Protein AF-A0A7W5ERQ3-F1 (afdb_monomer)

Structure (mmCIF, N/CA/C/O backbone):
data_AF-A0A7W5ERQ3-F1
#
_entry.id   AF-A0A7W5ERQ3-F1
#
loop_
_atom_site.group_PDB
_atom_site.id
_atom_site.type_symbol
_atom_site.label_atom_id
_atom_site.label_alt_id
_atom_site.label_comp_id
_atom_site.label_asym_id
_atom_site.label_entity_id
_atom_site.label_seq_id
_atom_site.pdbx_PDB_ins_code
_atom_site.Cartn_x
_atom_site.Cartn_y
_atom_site.Cartn_z
_atom_site.occupancy
_atom_site.B_iso_or_equiv
_atom_site.auth_seq_id
_atom_site.auth_comp_id
_atom_site.auth_asym_id
_atom_site.auth_atom_id
_atom_site.pdbx_PDB_model_num
ATOM 1 N N . MET A 1 1 ? 36.256 -9.048 -59.171 1.00 36.34 1 MET A N 1
ATOM 2 C CA . MET A 1 1 ? 35.549 -8.884 -57.879 1.00 36.34 1 MET A CA 1
ATOM 3 C C . MET A 1 1 ? 35.183 -7.415 -57.736 1.00 36.34 1 MET A C 1
ATOM 5 O O . MET A 1 1 ? 35.938 -6.637 -57.162 1.00 36.34 1 MET A O 1
ATOM 9 N N . ASP A 1 2 ? 34.065 -7.026 -58.344 1.00 43.25 2 ASP A N 1
ATOM 10 C CA . ASP A 1 2 ? 33.594 -5.642 -58.354 1.00 43.25 2 ASP A CA 1
ATOM 11 C C . ASP A 1 2 ? 33.012 -5.271 -56.993 1.00 43.25 2 ASP A C 1
ATOM 13 O O . ASP A 1 2 ? 32.023 -5.842 -56.532 1.00 43.25 2 ASP A O 1
ATOM 17 N N . ARG A 1 3 ? 33.649 -4.311 -56.316 1.00 46.06 3 ARG A N 1
ATOM 18 C CA . ARG A 1 3 ? 33.079 -3.700 -55.114 1.00 46.06 3 ARG A CA 1
ATOM 19 C C . ARG A 1 3 ? 31.891 -2.833 -55.548 1.00 46.06 3 ARG A C 1
ATOM 21 O O . ARG A 1 3 ? 32.053 -2.037 -56.473 1.00 46.06 3 ARG A O 1
ATOM 28 N N . PRO A 1 4 ? 30.720 -2.940 -54.897 1.00 42.72 4 PRO A N 1
ATOM 29 C CA . PRO A 1 4 ? 29.560 -2.148 -55.277 1.00 42.72 4 PRO A CA 1
ATOM 30 C C . PRO A 1 4 ? 29.894 -0.651 -55.214 1.00 42.72 4 PRO A C 1
ATOM 32 O O . PRO A 1 4 ? 30.563 -0.192 -54.284 1.00 42.72 4 PRO A O 1
ATOM 35 N N . SER A 1 5 ? 29.434 0.089 -56.229 1.00 49.50 5 SER A N 1
ATOM 36 C CA . SER A 1 5 ? 29.502 1.556 -56.334 1.00 49.50 5 SER A CA 1
ATOM 37 C C . SER A 1 5 ? 29.002 2.246 -55.044 1.00 49.50 5 SER A C 1
ATOM 39 O O . SER A 1 5 ? 28.370 1.593 -54.227 1.00 49.50 5 SER A O 1
ATOM 41 N N . PRO A 1 6 ? 29.249 3.546 -54.790 1.00 57.97 6 PRO A N 1
ATOM 42 C CA . PRO A 1 6 ? 28.821 4.212 -53.544 1.00 57.97 6 PRO A CA 1
ATOM 43 C C . PRO A 1 6 ? 27.293 4.380 -53.375 1.00 57.97 6 PRO A C 1
ATOM 45 O O . PRO A 1 6 ? 26.820 4.621 -52.267 1.00 57.97 6 PRO A O 1
ATOM 48 N N . ARG A 1 7 ? 26.500 4.200 -54.442 1.00 63.62 7 ARG A N 1
ATOM 49 C CA . ARG A 1 7 ? 25.037 4.422 -54.474 1.00 63.62 7 ARG A CA 1
ATOM 50 C C . ARG A 1 7 ? 24.153 3.475 -53.622 1.00 63.62 7 ARG A C 1
ATOM 52 O O . ARG A 1 7 ? 23.217 3.982 -53.009 1.00 63.62 7 ARG A O 1
ATOM 59 N N . PRO A 1 8 ? 24.407 2.153 -53.508 1.00 73.56 8 PRO A N 1
ATOM 60 C CA . PRO A 1 8 ? 23.601 1.252 -52.694 1.00 73.56 8 PRO A CA 1
ATOM 61 C C . PRO A 1 8 ? 23.794 1.497 -51.190 1.00 73.56 8 PRO A C 1
ATOM 63 O O . PRO A 1 8 ? 22.851 1.337 -50.429 1.00 73.56 8 PRO A O 1
ATOM 66 N N . ARG A 1 9 ? 24.974 1.952 -50.740 1.00 75.44 9 ARG A N 1
ATOM 67 C CA . ARG A 1 9 ? 25.223 2.251 -49.314 1.00 75.44 9 ARG A CA 1
ATOM 68 C C . ARG A 1 9 ? 24.459 3.489 -48.850 1.00 75.44 9 ARG A C 1
ATOM 70 O O . ARG A 1 9 ? 23.858 3.474 -47.781 1.00 75.44 9 ARG A O 1
ATOM 77 N N . THR A 1 10 ? 24.439 4.534 -49.676 1.00 79.56 10 THR A N 1
ATOM 78 C CA . THR A 1 10 ? 23.640 5.736 -49.414 1.00 79.56 10 THR A CA 1
ATOM 79 C C . THR A 1 10 ? 22.148 5.417 -49.398 1.00 79.56 10 THR A C 1
ATOM 81 O O . THR A 1 10 ? 21.453 5.853 -48.487 1.00 79.56 10 THR A O 1
ATOM 84 N N . ALA A 1 11 ? 21.668 4.595 -50.339 1.00 84.00 11 ALA A N 1
ATOM 85 C CA . ALA A 1 11 ? 20.276 4.149 -50.360 1.00 84.00 11 ALA A CA 1
ATOM 86 C C . ALA A 1 11 ? 19.890 3.386 -49.080 1.00 84.00 11 ALA A C 1
ATOM 88 O O . ALA A 1 11 ? 18.842 3.664 -48.505 1.00 84.00 11 ALA A O 1
ATOM 89 N N . VAL A 1 12 ? 20.759 2.495 -48.584 1.00 86.50 12 VAL A N 1
ATOM 90 C CA . VAL A 1 12 ? 20.543 1.775 -47.316 1.00 86.50 12 VAL A CA 1
ATOM 91 C C . VAL A 1 12 ? 20.473 2.732 -46.123 1.00 86.50 12 VAL A C 1
ATOM 93 O O . VAL A 1 12 ? 19.579 2.594 -45.295 1.00 86.50 12 VAL A O 1
ATOM 96 N N . LEU A 1 13 ? 21.362 3.727 -46.034 1.00 84.75 13 LEU A N 1
ATOM 97 C CA . LEU A 1 13 ? 21.339 4.712 -44.943 1.00 84.75 13 LEU A CA 1
ATOM 98 C C . LEU A 1 13 ? 20.080 5.589 -44.980 1.00 84.75 13 LEU A C 1
ATOM 100 O O . LEU A 1 13 ? 19.497 5.852 -43.931 1.00 84.75 13 LEU A O 1
ATOM 104 N N . CYS A 1 14 ? 19.637 6.010 -46.167 1.00 87.19 14 CYS A N 1
ATOM 105 C CA . CYS A 1 14 ? 18.388 6.754 -46.332 1.00 87.19 14 CYS A CA 1
ATOM 106 C C . CYS A 1 14 ? 17.168 5.903 -45.958 1.00 87.19 14 CYS A C 1
ATOM 108 O O . CYS A 1 14 ? 16.292 6.389 -45.249 1.00 87.19 14 CYS A O 1
ATOM 110 N N . LEU A 1 15 ? 17.131 4.635 -46.385 1.00 89.88 15 LEU A N 1
ATOM 111 C CA . LEU A 1 15 ? 16.065 3.696 -46.030 1.00 89.88 15 LEU A CA 1
ATOM 112 C C . LEU A 1 15 ? 16.021 3.462 -44.514 1.00 89.88 15 LEU A C 1
ATOM 114 O O . LEU A 1 15 ? 14.955 3.529 -43.915 1.00 89.88 15 LEU A O 1
ATOM 118 N N . MET A 1 16 ? 17.180 3.244 -43.886 1.00 89.31 16 MET A N 1
ATOM 119 C CA . MET A 1 16 ? 17.299 3.075 -42.437 1.00 89.31 16 MET A CA 1
ATOM 120 C C . MET A 1 16 ? 16.831 4.327 -41.690 1.00 89.31 16 MET A C 1
ATOM 122 O O . MET A 1 16 ? 16.047 4.216 -40.753 1.00 89.31 16 MET A O 1
ATOM 126 N N . ALA A 1 17 ? 17.259 5.519 -42.120 1.00 88.50 17 ALA A N 1
ATOM 127 C CA . ALA A 1 17 ? 16.833 6.771 -41.505 1.00 88.50 17 ALA A CA 1
ATOM 128 C C . ALA A 1 17 ? 15.317 6.982 -41.635 1.00 88.50 17 ALA A C 1
ATOM 130 O O . ALA A 1 17 ? 14.662 7.313 -40.649 1.00 88.50 17 ALA A O 1
ATOM 131 N N . ALA A 1 18 ? 14.748 6.723 -42.817 1.00 89.62 18 ALA A N 1
ATOM 132 C CA . ALA A 1 18 ? 13.308 6.799 -43.044 1.00 89.62 18 ALA A CA 1
ATOM 133 C C . ALA A 1 18 ? 12.538 5.785 -42.182 1.00 89.62 18 ALA A C 1
ATOM 135 O O . ALA A 1 18 ? 11.553 6.155 -41.552 1.00 89.62 18 ALA A O 1
ATOM 136 N N . ALA A 1 19 ? 13.011 4.538 -42.094 1.00 90.12 19 ALA A N 1
ATOM 137 C CA . ALA A 1 19 ? 12.397 3.501 -41.270 1.00 90.12 19 ALA A CA 1
ATOM 138 C C . ALA A 1 19 ? 12.422 3.859 -39.776 1.00 90.12 19 ALA A C 1
ATOM 140 O O . ALA A 1 19 ? 11.401 3.734 -39.108 1.00 90.12 19 ALA A O 1
ATOM 141 N N . MET A 1 20 ? 13.551 4.352 -39.254 1.00 89.88 20 MET A N 1
ATOM 142 C CA . MET A 1 20 ? 13.657 4.793 -37.858 1.00 89.88 20 MET A CA 1
ATOM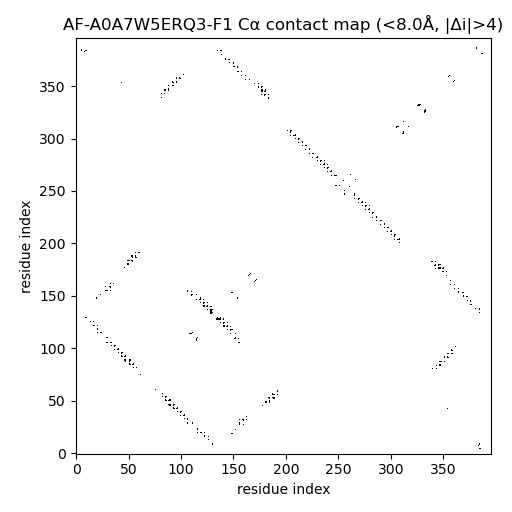 143 C C . MET A 1 20 ? 12.769 6.005 -37.579 1.00 89.88 20 MET A C 1
ATOM 145 O O . MET A 1 20 ? 12.113 6.052 -36.546 1.00 89.88 20 MET A O 1
ATOM 149 N N . VAL A 1 21 ? 12.703 6.972 -38.498 1.00 90.00 21 VAL A N 1
ATOM 150 C CA . VAL A 1 21 ? 11.789 8.109 -38.353 1.00 90.00 21 VAL A CA 1
ATOM 151 C C . VAL A 1 21 ? 10.347 7.618 -38.312 1.00 90.00 21 VAL A C 1
ATOM 153 O O . VAL A 1 21 ? 9.666 7.904 -37.337 1.00 90.00 21 VAL A O 1
ATOM 156 N N . LEU A 1 22 ? 9.905 6.824 -39.293 1.00 89.31 22 LEU A N 1
ATOM 157 C CA . LEU A 1 22 ? 8.552 6.257 -39.317 1.00 89.31 22 LEU A CA 1
ATOM 158 C C . LEU A 1 22 ? 8.241 5.500 -38.021 1.00 89.31 22 LEU A C 1
ATOM 160 O O . LEU A 1 22 ? 7.218 5.761 -37.399 1.00 89.31 22 LEU A O 1
ATOM 164 N N . MET A 1 23 ? 9.153 4.635 -37.568 1.00 86.06 23 MET A N 1
ATOM 165 C CA . MET A 1 23 ? 8.993 3.875 -36.327 1.00 86.06 23 MET A CA 1
ATOM 166 C C . MET A 1 23 ? 8.883 4.777 -35.090 1.00 86.06 23 MET A C 1
ATOM 168 O O . MET A 1 23 ? 8.147 4.447 -34.169 1.00 86.06 23 MET A O 1
ATOM 172 N N . SER A 1 24 ? 9.559 5.931 -35.061 1.00 86.69 24 SER A N 1
ATOM 173 C CA . SER A 1 24 ? 9.457 6.885 -33.947 1.00 86.69 24 SER A CA 1
ATOM 174 C C . SER A 1 24 ? 8.091 7.569 -33.847 1.00 86.69 24 SER A C 1
ATOM 176 O O . SER A 1 24 ? 7.779 8.094 -32.778 1.00 86.69 24 SER A O 1
ATOM 178 N N . TRP A 1 25 ? 7.318 7.603 -34.936 1.00 85.06 25 TRP A N 1
ATOM 179 C CA . TRP A 1 25 ? 5.939 8.107 -34.961 1.00 85.06 25 TRP A CA 1
ATOM 180 C C . TRP A 1 25 ? 4.907 7.008 -34.675 1.00 85.06 25 TRP A C 1
ATOM 182 O O . TRP A 1 25 ? 3.728 7.302 -34.499 1.00 85.06 25 TRP A O 1
ATOM 192 N N . LEU A 1 26 ? 5.323 5.737 -34.622 1.00 83.31 26 LEU A N 1
ATOM 193 C CA . LEU A 1 26 ? 4.458 4.653 -34.176 1.00 83.31 26 LEU A CA 1
ATOM 194 C C . LEU A 1 26 ? 4.420 4.632 -32.643 1.00 83.31 26 LEU A C 1
ATOM 196 O O . LEU A 1 26 ? 5.243 3.988 -31.997 1.00 83.31 26 LEU A O 1
ATOM 200 N N . ASP A 1 27 ? 3.374 5.215 -32.065 1.00 80.19 27 ASP A N 1
ATOM 201 C CA . ASP A 1 27 ? 3.128 5.236 -30.611 1.00 80.19 27 ASP A CA 1
ATOM 202 C C . ASP A 1 27 ? 2.928 3.840 -29.969 1.00 80.19 27 ASP A C 1
ATOM 204 O O . ASP A 1 27 ? 2.695 3.708 -28.771 1.00 80.19 27 ASP A O 1
ATOM 208 N N . THR A 1 28 ? 2.967 2.752 -30.743 1.00 81.50 28 THR A N 1
ATOM 209 C CA . THR A 1 28 ? 2.726 1.391 -30.228 1.00 81.50 28 THR A CA 1
ATOM 210 C C . THR A 1 28 ? 3.802 0.945 -29.239 1.00 81.50 28 THR A C 1
ATOM 212 O O . THR A 1 28 ? 3.489 0.274 -28.258 1.00 81.50 28 THR A O 1
ATOM 215 N N . ALA A 1 29 ? 5.063 1.292 -29.499 1.00 80.19 29 ALA A N 1
ATOM 216 C CA . ALA A 1 29 ? 6.175 0.907 -28.635 1.00 80.19 29 ALA A CA 1
ATOM 217 C C . ALA A 1 29 ? 6.196 1.726 -27.332 1.00 80.19 29 ALA A C 1
ATOM 219 O O . ALA A 1 29 ? 6.452 1.166 -26.263 1.00 80.19 29 ALA A O 1
ATOM 220 N N . ASP A 1 30 ? 5.847 3.011 -27.424 1.00 82.69 30 ASP A N 1
ATOM 221 C CA . ASP A 1 30 ? 5.752 3.924 -26.281 1.00 82.69 30 ASP A CA 1
ATOM 222 C C . ASP A 1 30 ? 4.627 3.493 -25.346 1.00 82.69 30 ASP A C 1
ATOM 224 O O . ASP A 1 30 ? 4.882 3.218 -24.179 1.00 82.69 30 ASP A O 1
ATOM 228 N N . ARG A 1 31 ? 3.419 3.269 -25.881 1.00 85.44 31 ARG A N 1
ATOM 229 C CA . ARG A 1 31 ? 2.271 2.808 -25.084 1.00 85.44 31 ARG A CA 1
ATOM 230 C C . ARG A 1 31 ? 2.539 1.502 -24.341 1.00 85.44 31 ARG A C 1
ATOM 232 O O . ARG A 1 31 ? 2.091 1.337 -23.214 1.00 85.44 31 ARG A O 1
ATOM 239 N N . ARG A 1 32 ? 3.255 0.555 -24.959 1.00 84.06 32 ARG A N 1
ATOM 240 C CA . ARG A 1 32 ? 3.633 -0.702 -24.285 1.00 84.06 32 ARG A CA 1
ATOM 241 C C . ARG A 1 32 ? 4.628 -0.468 -23.157 1.00 84.06 32 ARG A C 1
ATOM 243 O O . ARG A 1 32 ? 4.518 -1.106 -22.118 1.00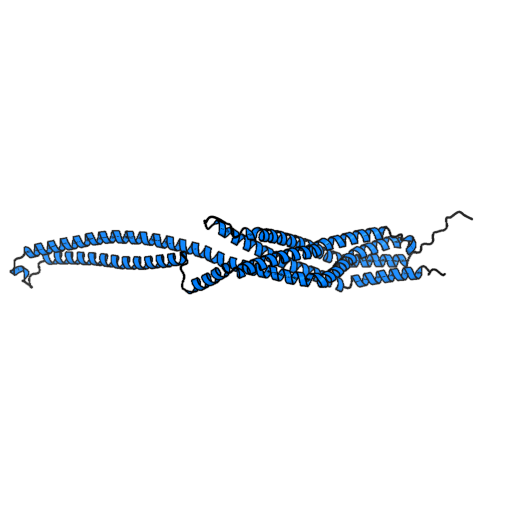 84.06 32 ARG A O 1
ATOM 250 N N . THR A 1 33 ? 5.588 0.421 -23.381 1.00 84.38 33 THR A N 1
ATOM 251 C CA . THR A 1 33 ? 6.592 0.786 -22.383 1.00 84.38 33 THR A CA 1
ATOM 252 C C . THR A 1 33 ? 5.944 1.497 -21.193 1.00 84.38 33 THR A C 1
ATOM 254 O O . THR A 1 33 ? 6.202 1.126 -20.053 1.00 84.38 33 THR A O 1
ATOM 257 N N . GLU A 1 34 ? 5.058 2.460 -21.450 1.00 87.50 34 GLU A N 1
ATOM 258 C CA . GLU A 1 34 ? 4.293 3.171 -20.419 1.00 87.50 34 GLU A CA 1
ATOM 259 C C . GLU A 1 34 ? 3.407 2.217 -19.618 1.00 87.50 34 GLU A C 1
ATOM 261 O O . GLU A 1 34 ? 3.506 2.185 -18.396 1.00 87.50 34 GLU A O 1
ATOM 266 N N . ALA A 1 35 ? 2.621 1.371 -20.295 1.00 87.88 35 ALA A N 1
ATOM 267 C CA . ALA A 1 35 ? 1.757 0.396 -19.631 1.00 87.88 35 ALA A CA 1
ATOM 268 C C . ALA A 1 35 ? 2.547 -0.571 -18.734 1.00 87.88 35 ALA A C 1
ATOM 270 O O . ALA A 1 35 ? 2.093 -0.920 -17.647 1.00 87.88 35 ALA A O 1
ATOM 271 N N . TYR A 1 36 ? 3.739 -0.986 -19.170 1.00 85.81 36 TYR A N 1
ATOM 272 C CA . TYR A 1 36 ? 4.626 -1.828 -18.373 1.00 85.81 36 TYR A CA 1
ATOM 273 C C . TYR A 1 36 ? 5.138 -1.113 -17.112 1.00 85.81 36 TYR A C 1
ATOM 275 O O . TYR A 1 36 ? 5.092 -1.695 -16.029 1.00 85.81 36 TYR A O 1
ATOM 283 N N . VAL A 1 37 ? 5.607 0.136 -17.228 1.00 88.25 37 VAL A N 1
ATOM 284 C CA . VAL A 1 37 ? 6.091 0.914 -16.072 1.00 88.25 37 VAL A CA 1
ATOM 285 C C . VAL A 1 37 ? 4.942 1.242 -15.114 1.00 88.25 37 VAL A C 1
ATOM 287 O O . VAL A 1 37 ? 5.118 1.164 -13.902 1.00 88.25 37 VAL A O 1
ATOM 290 N N . ASP A 1 38 ? 3.751 1.540 -15.633 1.00 91.38 38 ASP A N 1
ATOM 291 C CA . ASP A 1 38 ? 2.562 1.794 -14.817 1.00 91.38 38 ASP A CA 1
ATOM 292 C C . ASP A 1 38 ? 2.128 0.554 -14.032 1.00 91.38 38 ASP A C 1
ATOM 294 O O . ASP A 1 38 ? 1.894 0.648 -12.826 1.00 91.38 38 ASP A O 1
ATOM 298 N N . ALA A 1 39 ? 2.106 -0.619 -14.671 1.00 89.50 39 ALA A N 1
ATOM 299 C CA . ALA A 1 39 ? 1.846 -1.881 -13.981 1.00 89.50 39 ALA A CA 1
ATOM 300 C C . ALA A 1 39 ? 2.885 -2.149 -12.877 1.00 89.50 39 ALA A C 1
ATOM 302 O O . ALA A 1 39 ? 2.515 -2.507 -11.759 1.00 89.50 39 ALA A O 1
ATOM 303 N N . ALA A 1 40 ? 4.170 -1.889 -13.157 1.00 88.31 40 ALA A N 1
ATOM 304 C CA . ALA A 1 40 ? 5.250 -1.985 -12.171 1.00 88.31 40 ALA A CA 1
ATOM 305 C C . ALA A 1 40 ? 4.995 -1.130 -10.932 1.00 88.31 40 ALA A C 1
ATOM 307 O O . ALA A 1 40 ? 5.190 -1.576 -9.803 1.00 88.31 40 ALA A O 1
ATOM 308 N N . MET A 1 41 ? 4.597 0.124 -11.155 1.00 91.12 41 MET A N 1
ATOM 309 C CA . MET A 1 41 ? 4.374 1.084 -10.083 1.00 91.12 41 MET A CA 1
ATOM 310 C C . MET A 1 41 ? 3.172 0.696 -9.235 1.00 91.12 41 MET A C 1
ATOM 312 O O . MET A 1 41 ? 3.259 0.797 -8.018 1.00 91.12 41 MET A O 1
ATOM 316 N N . VAL A 1 42 ? 2.077 0.234 -9.848 1.00 92.94 4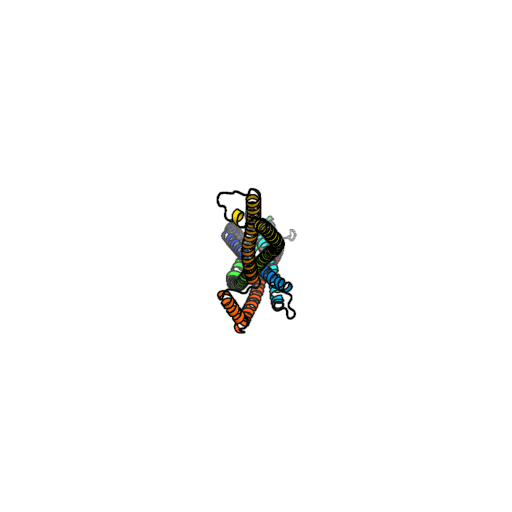2 VAL A N 1
ATOM 317 C CA . VAL A 1 42 ? 0.896 -0.237 -9.107 1.00 92.94 42 VAL A CA 1
ATOM 318 C C . VAL A 1 42 ? 1.264 -1.413 -8.205 1.00 92.94 42 VAL A C 1
ATOM 320 O O . VAL A 1 42 ? 0.932 -1.391 -7.022 1.00 92.94 42 VAL A O 1
ATOM 323 N N . GLN A 1 43 ? 2.004 -2.393 -8.729 1.00 90.81 43 GLN A N 1
ATOM 324 C CA . GLN A 1 43 ? 2.489 -3.530 -7.942 1.00 90.81 43 GLN A CA 1
ATOM 325 C C . GLN A 1 43 ? 3.401 -3.068 -6.794 1.00 90.81 43 GLN A C 1
ATOM 327 O O . GLN A 1 43 ? 3.174 -3.448 -5.650 1.00 90.81 43 GLN A O 1
ATOM 332 N N . ALA A 1 44 ? 4.383 -2.199 -7.065 1.00 91.62 44 ALA A N 1
ATOM 333 C CA . ALA A 1 44 ? 5.296 -1.682 -6.041 1.00 91.62 44 ALA A CA 1
ATOM 334 C C . ALA A 1 44 ? 4.570 -0.864 -4.956 1.00 91.62 44 ALA A C 1
ATOM 336 O O . ALA A 1 44 ? 4.892 -0.973 -3.776 1.00 91.62 44 ALA A O 1
ATOM 337 N N . LEU A 1 45 ? 3.575 -0.056 -5.338 1.00 94.31 45 LEU A N 1
ATOM 338 C CA . LEU A 1 45 ? 2.758 0.731 -4.410 1.00 94.31 45 LEU A CA 1
ATOM 339 C C . LEU A 1 45 ? 1.891 -0.155 -3.520 1.00 94.31 45 LEU A C 1
ATOM 341 O O . LEU A 1 45 ? 1.822 0.081 -2.317 1.00 94.31 45 LEU A O 1
ATOM 345 N N . ALA A 1 46 ? 1.244 -1.169 -4.093 1.00 93.06 46 ALA A N 1
ATOM 346 C CA . ALA A 1 46 ? 0.456 -2.118 -3.318 1.00 93.06 46 ALA A CA 1
ATOM 347 C C . ALA A 1 46 ? 1.357 -2.933 -2.370 1.00 93.06 46 ALA A C 1
ATOM 349 O O . ALA A 1 46 ? 1.024 -3.095 -1.197 1.00 93.06 46 ALA A O 1
ATOM 350 N N . ALA A 1 47 ? 2.544 -3.345 -2.824 1.00 91.62 47 ALA A N 1
ATOM 351 C CA . ALA A 1 47 ? 3.540 -4.044 -2.015 1.00 91.62 47 ALA A CA 1
ATOM 352 C C . ALA A 1 47 ? 4.012 -3.183 -0.834 1.00 91.62 47 ALA A C 1
ATOM 354 O O . ALA A 1 47 ? 4.012 -3.635 0.310 1.00 91.62 47 ALA A O 1
ATOM 355 N N . PHE A 1 48 ? 4.322 -1.911 -1.098 1.00 94.25 48 PHE A N 1
ATOM 356 C CA . PHE A 1 48 ? 4.690 -0.930 -0.081 1.00 94.25 48 PHE A CA 1
ATOM 357 C C . PHE A 1 48 ? 3.568 -0.675 0.932 1.00 94.25 48 PHE A C 1
ATOM 359 O O . PHE A 1 48 ? 3.817 -0.624 2.135 1.00 94.25 48 PHE A O 1
ATOM 366 N N . ALA A 1 49 ? 2.326 -0.522 0.465 1.00 94.25 49 ALA A N 1
ATOM 367 C CA . ALA A 1 49 ? 1.175 -0.322 1.340 1.00 94.25 49 ALA A CA 1
ATOM 368 C C . ALA A 1 49 ? 0.963 -1.525 2.271 1.00 94.25 49 ALA A C 1
ATOM 370 O O . ALA A 1 49 ? 0.761 -1.339 3.470 1.00 94.25 49 ALA A O 1
ATOM 371 N N . THR A 1 50 ? 1.090 -2.739 1.730 1.00 93.56 50 THR A N 1
ATOM 372 C CA . THR A 1 50 ? 0.994 -3.998 2.485 1.00 93.56 50 THR A CA 1
ATOM 373 C C . THR A 1 50 ? 2.087 -4.082 3.552 1.00 93.56 50 THR A C 1
ATOM 375 O O . THR A 1 50 ? 1.796 -4.344 4.716 1.00 93.56 50 THR A O 1
ATOM 378 N N . ALA A 1 51 ? 3.336 -3.766 3.191 1.00 92.69 51 ALA A N 1
ATOM 379 C CA . ALA A 1 51 ? 4.455 -3.715 4.131 1.00 92.69 51 ALA A CA 1
ATOM 380 C C . ALA A 1 51 ? 4.209 -2.711 5.266 1.00 92.69 51 ALA A C 1
ATOM 382 O O . ALA A 1 51 ? 4.462 -2.994 6.432 1.00 92.69 51 ALA A O 1
ATOM 383 N N . ARG A 1 52 ? 3.659 -1.536 4.943 1.00 91.38 52 ARG A N 1
ATOM 384 C CA . ARG A 1 52 ? 3.372 -0.497 5.936 1.00 91.38 52 ARG A CA 1
ATOM 385 C C . ARG A 1 52 ? 2.235 -0.887 6.881 1.00 91.38 52 ARG A C 1
ATOM 387 O O . ARG A 1 52 ? 2.304 -0.559 8.062 1.00 91.38 52 ARG A O 1
ATOM 394 N N . ALA A 1 53 ? 1.217 -1.576 6.367 1.00 90.19 53 ALA A N 1
ATOM 395 C CA . ALA A 1 53 ? 0.141 -2.138 7.177 1.00 90.19 53 ALA A CA 1
ATOM 396 C C . ALA A 1 53 ? 0.675 -3.212 8.137 1.00 90.19 53 ALA A C 1
ATOM 398 O O . ALA A 1 53 ? 0.377 -3.166 9.327 1.00 90.19 53 ALA A O 1
ATOM 399 N N . LEU A 1 54 ? 1.532 -4.111 7.641 1.00 90.25 54 LEU A N 1
ATOM 400 C CA . LEU A 1 54 ? 2.233 -5.101 8.462 1.00 90.25 54 LEU A CA 1
ATOM 401 C C . LEU A 1 54 ? 3.069 -4.443 9.561 1.00 90.25 54 LEU A C 1
ATOM 403 O O . LEU A 1 54 ? 2.914 -4.797 10.724 1.00 90.25 54 LEU A O 1
ATOM 407 N N . ASN A 1 55 ? 3.894 -3.453 9.208 1.00 89.44 55 ASN A N 1
ATOM 408 C CA . ASN A 1 55 ? 4.748 -2.741 10.159 1.00 89.44 55 ASN A CA 1
ATOM 409 C C . ASN A 1 55 ? 3.923 -2.083 11.279 1.00 89.44 55 ASN A C 1
ATOM 411 O O . ASN A 1 55 ? 4.219 -2.231 12.462 1.00 89.44 55 ASN A O 1
ATOM 415 N N . GLY A 1 56 ? 2.837 -1.394 10.906 1.00 86.69 56 GLY A N 1
ATOM 416 C CA . GLY A 1 56 ? 1.926 -0.775 11.868 1.00 86.69 56 GLY A CA 1
ATOM 417 C C . GLY A 1 56 ? 1.273 -1.801 12.796 1.00 86.69 56 GLY A C 1
ATOM 418 O O . GLY A 1 56 ? 1.302 -1.633 14.013 1.00 86.69 56 GLY A O 1
ATOM 419 N N . GLY A 1 57 ? 0.745 -2.889 12.234 1.00 84.69 57 GLY A N 1
ATOM 420 C CA . GLY A 1 57 ? 0.082 -3.934 13.008 1.00 84.69 57 GLY A CA 1
ATOM 421 C C . GLY A 1 57 ? 1.023 -4.686 13.957 1.00 84.69 57 GLY A C 1
ATOM 422 O O . GLY A 1 57 ? 0.660 -4.929 15.106 1.00 84.69 57 GLY A O 1
ATOM 423 N N . ILE A 1 58 ? 2.247 -5.005 13.521 1.00 81.69 58 ILE A N 1
ATOM 424 C CA . ILE A 1 58 ? 3.269 -5.645 14.368 1.00 81.69 58 ILE A CA 1
ATOM 425 C C . ILE A 1 58 ? 3.675 -4.711 15.515 1.00 81.69 58 ILE A C 1
ATOM 427 O O . ILE A 1 58 ? 3.695 -5.140 16.669 1.00 81.69 58 ILE A O 1
ATOM 431 N N . SER A 1 59 ? 3.907 -3.426 15.226 1.00 80.50 59 SER A N 1
ATOM 432 C CA . SER A 1 59 ? 4.275 -2.428 16.238 1.00 80.50 59 SER A CA 1
ATOM 433 C C . SER A 1 59 ? 3.206 -2.274 17.328 1.00 80.50 59 SER A C 1
ATOM 435 O O . SER A 1 59 ? 3.533 -2.218 18.516 1.00 80.50 59 SER A O 1
ATOM 437 N N . VAL A 1 60 ? 1.920 -2.275 16.951 1.00 77.12 60 VAL A N 1
ATOM 438 C CA . VAL A 1 60 ? 0.807 -2.242 17.915 1.00 77.12 60 VAL A CA 1
ATOM 439 C C . VAL A 1 60 ? 0.836 -3.481 18.813 1.00 77.12 60 VAL A C 1
ATOM 441 O O . VAL A 1 60 ? 0.804 -3.335 20.034 1.00 77.12 60 VAL A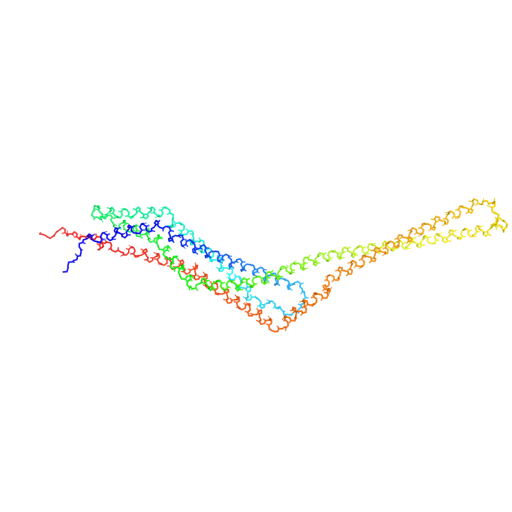 O 1
ATOM 444 N N . LEU A 1 61 ? 0.971 -4.681 18.237 1.00 74.19 61 LEU A N 1
ATOM 445 C CA . LEU A 1 61 ? 1.020 -5.936 18.999 1.00 74.19 61 LEU A CA 1
ATOM 446 C C . LEU A 1 61 ? 2.200 -5.986 19.983 1.00 74.19 61 LEU A C 1
ATOM 448 O O . LEU A 1 61 ? 2.017 -6.414 21.121 1.00 74.19 61 LEU A O 1
ATOM 452 N N . GLN A 1 62 ? 3.381 -5.508 19.579 1.00 72.12 62 GLN A N 1
ATOM 453 C CA . GLN A 1 62 ? 4.549 -5.406 20.462 1.00 72.12 62 GLN A CA 1
ATOM 454 C C . GLN A 1 62 ? 4.336 -4.381 21.591 1.00 72.12 62 GLN A C 1
ATOM 456 O O . GLN A 1 62 ? 4.760 -4.603 22.725 1.00 72.12 62 GLN A O 1
ATOM 461 N N . SER A 1 63 ? 3.649 -3.264 21.320 1.00 67.94 63 SER A N 1
ATOM 462 C CA . SER A 1 63 ? 3.414 -2.209 22.318 1.00 67.94 63 SER A CA 1
ATOM 463 C C . SER A 1 63 ? 2.453 -2.620 23.446 1.00 67.94 63 SER A C 1
ATOM 465 O O . SER A 1 63 ? 2.626 -2.180 24.585 1.00 67.94 63 SER A O 1
ATOM 467 N N . THR A 1 64 ? 1.486 -3.503 23.169 1.00 61.69 64 THR A N 1
ATOM 468 C CA . THR A 1 64 ? 0.496 -3.989 24.150 1.00 61.69 64 THR A CA 1
ATOM 469 C C . THR A 1 64 ? 1.120 -4.871 25.243 1.00 61.69 64 THR A C 1
ATOM 471 O O . THR A 1 64 ? 0.625 -4.905 26.370 1.00 61.69 64 THR A O 1
ATOM 474 N N . GLU A 1 65 ? 2.240 -5.547 24.967 1.00 56.09 65 GLU A N 1
ATOM 475 C CA . GLU A 1 65 ? 2.929 -6.407 25.944 1.00 56.09 65 GLU A CA 1
ATOM 476 C C . GLU A 1 65 ? 3.545 -5.605 27.105 1.00 56.09 65 GLU A C 1
ATOM 478 O O . GLU A 1 65 ? 3.559 -6.053 28.252 1.00 56.09 65 GLU A O 1
ATOM 483 N N . VAL A 1 66 ? 3.996 -4.378 26.839 1.00 52.31 66 VAL A N 1
ATOM 484 C CA . VAL A 1 66 ? 4.698 -3.543 27.827 1.00 52.31 66 VAL A CA 1
ATOM 485 C C . VAL A 1 66 ? 3.742 -2.988 28.903 1.00 52.31 66 VAL A C 1
ATOM 487 O O . VAL A 1 66 ? 4.184 -2.637 29.998 1.00 52.31 66 VAL A O 1
ATOM 490 N N . GLY A 1 67 ? 2.430 -2.942 28.632 1.00 47.62 67 GLY A N 1
ATOM 491 C CA . GLY A 1 67 ? 1.406 -2.424 29.552 1.00 47.62 67 GLY A CA 1
ATOM 492 C C . GLY A 1 67 ? 0.867 -3.436 30.574 1.00 47.62 67 GLY A C 1
ATOM 493 O O . GLY A 1 67 ? 0.373 -3.042 31.632 1.00 47.62 67 GLY A O 1
ATOM 494 N N . VAL A 1 68 ? 0.988 -4.741 30.307 1.00 49.09 68 VAL A N 1
ATOM 495 C CA . VAL A 1 68 ? 0.429 -5.807 31.156 1.00 49.09 68 VAL A CA 1
ATOM 496 C C . VAL A 1 68 ? 1.561 -6.464 31.941 1.00 49.09 68 VAL A C 1
ATOM 498 O O . VAL A 1 68 ? 2.154 -7.449 31.517 1.00 49.09 68 VAL A O 1
ATOM 501 N N . GLY A 1 69 ? 1.893 -5.894 33.102 1.00 42.19 69 GLY A N 1
ATOM 502 C CA . GLY A 1 69 ? 2.992 -6.360 33.949 1.00 42.19 69 GLY A CA 1
ATOM 503 C C . GLY A 1 69 ? 2.842 -7.812 34.420 1.00 42.19 69 GLY A C 1
ATOM 504 O O . GLY A 1 69 ? 2.272 -8.066 35.478 1.00 42.19 69 GLY A O 1
ATOM 505 N N . VAL A 1 70 ? 3.419 -8.761 33.681 1.00 40.50 70 VAL A N 1
ATOM 506 C CA . VAL A 1 70 ? 3.695 -10.128 34.139 1.00 40.50 70 VAL A CA 1
ATOM 507 C C . VAL A 1 70 ? 5.085 -10.527 33.656 1.00 40.50 70 VAL A C 1
ATOM 509 O O . VAL A 1 70 ? 5.414 -10.443 32.479 1.00 40.50 70 VAL A O 1
ATOM 512 N N . ALA A 1 71 ? 5.930 -10.919 34.604 1.00 42.31 71 ALA A N 1
ATOM 513 C CA . ALA A 1 71 ? 7.321 -11.241 34.358 1.00 42.31 71 ALA A CA 1
ATOM 514 C C . ALA A 1 71 ? 7.514 -12.569 33.603 1.00 42.31 71 ALA A C 1
ATOM 516 O O . ALA A 1 71 ? 6.894 -13.584 33.916 1.00 42.31 71 ALA A O 1
ATOM 517 N N . SER A 1 72 ? 8.543 -12.522 32.756 1.00 47.50 72 SER A N 1
ATOM 518 C CA . SER A 1 72 ? 9.384 -13.588 32.203 1.00 47.50 72 SER A CA 1
ATOM 519 C C . SER A 1 72 ? 8.915 -14.276 30.916 1.00 47.50 72 SER A C 1
ATOM 521 O O . SER A 1 72 ? 7.927 -15.000 30.911 1.00 47.50 72 SER A O 1
ATOM 523 N N . THR A 1 73 ? 9.766 -14.075 29.898 1.00 45.31 73 THR A N 1
ATOM 524 C CA . THR A 1 73 ? 9.791 -14.537 28.497 1.00 45.31 73 THR A CA 1
ATOM 525 C C . THR A 1 73 ? 8.876 -13.764 27.558 1.00 45.31 73 THR A C 1
ATOM 527 O O . THR A 1 73 ? 7.701 -14.096 27.470 1.00 45.31 73 THR A O 1
ATOM 530 N N . GLN A 1 74 ? 9.447 -12.766 26.871 1.00 51.81 74 GLN A N 1
ATOM 531 C CA . GLN A 1 74 ? 8.828 -11.989 25.794 1.00 51.81 74 GLN A CA 1
ATOM 532 C C . GLN A 1 74 ? 8.420 -12.937 24.659 1.00 51.81 74 GLN A C 1
ATOM 534 O O . GLN A 1 74 ? 9.280 -13.356 23.883 1.00 51.81 74 GLN A O 1
ATOM 539 N N . PRO A 1 75 ? 7.147 -13.361 24.557 1.00 56.47 75 PRO A N 1
ATOM 540 C CA . PRO A 1 75 ? 6.751 -14.351 23.563 1.00 56.47 75 PRO A CA 1
ATOM 541 C C . PRO A 1 75 ? 6.807 -13.766 22.147 1.00 56.47 75 PRO A C 1
ATOM 543 O O . PRO A 1 75 ? 6.856 -14.529 21.186 1.00 56.47 75 PRO A O 1
ATOM 546 N N . LEU A 1 76 ? 6.794 -12.430 22.021 1.00 65.38 76 LEU A N 1
ATOM 547 C CA . LEU A 1 76 ? 6.787 -11.711 20.749 1.00 65.38 76 LEU A CA 1
ATOM 548 C C . LEU A 1 76 ? 8.178 -11.292 20.245 1.00 65.38 76 LEU A C 1
ATOM 550 O O . LEU A 1 76 ? 8.273 -10.904 19.088 1.00 65.38 76 LEU A O 1
ATOM 554 N N . GLU A 1 77 ? 9.253 -11.446 21.027 1.00 66.81 77 GLU A N 1
ATOM 555 C CA . GLU A 1 77 ? 10.638 -11.184 20.568 1.00 66.81 77 GLU A CA 1
ATOM 556 C C . GLU A 1 77 ? 11.020 -12.110 19.388 1.00 66.81 77 GLU A C 1
ATOM 558 O O . GLU A 1 77 ? 11.837 -11.787 18.532 1.00 66.81 77 GLU A O 1
ATOM 563 N N . VAL A 1 78 ? 10.344 -13.262 19.262 1.00 64.69 78 VAL A N 1
ATOM 564 C CA . VAL A 1 78 ? 10.472 -14.162 18.101 1.00 64.69 78 VAL A CA 1
ATOM 565 C C . VAL A 1 78 ? 9.976 -13.535 16.788 1.00 64.69 78 VAL A C 1
ATOM 567 O O . VAL A 1 78 ? 10.335 -14.018 15.714 1.00 64.69 78 VAL A O 1
ATOM 570 N N . LEU A 1 79 ? 9.153 -12.480 16.851 1.00 74.06 79 LEU A N 1
ATOM 571 C CA . LEU A 1 79 ? 8.707 -11.727 15.678 1.00 74.06 79 LEU A CA 1
ATOM 572 C C . LEU A 1 79 ? 9.681 -10.613 15.274 1.00 74.06 79 LEU A C 1
ATOM 574 O O . LEU A 1 79 ? 9.504 -10.063 14.190 1.00 74.06 79 LEU A O 1
ATOM 578 N N . ASP A 1 80 ? 10.717 -10.310 16.058 1.00 82.50 80 ASP A N 1
ATOM 579 C CA . ASP A 1 80 ? 11.671 -9.241 15.727 1.00 82.50 80 ASP A CA 1
ATOM 580 C C . ASP A 1 80 ? 12.336 -9.434 14.351 1.00 82.50 80 ASP A C 1
ATOM 582 O O . ASP A 1 80 ? 12.325 -8.494 13.557 1.00 82.50 80 ASP A O 1
ATOM 586 N N . PRO A 1 81 ? 12.791 -10.646 13.958 1.00 83.50 81 PRO A N 1
ATOM 587 C CA . PRO A 1 81 ? 13.335 -10.861 12.617 1.00 83.50 81 PRO A CA 1
ATOM 588 C C . PRO A 1 81 ? 12.322 -10.600 11.494 1.00 83.50 81 PRO A C 1
ATOM 590 O O . PRO A 1 81 ? 12.704 -10.235 10.384 1.00 83.50 81 PRO A O 1
ATOM 593 N N . LEU A 1 82 ? 11.029 -10.816 11.760 1.00 87.38 82 LEU A N 1
ATOM 594 C CA . LEU A 1 82 ? 9.967 -10.494 10.811 1.00 87.38 82 LEU A CA 1
ATOM 595 C C . LEU A 1 82 ? 9.740 -8.980 10.752 1.00 87.38 82 LEU A C 1
ATOM 597 O O . LEU A 1 82 ? 9.575 -8.454 9.657 1.00 87.38 82 LEU A O 1
ATOM 601 N N . ASN A 1 83 ? 9.735 -8.291 11.896 1.00 90.12 83 ASN A N 1
ATOM 602 C CA . ASN A 1 83 ? 9.598 -6.838 11.960 1.00 90.12 83 ASN A CA 1
ATOM 603 C C . ASN A 1 83 ? 10.715 -6.131 11.174 1.00 90.12 83 ASN A C 1
ATOM 605 O O . ASN A 1 83 ? 10.420 -5.321 10.297 1.00 90.12 83 ASN A O 1
ATOM 609 N N . ASP A 1 84 ? 11.971 -6.511 11.416 1.00 91.81 84 ASP A N 1
ATOM 610 C CA . ASP A 1 84 ? 13.135 -5.963 10.708 1.00 91.81 84 ASP A CA 1
ATOM 611 C C . ASP A 1 84 ? 13.030 -6.210 9.196 1.00 91.81 84 ASP A C 1
ATOM 613 O O . ASP A 1 84 ? 13.279 -5.325 8.377 1.00 91.81 84 ASP A O 1
ATOM 617 N N . LEU A 1 85 ? 12.585 -7.407 8.801 1.00 93.62 85 LEU A N 1
ATOM 618 C CA . LEU A 1 85 ? 12.397 -7.734 7.392 1.00 93.62 85 LEU A CA 1
ATOM 619 C C . LEU A 1 85 ? 11.261 -6.936 6.745 1.00 93.62 85 LEU A C 1
ATOM 621 O O . LEU A 1 85 ? 11.359 -6.574 5.574 1.00 93.62 85 LEU A O 1
ATOM 625 N N . VAL A 1 86 ? 10.171 -6.686 7.471 1.00 93.88 86 VAL A N 1
ATOM 626 C CA . VAL A 1 86 ? 9.062 -5.854 6.991 1.00 93.88 86 VAL A CA 1
ATOM 627 C C . VAL A 1 86 ? 9.537 -4.418 6.759 1.00 93.88 86 VAL A C 1
ATOM 629 O O . VAL A 1 86 ? 9.148 -3.816 5.753 1.00 93.88 86 VAL A O 1
ATOM 632 N N . GLU A 1 87 ? 10.391 -3.886 7.638 1.00 93.44 87 GLU A N 1
ATOM 633 C CA . GLU A 1 87 ? 11.032 -2.578 7.468 1.00 93.44 87 GLU A CA 1
ATOM 634 C C . GLU A 1 87 ? 11.925 -2.554 6.217 1.00 93.44 87 GLU A C 1
ATOM 636 O O . GLU A 1 87 ? 11.686 -1.750 5.310 1.00 93.44 87 GLU A O 1
ATOM 641 N N . ASP A 1 88 ? 12.858 -3.504 6.092 1.00 95.19 88 ASP A N 1
ATOM 642 C CA . ASP A 1 88 ? 13.734 -3.639 4.920 1.00 95.19 88 ASP A CA 1
ATOM 643 C C . ASP A 1 88 ? 12.930 -3.788 3.615 1.00 95.19 88 ASP A C 1
ATOM 645 O O . ASP A 1 88 ? 13.247 -3.195 2.576 1.00 95.19 88 ASP A O 1
ATOM 649 N N . TYR A 1 89 ? 11.860 -4.583 3.651 1.00 95.00 89 TYR A N 1
ATOM 650 C CA . TYR A 1 89 ? 10.966 -4.787 2.519 1.00 95.00 89 TYR A CA 1
ATOM 651 C C . TYR A 1 89 ? 10.269 -3.484 2.111 1.00 95.00 89 TYR A C 1
ATOM 653 O O . TYR A 1 89 ? 10.257 -3.144 0.921 1.00 95.00 89 TYR A O 1
ATOM 661 N N . ALA A 1 90 ? 9.731 -2.728 3.072 1.00 95.06 90 ALA A N 1
ATOM 662 C CA . ALA A 1 90 ? 9.104 -1.434 2.817 1.00 95.06 90 ALA A CA 1
ATOM 663 C C . ALA A 1 90 ? 10.100 -0.435 2.205 1.00 95.06 90 ALA A C 1
ATOM 665 O O . ALA A 1 90 ? 9.772 0.231 1.217 1.00 95.06 90 ALA A O 1
ATOM 666 N N . ASP A 1 91 ? 11.328 -0.384 2.719 1.00 95.19 91 ASP A N 1
ATOM 667 C CA . ASP A 1 91 ? 12.391 0.484 2.212 1.00 95.19 91 ASP A CA 1
ATOM 668 C C . ASP A 1 91 ? 12.784 0.139 0.769 1.00 95.19 91 ASP A C 1
ATOM 670 O O . ASP A 1 91 ? 12.908 1.024 -0.090 1.00 95.19 91 ASP A O 1
ATOM 674 N N . VAL A 1 92 ? 12.904 -1.152 0.448 1.00 93.88 92 VAL A N 1
ATOM 675 C CA . VAL A 1 92 ? 13.184 -1.605 -0.922 1.00 93.88 92 VAL A CA 1
ATOM 676 C C . VAL A 1 92 ? 12.036 -1.269 -1.874 1.00 93.88 92 VAL A C 1
ATOM 678 O O . VAL A 1 92 ? 12.290 -0.836 -3.007 1.00 93.88 92 VAL A O 1
ATOM 681 N N . MET A 1 93 ? 10.776 -1.415 -1.452 1.00 94.62 93 MET A N 1
ATOM 682 C CA . MET A 1 93 ? 9.631 -0.996 -2.268 1.00 94.62 93 MET A CA 1
ATOM 683 C C . MET A 1 93 ? 9.611 0.524 -2.471 1.00 94.62 93 MET A C 1
ATOM 685 O O . MET A 1 93 ? 9.384 0.986 -3.591 1.00 94.62 93 MET A O 1
ATOM 689 N N . GLN A 1 94 ? 9.926 1.315 -1.442 1.00 94.56 94 GLN A N 1
ATOM 690 C CA . GLN A 1 94 ? 10.029 2.772 -1.550 1.00 94.56 94 GLN A CA 1
ATOM 691 C C . GLN A 1 94 ? 11.094 3.189 -2.574 1.00 94.56 94 GLN A C 1
ATOM 693 O O . GLN A 1 94 ? 10.834 4.026 -3.447 1.00 94.56 94 GLN A O 1
ATOM 698 N N . LEU A 1 95 ? 12.279 2.575 -2.518 1.00 93.31 95 LEU A N 1
ATOM 699 C CA . LEU A 1 95 ? 13.348 2.810 -3.490 1.00 93.31 95 LEU A CA 1
ATOM 700 C C . LEU A 1 95 ? 12.929 2.390 -4.909 1.00 93.31 95 LEU A C 1
ATOM 702 O O . LEU A 1 95 ? 13.195 3.105 -5.881 1.00 93.31 95 LEU A O 1
ATOM 706 N N . SER A 1 96 ? 12.222 1.266 -5.021 1.00 92.12 96 SER A N 1
ATOM 707 C CA . SER A 1 96 ? 11.677 0.755 -6.280 1.00 92.12 96 SER A CA 1
ATOM 708 C C . SER A 1 96 ? 10.691 1.738 -6.913 1.00 92.12 96 SER A C 1
ATOM 710 O O . SER A 1 96 ? 10.830 2.062 -8.092 1.00 92.12 96 SER A O 1
ATOM 712 N N . ILE A 1 97 ? 9.751 2.282 -6.133 1.00 93.94 97 ILE A N 1
ATOM 713 C CA . ILE A 1 97 ? 8.794 3.304 -6.586 1.00 93.94 97 ILE A CA 1
ATOM 714 C C . ILE A 1 97 ? 9.541 4.540 -7.099 1.00 93.94 97 ILE A C 1
ATOM 716 O O . ILE A 1 97 ? 9.259 5.014 -8.200 1.00 93.94 97 ILE A O 1
ATOM 720 N N . GLY A 1 98 ? 10.536 5.032 -6.353 1.00 93.12 98 GLY A N 1
ATOM 721 C CA . GLY A 1 98 ? 11.356 6.173 -6.774 1.00 93.12 98 GLY A CA 1
ATOM 722 C C . GLY A 1 98 ? 12.074 5.937 -8.109 1.00 93.12 98 GLY A C 1
ATOM 723 O O . GLY A 1 98 ? 12.067 6.801 -8.995 1.00 93.12 98 GLY A O 1
ATOM 724 N N . SER A 1 99 ? 12.649 4.745 -8.295 1.00 91.38 99 SER A N 1
ATOM 725 C CA . SER A 1 99 ? 13.276 4.354 -9.563 1.00 91.38 99 SER A CA 1
ATOM 726 C C . SER A 1 99 ? 12.261 4.276 -10.706 1.00 91.38 99 SER A C 1
ATOM 728 O O . SER A 1 99 ? 12.512 4.815 -11.785 1.00 91.38 99 SER A O 1
ATOM 730 N N . LEU A 1 100 ? 11.094 3.667 -10.486 1.00 91.31 100 LEU A N 1
ATOM 731 C CA . LEU A 1 100 ? 10.057 3.529 -11.514 1.00 91.31 100 LEU A CA 1
ATOM 732 C C . LEU A 1 100 ? 9.482 4.880 -11.944 1.00 91.31 100 LEU A C 1
ATOM 734 O O . LEU A 1 100 ? 9.315 5.114 -13.138 1.00 91.31 100 LEU A O 1
ATOM 738 N N . VAL A 1 101 ? 9.266 5.806 -11.006 1.00 92.25 101 VAL A N 1
ATOM 739 C CA . VAL A 1 101 ? 8.855 7.183 -11.324 1.00 92.25 101 VAL A CA 1
ATOM 740 C C . VAL A 1 101 ? 9.916 7.876 -12.180 1.00 92.25 101 VAL A C 1
ATOM 742 O O . VAL A 1 101 ? 9.591 8.500 -13.189 1.00 92.25 101 VAL A O 1
ATOM 745 N N . THR A 1 102 ? 11.196 7.712 -11.834 1.00 89.12 102 THR A N 1
ATOM 746 C CA . THR A 1 102 ? 12.311 8.259 -12.624 1.00 89.12 102 THR A CA 1
ATOM 747 C C . THR A 1 102 ? 12.317 7.685 -14.042 1.00 89.12 102 THR A C 1
ATOM 749 O O . THR A 1 102 ? 12.496 8.419 -15.016 1.00 89.12 102 THR A O 1
ATOM 752 N N . GLN A 1 103 ? 12.078 6.379 -14.173 1.00 87.94 103 GLN A N 1
ATOM 753 C CA . GLN A 1 103 ? 11.971 5.714 -15.468 1.00 87.94 103 GLN A CA 1
ATOM 754 C C . GLN A 1 103 ? 10.774 6.236 -16.264 1.00 87.94 103 GLN A C 1
ATOM 756 O O . GLN A 1 103 ? 10.955 6.561 -17.433 1.00 87.94 103 GLN A O 1
ATOM 761 N N . LYS A 1 104 ? 9.594 6.393 -15.649 1.00 90.19 104 LYS A N 1
ATOM 762 C CA . LYS A 1 104 ? 8.396 6.943 -16.304 1.00 90.19 104 LYS A CA 1
ATOM 763 C C . LYS A 1 104 ? 8.644 8.339 -16.864 1.00 90.19 104 LYS A C 1
ATOM 765 O O . LYS A 1 104 ? 8.383 8.576 -18.039 1.00 90.19 104 LYS A O 1
ATOM 770 N N . VAL A 1 105 ? 9.222 9.229 -16.059 1.00 90.19 105 VAL A N 1
ATOM 771 C CA . VAL A 1 105 ? 9.588 10.583 -16.501 1.00 90.19 105 VAL A CA 1
ATOM 772 C C . VAL A 1 105 ? 10.565 10.523 -17.678 1.00 90.19 105 VAL A C 1
ATOM 774 O O . VAL A 1 105 ? 10.448 11.293 -18.628 1.00 90.19 105 VAL A O 1
ATOM 777 N N . LEU A 1 106 ? 11.511 9.580 -17.665 1.00 86.94 106 LEU A N 1
ATOM 778 C CA . LEU A 1 106 ? 12.438 9.394 -18.777 1.00 86.94 106 LEU A CA 1
ATOM 779 C C . LEU A 1 106 ? 11.740 8.865 -20.048 1.00 86.94 106 LEU A C 1
ATOM 781 O O . LEU A 1 106 ? 12.077 9.350 -21.132 1.00 86.94 106 LEU A O 1
ATOM 785 N N . VAL A 1 107 ? 10.748 7.956 -19.936 1.00 85.94 107 VAL A N 1
ATOM 786 C CA . VAL A 1 107 ? 9.881 7.546 -21.071 1.00 85.94 107 VAL A CA 1
ATOM 787 C C . VAL A 1 107 ? 9.226 8.786 -21.669 1.00 85.94 107 VAL A C 1
ATOM 789 O O . VAL A 1 107 ? 9.285 9.000 -22.881 1.00 85.94 107 VAL A O 1
ATOM 792 N N . GLU A 1 108 ? 8.615 9.597 -20.808 1.00 88.56 108 GLU A N 1
ATOM 793 C CA . GLU A 1 108 ? 7.799 10.742 -21.189 1.00 88.56 108 GLU A CA 1
ATOM 794 C C . GLU A 1 108 ? 8.649 11.788 -21.915 1.00 88.56 108 GLU A C 1
ATOM 796 O O . GLU A 1 108 ? 8.321 12.174 -23.036 1.00 88.56 108 GLU A O 1
ATOM 801 N N . ILE A 1 109 ? 9.812 12.153 -21.358 1.00 88.50 109 ILE A N 1
ATOM 802 C CA . ILE A 1 109 ? 10.760 13.096 -21.975 1.00 88.50 109 ILE A CA 1
ATOM 803 C C . ILE A 1 109 ? 11.152 12.635 -23.381 1.00 88.50 109 ILE A C 1
ATOM 805 O O . ILE A 1 109 ? 11.106 13.417 -24.335 1.00 88.50 109 ILE A O 1
ATOM 809 N N . VAL A 1 110 ? 11.539 11.368 -23.522 1.00 85.19 110 VAL A N 1
ATOM 810 C CA . VAL A 1 110 ? 12.042 10.809 -24.782 1.00 85.19 110 VAL A CA 1
ATOM 811 C C . VAL A 1 110 ? 10.926 10.621 -25.823 1.00 85.19 110 VAL A C 1
ATOM 813 O O . VAL A 1 110 ? 11.206 10.596 -27.024 1.00 85.19 110 VAL A O 1
ATOM 816 N N . SER A 1 111 ? 9.671 10.534 -25.382 1.00 86.56 111 SER A N 1
ATOM 817 C CA . SER A 1 111 ? 8.488 10.367 -26.240 1.00 86.56 111 SER A CA 1
ATOM 818 C C . SER A 1 111 ? 7.816 11.694 -26.615 1.00 86.56 111 SER A C 1
ATOM 820 O O . SER A 1 111 ? 6.881 11.704 -27.415 1.00 86.56 111 SER A O 1
ATOM 822 N N . THR A 1 112 ? 8.316 12.829 -26.109 1.00 88.94 112 THR A N 1
ATOM 823 C CA . THR A 1 112 ? 7.823 14.164 -26.483 1.00 88.94 112 THR A CA 1
ATOM 824 C C . THR A 1 112 ? 7.932 14.437 -27.986 1.00 88.94 112 THR A C 1
ATOM 826 O O . THR A 1 112 ? 8.875 14.024 -28.671 1.00 88.94 112 THR A O 1
ATOM 829 N N . GLU A 1 113 ? 7.013 15.260 -28.492 1.00 89.12 113 GLU A N 1
ATOM 830 C CA . GLU A 1 113 ? 7.042 15.748 -29.876 1.00 89.12 113 GLU A CA 1
ATOM 831 C C . GLU A 1 113 ? 8.357 16.472 -30.212 1.00 89.12 113 GLU A C 1
ATOM 833 O O . GLU A 1 113 ? 8.848 16.380 -31.334 1.00 89.12 113 GLU A O 1
ATOM 838 N N . ALA A 1 114 ? 8.999 17.122 -29.233 1.00 88.69 114 ALA A N 1
ATOM 839 C CA . ALA A 1 114 ? 10.308 17.749 -29.411 1.00 88.69 114 ALA A CA 1
ATOM 840 C C . ALA A 1 114 ? 11.397 16.735 -29.808 1.00 88.69 114 ALA A C 1
ATOM 842 O O . ALA A 1 114 ? 12.178 17.000 -30.725 1.00 88.69 114 ALA A O 1
ATOM 843 N N . PHE A 1 115 ? 11.432 15.558 -29.174 1.00 86.94 115 PHE A N 1
ATOM 844 C CA . PHE A 1 115 ? 12.367 14.487 -29.532 1.00 86.94 115 PHE A CA 1
ATOM 845 C C . PHE A 1 115 ? 12.033 13.861 -30.892 1.00 86.94 115 PHE A C 1
ATOM 847 O O . PHE A 1 115 ? 12.947 13.616 -31.688 1.00 86.94 115 PHE A O 1
ATOM 854 N N . LYS A 1 116 ? 10.742 13.672 -31.211 1.00 89.12 116 LYS A N 1
ATOM 855 C CA . LYS A 1 116 ? 10.293 13.210 -32.542 1.00 89.12 116 LYS A CA 1
ATOM 856 C C . LYS A 1 116 ? 10.711 14.200 -33.642 1.00 89.12 116 LYS A C 1
ATOM 858 O O . LYS A 1 116 ? 11.263 13.803 -34.674 1.00 89.12 116 LYS A O 1
ATOM 863 N N . LEU A 1 117 ? 10.543 15.503 -33.406 1.00 91.75 117 LEU A N 1
ATOM 864 C CA . LEU A 1 117 ? 10.976 16.577 -34.306 1.00 91.75 117 LEU A CA 1
ATOM 865 C C . LEU A 1 117 ? 12.504 16.643 -34.444 1.00 91.75 117 LEU A C 1
ATOM 867 O O . LEU A 1 117 ? 13.019 16.764 -35.553 1.00 91.75 117 LEU A O 1
ATOM 871 N N . LEU A 1 118 ? 13.255 16.497 -33.351 1.00 91.44 118 LEU A N 1
ATOM 872 C CA . LEU A 1 118 ? 14.719 16.464 -33.389 1.00 91.44 118 LEU A CA 1
ATOM 873 C C . LEU A 1 118 ? 15.239 15.285 -34.230 1.00 91.44 118 LEU A C 1
ATOM 875 O O . LEU A 1 118 ? 16.152 15.444 -35.049 1.00 91.44 118 LEU A O 1
ATOM 879 N N . LEU A 1 119 ? 14.644 14.101 -34.061 1.00 91.06 119 LEU A N 1
ATOM 880 C CA . LEU A 1 119 ? 14.998 12.904 -34.822 1.00 91.06 119 LEU A CA 1
ATOM 881 C C . LEU A 1 119 ? 14.644 13.051 -36.311 1.00 91.06 119 LEU A C 1
ATOM 883 O O . LEU A 1 119 ? 15.464 12.737 -37.175 1.00 91.06 119 LEU A O 1
ATOM 887 N N . THR A 1 120 ? 13.453 13.566 -36.627 1.00 93.19 120 THR A N 1
ATOM 888 C CA . THR A 1 120 ? 13.027 13.800 -38.019 1.00 93.19 120 THR A CA 1
ATOM 889 C C . THR A 1 120 ? 13.902 14.840 -38.715 1.00 93.19 120 THR A C 1
ATOM 891 O O . THR A 1 120 ? 14.362 14.596 -39.831 1.00 93.19 120 THR A O 1
ATOM 894 N N . LEU A 1 121 ? 14.205 15.962 -38.054 1.00 94.44 121 LEU A N 1
ATOM 895 C CA . LEU A 1 121 ? 15.037 17.027 -38.609 1.00 94.44 121 LEU A CA 1
ATOM 896 C C . LEU A 1 121 ? 16.479 16.558 -38.829 1.00 94.44 121 LEU A C 1
ATOM 898 O O . LEU A 1 121 ? 17.051 16.799 -39.892 1.00 94.44 121 LEU A O 1
ATOM 902 N N . SER A 1 122 ? 17.066 15.851 -37.859 1.00 93.06 122 SER A N 1
ATOM 903 C CA . SER A 1 122 ? 18.414 15.285 -38.014 1.00 93.06 122 SER A CA 1
ATOM 904 C C . SER A 1 122 ? 18.474 14.228 -39.124 1.00 93.06 122 SER A C 1
ATOM 906 O O . SER A 1 122 ? 19.439 14.212 -39.892 1.00 93.06 122 SER A O 1
ATOM 908 N N . GLY A 1 123 ? 17.425 13.413 -39.283 1.00 91.81 123 GLY A N 1
ATOM 909 C CA . GLY A 1 123 ? 17.289 12.459 -40.386 1.00 91.81 123 GLY A CA 1
ATOM 910 C C . GLY A 1 123 ? 17.155 13.144 -41.747 1.00 91.81 123 GLY A C 1
ATOM 911 O O . GLY A 1 123 ? 17.847 12.778 -42.697 1.00 91.81 123 GLY A O 1
ATOM 912 N N . LEU A 1 124 ? 16.335 14.193 -41.839 1.00 92.94 124 LEU A N 1
ATOM 913 C CA . LEU A 1 124 ? 16.158 14.979 -43.060 1.00 92.94 124 LEU A CA 1
ATOM 914 C C . LEU A 1 124 ? 17.460 15.673 -43.478 1.00 92.94 124 LEU A C 1
ATOM 916 O O . LEU A 1 124 ? 17.850 15.595 -44.643 1.00 92.94 124 LEU A O 1
ATOM 920 N N . LEU A 1 125 ? 18.164 16.308 -42.536 1.00 91.75 125 LEU A N 1
ATOM 921 C CA . LEU A 1 125 ? 19.455 16.954 -42.791 1.00 91.75 125 LEU A CA 1
ATOM 922 C C . LEU A 1 125 ? 20.525 15.944 -43.223 1.00 91.75 125 LEU A C 1
ATOM 924 O O . LEU A 1 125 ? 21.329 16.246 -44.108 1.00 91.75 125 LEU A O 1
ATOM 928 N N . LEU A 1 126 ? 20.513 14.732 -42.657 1.00 89.88 126 LEU A N 1
ATOM 929 C CA . LEU A 1 126 ? 21.374 13.634 -43.095 1.00 89.88 126 LEU A CA 1
ATOM 930 C C . LEU A 1 126 ? 21.071 13.239 -44.547 1.00 89.88 126 LEU A C 1
ATOM 932 O O . LEU A 1 126 ? 21.988 13.219 -45.368 1.00 89.88 126 LEU A O 1
ATOM 936 N N . VAL A 1 127 ? 19.806 12.975 -44.885 1.00 88.81 127 VAL A N 1
ATOM 937 C CA . VAL A 1 127 ? 19.389 12.594 -46.247 1.00 88.81 127 VAL A CA 1
ATOM 938 C C . VAL A 1 127 ? 19.723 13.701 -47.248 1.00 88.81 127 VAL A C 1
ATOM 940 O O . VAL A 1 127 ? 20.344 13.433 -48.277 1.00 88.81 127 VAL A O 1
ATOM 943 N N . LEU A 1 128 ? 19.406 14.957 -46.926 1.00 89.12 128 LEU A N 1
ATOM 944 C CA . LEU A 1 128 ? 19.712 16.105 -47.777 1.00 89.12 128 LEU A CA 1
ATOM 945 C C . LEU A 1 128 ? 21.222 16.257 -47.985 1.00 89.12 128 LEU A C 1
ATOM 947 O O . LEU A 1 128 ? 21.671 16.489 -49.105 1.00 89.12 128 LEU A O 1
ATOM 951 N N . SER A 1 129 ? 22.019 16.078 -46.927 1.00 86.88 129 SER A N 1
ATOM 952 C CA . SER A 1 129 ? 23.478 16.147 -47.020 1.00 86.88 129 SER A CA 1
ATOM 953 C C . SER A 1 129 ? 24.092 14.974 -47.788 1.00 86.88 129 SER A C 1
ATOM 955 O O . SER A 1 129 ? 25.225 15.109 -48.250 1.00 86.88 129 SER A O 1
ATOM 957 N N . LEU A 1 130 ? 23.414 13.830 -47.881 1.00 83.94 130 LEU A N 1
ATOM 958 C CA . LEU A 1 130 ? 23.862 12.676 -48.661 1.00 83.94 130 LEU A CA 1
ATOM 959 C C . LEU A 1 130 ? 23.507 12.813 -50.148 1.00 83.94 130 LEU A C 1
ATOM 961 O O . LEU A 1 130 ? 24.281 12.368 -50.995 1.00 83.94 130 LEU A O 1
ATOM 965 N N . LEU A 1 131 ? 22.367 13.437 -50.462 1.00 82.94 131 LEU A N 1
ATOM 966 C CA . LEU A 1 131 ? 21.891 13.652 -51.832 1.00 82.94 131 LEU A CA 1
ATOM 967 C C . LEU A 1 131 ? 22.479 14.918 -52.480 1.00 82.94 131 LEU A C 1
ATOM 969 O O . LEU A 1 131 ? 22.692 14.943 -53.690 1.00 82.94 131 LEU A O 1
ATOM 973 N N . LEU A 1 132 ? 22.774 15.957 -51.691 1.00 79.69 132 LEU A N 1
ATOM 974 C CA . LEU A 1 132 ? 23.331 17.229 -52.158 1.00 79.69 132 LEU A CA 1
ATOM 975 C C . LEU A 1 132 ? 24.793 17.411 -51.722 1.00 79.69 132 LEU A C 1
ATOM 977 O O . LEU A 1 132 ? 25.213 16.960 -50.659 1.00 79.69 132 LEU A O 1
ATOM 981 N N . ARG A 1 133 ? 25.576 18.157 -52.519 1.00 63.09 133 ARG A N 1
ATOM 982 C CA . ARG A 1 133 ? 26.935 18.632 -52.164 1.00 63.09 133 ARG A CA 1
ATOM 983 C C . ARG A 1 133 ? 27.924 17.528 -51.732 1.00 63.09 133 ARG A C 1
ATOM 985 O O . ARG A 1 133 ? 28.793 17.764 -50.890 1.00 63.09 133 ARG A O 1
ATOM 992 N N . GLY A 1 134 ? 27.799 16.323 -52.295 1.00 67.94 134 GLY A N 1
ATOM 993 C CA . GLY A 1 134 ? 28.803 15.256 -52.177 1.00 67.94 134 GLY A CA 1
ATOM 994 C C . GLY A 1 134 ? 29.113 14.779 -50.749 1.00 67.94 134 GLY A C 1
ATOM 995 O O . GLY A 1 134 ? 30.209 14.276 -50.509 1.00 67.94 134 GLY A O 1
ATOM 996 N N . GLY A 1 135 ? 28.207 14.953 -49.777 1.00 68.88 135 GLY A N 1
ATOM 997 C CA . GLY A 1 135 ? 28.400 14.398 -48.431 1.00 68.88 135 GLY A CA 1
ATOM 998 C C . GLY A 1 135 ? 29.407 15.140 -47.544 1.00 68.88 135 GLY A C 1
ATOM 999 O O . GLY A 1 135 ? 29.922 14.555 -46.583 1.00 68.88 135 GLY A O 1
ATOM 1000 N N . ARG A 1 136 ? 29.715 16.418 -47.822 1.00 76.19 136 ARG A N 1
ATOM 1001 C CA . ARG A 1 136 ? 30.698 17.188 -47.028 1.00 76.19 136 ARG A CA 1
ATOM 1002 C C . ARG A 1 136 ? 30.337 17.243 -45.539 1.00 76.19 136 ARG A C 1
ATOM 1004 O O . ARG A 1 136 ? 31.195 16.985 -44.696 1.00 76.19 136 ARG A O 1
ATOM 1011 N N . HIS A 1 137 ? 29.068 17.520 -45.237 1.00 81.88 137 HIS A N 1
ATOM 1012 C CA . HIS A 1 137 ? 28.537 17.672 -43.874 1.00 81.88 137 HIS A CA 1
ATOM 1013 C C . HIS A 1 137 ? 27.833 16.414 -43.334 1.00 81.88 137 HIS A C 1
ATOM 1015 O O . HIS A 1 137 ? 27.465 16.370 -42.160 1.00 81.88 137 HIS A O 1
ATOM 1021 N N . ALA A 1 138 ? 27.742 15.355 -44.144 1.00 83.00 138 ALA A N 1
ATOM 1022 C CA . ALA A 1 138 ? 27.106 14.094 -43.780 1.00 83.00 138 ALA A CA 1
ATOM 1023 C C . ALA A 1 138 ? 27.619 13.468 -42.468 1.00 83.00 138 ALA A C 1
ATOM 1025 O O . ALA A 1 138 ? 26.785 12.958 -41.727 1.00 83.00 138 ALA A O 1
ATOM 1026 N N . PRO A 1 139 ? 28.920 13.511 -42.096 1.00 85.00 139 PRO A N 1
ATOM 1027 C CA . PRO A 1 139 ? 29.348 12.873 -40.851 1.00 85.00 139 PRO A CA 1
ATOM 1028 C C . PRO A 1 139 ? 28.865 13.592 -39.588 1.00 85.00 139 PRO A C 1
ATOM 1030 O O . PRO A 1 139 ? 28.677 12.939 -38.566 1.00 85.00 139 PRO A O 1
ATOM 1033 N N . VAL A 1 140 ? 28.637 14.909 -39.643 1.00 87.50 140 VAL A N 1
ATOM 1034 C CA . VAL A 1 140 ? 28.085 15.663 -38.505 1.00 87.50 140 VAL A CA 1
ATOM 1035 C C . VAL A 1 140 ? 26.614 15.305 -38.320 1.00 87.50 140 VAL A C 1
ATOM 1037 O O . VAL A 1 140 ? 26.213 14.915 -37.226 1.00 87.50 140 VAL A O 1
ATOM 1040 N N . PHE A 1 141 ? 25.830 15.348 -39.401 1.00 89.56 141 PHE A N 1
ATOM 1041 C CA . PHE A 1 141 ? 24.410 14.994 -39.354 1.00 89.56 141 PHE A CA 1
ATOM 1042 C C . PHE A 1 141 ? 24.179 13.511 -39.061 1.00 89.56 141 PHE A C 1
ATOM 1044 O O . PHE A 1 141 ? 23.233 13.183 -38.359 1.00 89.56 141 PHE A O 1
ATOM 1051 N N . LEU A 1 142 ? 25.073 12.620 -39.503 1.00 88.50 142 LEU A N 1
ATOM 1052 C CA . LEU A 1 142 ? 25.022 11.202 -39.151 1.00 88.50 142 LEU A CA 1
ATOM 1053 C C . LEU A 1 142 ? 25.235 11.000 -37.650 1.00 88.50 142 LEU A C 1
ATOM 1055 O O . LEU A 1 142 ? 24.473 10.270 -37.033 1.00 88.50 142 LEU A O 1
ATOM 1059 N N . LYS A 1 143 ? 26.232 11.658 -37.042 1.00 89.19 143 LYS A N 1
ATOM 1060 C CA . LYS A 1 143 ? 26.450 11.578 -35.589 1.00 89.19 143 LYS A CA 1
ATOM 1061 C C . LYS A 1 143 ? 25.275 12.153 -34.804 1.00 89.19 143 LYS A C 1
ATOM 1063 O O . LYS A 1 143 ? 24.860 11.539 -33.830 1.00 89.19 143 LYS A O 1
ATOM 1068 N N . ALA A 1 144 ? 24.726 13.287 -35.243 1.00 90.38 144 ALA A N 1
ATOM 1069 C CA . ALA A 1 144 ? 23.549 13.890 -34.623 1.00 90.38 144 ALA A CA 1
ATOM 1070 C C . ALA A 1 144 ? 22.323 12.967 -34.716 1.00 90.38 144 ALA A C 1
ATOM 1072 O O . ALA A 1 144 ? 21.673 12.716 -33.705 1.00 90.38 144 ALA A O 1
ATOM 1073 N N . PHE A 1 145 ? 22.059 12.401 -35.898 1.00 92.12 145 PHE A N 1
ATOM 1074 C CA . PHE A 1 145 ? 20.972 11.447 -36.116 1.00 92.12 145 PHE A CA 1
ATOM 1075 C C . PHE A 1 145 ? 21.154 10.176 -35.284 1.00 92.12 145 PHE A C 1
ATOM 1077 O O . PHE A 1 145 ? 20.231 9.753 -34.597 1.00 92.12 145 PHE A O 1
ATOM 1084 N N . LEU A 1 146 ? 22.360 9.598 -35.276 1.00 91.44 146 LEU A N 1
ATOM 1085 C CA . LEU A 1 146 ? 22.668 8.420 -34.469 1.00 91.44 146 LEU A CA 1
ATOM 1086 C C . LEU A 1 146 ? 22.500 8.703 -32.974 1.00 91.44 146 LEU A C 1
ATOM 1088 O O . LEU A 1 146 ? 21.934 7.868 -32.279 1.00 91.44 146 LEU A O 1
ATOM 1092 N N . LEU A 1 147 ? 22.926 9.870 -32.484 1.00 90.81 147 LEU A N 1
ATOM 1093 C CA . LEU A 1 147 ? 22.777 10.248 -31.078 1.00 90.81 147 LEU A CA 1
ATOM 1094 C C . LEU A 1 147 ? 21.303 10.433 -30.693 1.00 90.81 147 LEU A C 1
ATOM 1096 O O . LEU A 1 147 ? 20.872 9.876 -29.686 1.00 90.81 147 LEU A O 1
ATOM 1100 N N . ALA A 1 148 ? 20.527 11.153 -31.511 1.00 89.69 148 ALA A N 1
ATOM 1101 C CA . ALA A 1 148 ? 19.089 11.323 -31.304 1.00 89.69 148 ALA A CA 1
ATOM 1102 C C . ALA A 1 148 ? 18.357 9.973 -31.342 1.00 89.69 148 ALA A C 1
ATOM 1104 O O . ALA A 1 148 ? 17.531 9.684 -30.480 1.00 89.69 148 ALA A O 1
ATOM 1105 N N . SER A 1 149 ? 18.712 9.109 -32.299 1.00 90.38 149 SER A N 1
ATOM 1106 C CA . SER A 1 149 ? 18.134 7.772 -32.425 1.00 90.38 149 SER A CA 1
ATOM 1107 C C . SER A 1 149 ? 18.517 6.860 -31.260 1.00 90.38 149 SER A C 1
ATOM 1109 O O . SER A 1 149 ? 17.677 6.110 -30.778 1.00 90.38 149 SER A O 1
ATOM 1111 N N . LEU A 1 150 ? 19.755 6.952 -30.762 1.00 90.62 150 LEU A N 1
ATOM 1112 C CA . LEU A 1 150 ? 20.212 6.188 -29.608 1.00 90.62 150 LEU A CA 1
ATOM 1113 C C . LEU A 1 150 ? 19.426 6.609 -28.369 1.00 90.62 150 LEU A C 1
ATOM 1115 O O . LEU A 1 150 ? 18.883 5.746 -27.697 1.00 90.62 150 LEU A O 1
ATOM 1119 N N . ALA A 1 151 ? 19.323 7.911 -28.096 1.00 85.00 151 ALA A N 1
ATOM 1120 C CA . ALA A 1 151 ? 18.554 8.411 -26.958 1.00 85.00 151 ALA A CA 1
ATOM 1121 C C . ALA A 1 151 ? 17.084 7.962 -27.023 1.00 85.00 151 ALA A C 1
ATOM 1123 O O . ALA A 1 151 ? 16.536 7.519 -26.018 1.00 85.00 151 ALA A O 1
ATOM 1124 N N . ARG A 1 152 ? 16.480 8.004 -28.220 1.00 86.12 152 ARG A N 1
ATOM 1125 C CA . ARG A 1 152 ? 15.087 7.606 -28.455 1.00 86.12 152 ARG A CA 1
ATOM 1126 C C . ARG A 1 152 ? 14.848 6.107 -28.302 1.00 86.12 152 ARG A C 1
ATOM 1128 O O . ARG A 1 152 ? 14.033 5.676 -27.492 1.00 86.12 152 ARG A O 1
ATOM 1135 N N . PHE A 1 153 ? 15.540 5.310 -29.105 1.00 86.94 153 PHE A N 1
ATOM 1136 C CA . PHE A 1 153 ? 15.242 3.889 -29.243 1.00 86.94 153 PHE A CA 1
ATOM 1137 C C . PHE A 1 153 ? 15.895 3.030 -28.176 1.00 86.94 153 PHE A C 1
ATOM 1139 O O . PHE A 1 153 ? 15.366 1.962 -27.889 1.00 86.94 153 PHE A O 1
ATOM 1146 N N . LEU A 1 154 ? 17.006 3.459 -27.570 1.00 87.12 154 LEU A N 1
ATOM 1147 C CA . LEU A 1 154 ? 17.627 2.668 -26.510 1.00 87.12 154 LEU A CA 1
ATOM 1148 C C . LEU A 1 154 ? 16.670 2.489 -25.336 1.00 87.12 154 LEU A C 1
ATOM 1150 O O . LEU A 1 154 ? 16.559 1.384 -24.817 1.00 87.12 154 LEU A O 1
ATOM 1154 N N . PHE A 1 155 ? 15.982 3.563 -24.951 1.00 81.12 155 PHE A N 1
ATOM 1155 C CA . PHE A 1 155 ? 15.063 3.548 -23.824 1.00 81.12 155 PHE A CA 1
ATOM 1156 C C . PHE A 1 155 ? 13.864 2.629 -24.090 1.00 81.12 155 PHE A C 1
ATOM 1158 O O . PHE A 1 155 ? 13.598 1.705 -23.324 1.00 81.12 155 PHE A O 1
ATOM 1165 N N . VAL A 1 156 ? 13.221 2.816 -25.245 1.00 83.81 156 VAL A N 1
ATOM 1166 C CA . VAL A 1 156 ? 12.079 2.013 -25.702 1.00 83.81 156 VAL A CA 1
ATOM 1167 C C . VAL A 1 156 ? 12.445 0.535 -25.845 1.00 83.81 156 VAL A C 1
ATOM 1169 O O . VAL A 1 156 ? 11.723 -0.331 -25.364 1.00 83.81 156 VAL A O 1
ATOM 1172 N N . VAL A 1 157 ? 13.582 0.222 -26.475 1.00 85.12 157 VAL A N 1
ATOM 1173 C CA . VAL A 1 157 ? 14.024 -1.168 -26.667 1.00 85.12 157 VAL A CA 1
ATOM 1174 C C . VAL A 1 157 ? 14.411 -1.813 -25.343 1.00 85.12 157 VAL A C 1
ATOM 1176 O O . VAL A 1 157 ? 14.039 -2.961 -25.119 1.00 85.12 157 VAL A O 1
ATOM 1179 N N . ALA A 1 158 ? 15.129 -1.102 -24.467 1.00 83.38 158 ALA A N 1
ATOM 1180 C CA . ALA A 1 158 ? 15.470 -1.622 -23.149 1.00 83.38 158 ALA A CA 1
ATOM 1181 C C . ALA A 1 158 ? 14.192 -1.990 -22.389 1.00 83.38 158 ALA A C 1
ATOM 1183 O O . ALA A 1 158 ? 14.041 -3.137 -21.988 1.00 83.38 158 ALA A O 1
ATOM 1184 N N . MET A 1 159 ? 13.231 -1.070 -22.284 1.00 81.62 159 MET A N 1
ATOM 1185 C CA . MET A 1 159 ? 11.974 -1.332 -21.582 1.00 81.62 159 MET A CA 1
ATOM 1186 C C . MET A 1 159 ? 11.139 -2.445 -22.215 1.00 81.62 159 MET A C 1
ATOM 1188 O O . MET A 1 159 ? 10.616 -3.278 -21.487 1.00 81.62 159 MET A O 1
ATOM 1192 N N . LEU A 1 160 ? 11.052 -2.520 -23.545 1.00 82.62 160 LEU A N 1
ATOM 1193 C CA . LEU A 1 160 ? 10.356 -3.617 -24.229 1.00 82.62 160 LEU A CA 1
ATOM 1194 C C . LEU A 1 160 ? 10.992 -4.977 -23.943 1.00 82.62 160 LEU A C 1
ATOM 1196 O O . LEU A 1 160 ? 10.277 -5.934 -23.659 1.00 82.62 160 LEU A O 1
ATOM 1200 N N . LEU A 1 161 ? 12.322 -5.071 -24.018 1.00 83.00 161 LEU A N 1
ATOM 1201 C CA . LEU A 1 161 ? 13.036 -6.306 -23.690 1.00 83.00 161 LEU A CA 1
ATOM 1202 C C . LEU A 1 161 ? 12.794 -6.706 -22.236 1.00 83.00 161 LEU A C 1
ATOM 1204 O O . LEU A 1 161 ? 12.602 -7.882 -21.954 1.00 83.00 161 LEU A O 1
ATOM 1208 N N . ASN A 1 162 ? 12.744 -5.732 -21.335 1.00 81.00 162 ASN A N 1
ATOM 1209 C CA . ASN A 1 162 ? 12.490 -5.990 -19.927 1.00 81.00 162 ASN A CA 1
ATOM 1210 C C . ASN A 1 162 ? 11.049 -6.401 -19.660 1.00 81.00 162 ASN A C 1
ATOM 1212 O O . ASN A 1 162 ? 10.842 -7.377 -18.957 1.00 81.00 162 ASN A O 1
ATOM 1216 N N . GLY A 1 163 ? 10.071 -5.760 -20.300 1.00 83.06 163 GLY A N 1
ATOM 1217 C CA . GLY A 1 163 ? 8.679 -6.195 -20.234 1.00 83.06 163 GLY A CA 1
ATOM 1218 C C . GLY A 1 163 ? 8.497 -7.649 -20.672 1.00 83.06 163 GLY A C 1
ATOM 1219 O O . GLY A 1 163 ? 7.680 -8.357 -20.096 1.00 83.06 163 GLY A O 1
ATOM 1220 N N . LEU A 1 164 ? 9.297 -8.130 -21.631 1.00 83.12 164 LEU A N 1
ATOM 1221 C CA . LEU A 1 164 ? 9.301 -9.545 -22.015 1.00 83.12 164 LEU A CA 1
ATOM 1222 C C . LEU A 1 164 ? 9.918 -10.456 -20.943 1.00 83.12 164 LEU A C 1
ATOM 1224 O O . LEU A 1 164 ? 9.416 -11.558 -20.735 1.00 83.12 164 LEU A O 1
ATOM 1228 N N . VAL A 1 165 ? 11.001 -10.029 -20.283 1.00 82.88 165 VAL A N 1
ATOM 1229 C CA . VAL A 1 165 ? 11.620 -10.799 -19.186 1.00 82.88 165 VAL A CA 1
ATOM 1230 C C . VAL A 1 165 ? 10.680 -10.869 -17.986 1.00 82.88 165 VAL A C 1
ATOM 1232 O O . VAL A 1 165 ? 10.483 -11.949 -17.428 1.00 82.88 165 VAL A O 1
ATOM 1235 N N . ASP A 1 166 ? 10.063 -9.748 -17.630 1.00 83.44 166 ASP A N 1
ATOM 1236 C CA . ASP A 1 166 ? 9.149 -9.643 -16.499 1.00 83.44 166 ASP A CA 1
ATOM 1237 C C . ASP A 1 166 ? 7.917 -10.527 -16.682 1.00 83.44 166 ASP A C 1
ATOM 1239 O O . ASP A 1 166 ? 7.641 -11.365 -15.822 1.00 83.44 166 ASP A O 1
ATOM 1243 N N . GLN A 1 167 ? 7.263 -10.446 -17.845 1.00 83.12 167 GLN A N 1
ATOM 1244 C CA . GLN A 1 167 ? 6.103 -11.287 -18.162 1.00 83.12 167 GLN A CA 1
ATOM 1245 C C . GLN A 1 167 ? 6.437 -12.783 -18.169 1.00 83.12 167 GLN A C 1
ATOM 1247 O O . GLN A 1 167 ? 5.597 -13.610 -17.822 1.00 83.12 167 GLN A O 1
ATOM 1252 N N . ALA A 1 168 ? 7.651 -13.155 -18.582 1.00 81.88 168 ALA A N 1
ATOM 1253 C CA . ALA A 1 168 ? 8.045 -14.556 -18.686 1.00 81.88 168 ALA A CA 1
ATOM 1254 C C . ALA A 1 168 ? 8.506 -15.167 -17.352 1.00 81.88 168 ALA A C 1
ATOM 1256 O O . ALA A 1 168 ? 8.396 -16.382 -17.174 1.00 81.88 168 ALA A O 1
ATOM 1257 N N . VAL A 1 169 ? 9.074 -14.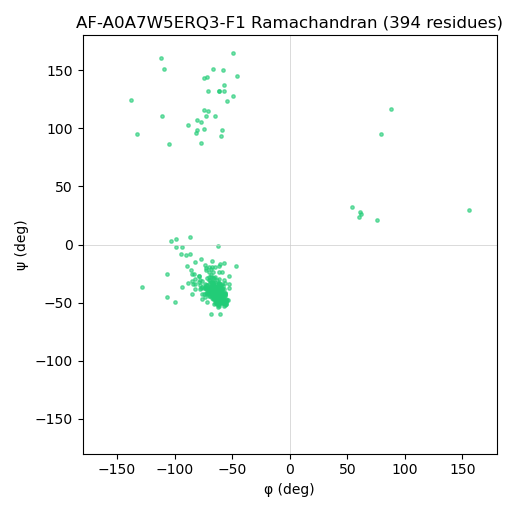364 -16.444 1.00 78.44 169 VAL A N 1
ATOM 1258 C CA . VAL A 1 169 ? 9.812 -14.877 -15.274 1.00 78.44 169 VAL A CA 1
ATOM 1259 C C . VAL A 1 169 ? 9.347 -14.277 -13.947 1.00 78.44 169 VAL A C 1
ATOM 1261 O O . VAL A 1 169 ? 9.360 -14.988 -12.939 1.00 78.44 169 VAL A O 1
ATOM 1264 N N . ILE A 1 170 ? 8.973 -12.996 -13.922 1.00 84.12 170 ILE A N 1
ATOM 1265 C CA . ILE A 1 170 ? 8.812 -12.219 -12.686 1.00 84.12 170 ILE A CA 1
ATOM 1266 C C . ILE A 1 170 ? 7.352 -12.126 -12.258 1.00 84.12 170 ILE A C 1
ATOM 1268 O O . ILE A 1 170 ? 7.072 -12.446 -11.106 1.00 84.12 170 ILE A O 1
ATOM 1272 N N . ASP A 1 171 ? 6.434 -11.761 -13.157 1.00 85.50 171 ASP A N 1
ATOM 1273 C CA . ASP A 1 171 ? 5.054 -11.389 -12.800 1.00 85.50 171 ASP A CA 1
ATOM 1274 C C . ASP A 1 171 ? 4.344 -12.483 -11.991 1.00 85.50 171 ASP A C 1
ATOM 1276 O O . ASP A 1 171 ? 3.893 -12.238 -10.875 1.00 85.50 171 ASP A O 1
ATOM 1280 N N . ALA A 1 172 ? 4.361 -13.729 -12.477 1.00 86.44 172 ALA A N 1
ATOM 1281 C CA . ALA A 1 172 ? 3.708 -14.848 -11.793 1.00 86.44 172 ALA A CA 1
ATOM 1282 C C . ALA A 1 172 ? 4.287 -15.126 -10.392 1.00 86.44 172 ALA A C 1
ATOM 1284 O O . ALA A 1 172 ? 3.568 -15.534 -9.481 1.00 86.44 172 ALA A O 1
ATOM 1285 N N . ARG A 1 173 ? 5.597 -14.919 -10.207 1.00 89.25 173 ARG A N 1
ATOM 1286 C CA . ARG A 1 173 ? 6.258 -15.112 -8.907 1.00 89.25 173 ARG A CA 1
ATOM 1287 C C . ARG A 1 173 ? 5.997 -13.935 -7.981 1.00 89.25 173 ARG A C 1
ATOM 1289 O O . ARG A 1 173 ? 5.832 -14.144 -6.785 1.00 89.25 173 ARG A O 1
ATOM 1296 N N . ALA A 1 174 ? 5.985 -12.719 -8.515 1.00 88.50 174 ALA A N 1
ATOM 1297 C CA . ALA A 1 174 ? 5.692 -11.523 -7.747 1.00 88.50 174 ALA A CA 1
ATOM 1298 C C . ALA A 1 174 ? 4.252 -11.571 -7.227 1.00 88.50 174 ALA A C 1
ATOM 1300 O O . ALA A 1 174 ? 4.046 -11.420 -6.032 1.00 88.50 174 ALA A O 1
ATOM 1301 N N . GLU A 1 175 ? 3.276 -11.899 -8.075 1.00 89.62 175 GLU A N 1
ATOM 1302 C CA . GLU A 1 175 ? 1.871 -12.021 -7.671 1.00 89.62 175 GLU A CA 1
ATOM 1303 C C . GLU A 1 175 ? 1.661 -13.097 -6.596 1.00 89.62 175 GLU A C 1
ATOM 1305 O O . GLU A 1 175 ? 1.040 -12.822 -5.572 1.00 89.62 175 GLU A O 1
ATOM 1310 N N . ALA A 1 176 ? 2.229 -14.296 -6.772 1.00 91.00 176 ALA A N 1
ATOM 1311 C CA . ALA A 1 176 ? 2.093 -15.379 -5.794 1.00 91.00 176 ALA A CA 1
ATOM 1312 C C . ALA A 1 176 ? 2.715 -15.036 -4.425 1.00 91.00 176 ALA A C 1
ATOM 1314 O O . ALA A 1 176 ? 2.115 -15.285 -3.377 1.00 91.00 176 ALA A O 1
ATOM 1315 N N . ASN A 1 177 ? 3.911 -14.440 -4.423 1.00 93.44 177 ASN A N 1
ATOM 1316 C CA . ASN A 1 177 ? 4.565 -14.022 -3.184 1.00 93.44 177 ASN A CA 1
ATOM 1317 C C . ASN A 1 177 ? 3.838 -12.839 -2.537 1.00 93.44 177 ASN A C 1
ATOM 1319 O O . ASN A 1 177 ? 3.715 -12.782 -1.319 1.00 93.44 177 ASN A O 1
ATOM 1323 N N . MET A 1 178 ? 3.322 -11.908 -3.338 1.00 92.12 178 MET A N 1
ATOM 1324 C CA . MET A 1 178 ? 2.597 -10.748 -2.837 1.00 92.12 178 MET A CA 1
ATOM 1325 C C . MET A 1 178 ? 1.271 -11.142 -2.190 1.00 92.12 178 MET A C 1
ATOM 1327 O O . MET A 1 178 ? 0.962 -10.617 -1.129 1.00 92.12 178 MET A O 1
ATOM 1331 N N . ALA A 1 179 ? 0.556 -12.123 -2.750 1.00 92.44 179 ALA A N 1
ATOM 1332 C CA . ALA A 1 179 ? -0.623 -12.705 -2.109 1.00 92.44 179 ALA A CA 1
ATOM 1333 C C . ALA A 1 179 ? -0.288 -13.323 -0.739 1.00 92.44 179 ALA A C 1
ATOM 1335 O O . ALA A 1 179 ? -1.008 -13.102 0.224 1.00 92.44 179 ALA A O 1
ATOM 1336 N N . THR A 1 180 ? 0.853 -14.015 -0.621 1.00 92.12 180 THR A N 1
ATOM 1337 C CA . THR A 1 180 ? 1.305 -14.592 0.662 1.00 92.12 180 THR A CA 1
ATOM 1338 C C . THR A 1 180 ? 1.539 -13.508 1.723 1.00 92.12 180 THR A C 1
ATOM 1340 O O . THR A 1 180 ? 1.178 -13.678 2.885 1.00 92.12 180 THR A O 1
ATOM 1343 N N . VAL A 1 181 ? 2.132 -12.379 1.323 1.00 92.56 181 VAL A N 1
ATOM 1344 C CA . VAL A 1 181 ? 2.389 -11.239 2.217 1.00 92.56 181 VAL A CA 1
ATOM 1345 C C . VAL A 1 181 ? 1.095 -10.491 2.568 1.00 92.56 181 VAL A C 1
ATOM 1347 O O . VAL A 1 181 ? 0.934 -10.063 3.709 1.00 92.56 181 VAL A O 1
ATOM 1350 N N . ASP A 1 182 ? 0.168 -10.354 1.619 1.00 92.62 182 ASP A N 1
ATOM 1351 C CA . ASP A 1 182 ? -1.136 -9.703 1.813 1.00 92.62 182 ASP A CA 1
ATOM 1352 C C . ASP A 1 182 ? -2.064 -10.509 2.736 1.00 92.62 182 ASP A C 1
ATOM 1354 O O . ASP A 1 182 ? -2.740 -9.938 3.596 1.00 92.62 182 ASP A O 1
ATOM 1358 N N . ASP A 1 183 ? -2.028 -11.840 2.640 1.00 90.06 183 ASP A N 1
ATOM 1359 C CA . ASP A 1 183 ? -2.737 -12.737 3.556 1.00 90.06 183 ASP A CA 1
ATOM 1360 C C . ASP A 1 183 ? -2.263 -12.523 5.005 1.00 90.06 183 ASP A C 1
ATOM 1362 O O . ASP A 1 183 ? -3.080 -12.356 5.915 1.00 90.06 183 ASP A O 1
ATOM 1366 N N . LEU A 1 184 ? -0.942 -12.444 5.225 1.00 89.25 184 LEU A N 1
ATOM 1367 C CA . LEU A 1 184 ? -0.385 -12.148 6.549 1.00 89.25 184 LEU A CA 1
ATOM 1368 C C . LEU A 1 184 ? -0.773 -10.739 7.031 1.00 89.25 184 LEU A C 1
ATOM 1370 O O . LEU A 1 184 ? -1.089 -10.553 8.209 1.00 89.25 184 LEU A O 1
ATOM 1374 N N . ALA A 1 185 ? -0.775 -9.748 6.135 1.00 89.38 185 ALA A N 1
ATOM 1375 C CA . ALA A 1 185 ? -1.165 -8.376 6.456 1.00 89.38 185 ALA A CA 1
ATOM 1376 C C . ALA A 1 185 ? -2.624 -8.287 6.900 1.00 89.38 185 ALA A C 1
ATOM 1378 O O . ALA A 1 185 ? -2.937 -7.635 7.898 1.00 89.38 185 ALA A O 1
ATOM 1379 N N . SER A 1 186 ? -3.504 -8.991 6.194 1.00 86.50 186 SER A N 1
ATOM 1380 C CA . SER A 1 186 ? -4.929 -9.074 6.501 1.00 86.50 186 SER A CA 1
ATOM 1381 C C . SER A 1 186 ? -5.186 -9.775 7.838 1.00 86.50 186 SER A C 1
ATOM 1383 O O . SER A 1 186 ? -6.022 -9.312 8.620 1.00 86.50 186 SER A O 1
ATOM 1385 N N . ASP A 1 187 ? -4.442 -10.846 8.140 1.00 83.44 187 ASP A N 1
ATOM 1386 C CA . ASP A 1 187 ? -4.508 -11.540 9.430 1.00 83.44 187 ASP A CA 1
ATOM 1387 C C . ASP A 1 187 ? -4.131 -10.596 10.585 1.00 83.44 187 ASP A C 1
ATOM 1389 O O . ASP A 1 187 ? -4.877 -10.484 11.562 1.00 83.44 187 ASP A O 1
ATOM 1393 N N . ILE A 1 188 ? -3.018 -9.865 10.456 1.00 81.69 188 ILE A N 1
ATOM 1394 C CA . ILE A 1 188 ? -2.535 -8.929 11.483 1.00 81.69 188 ILE A CA 1
ATOM 1395 C C . ILE A 1 188 ? -3.484 -7.730 11.643 1.00 81.69 188 ILE A C 1
ATOM 1397 O O . ILE A 1 188 ? -3.862 -7.396 12.768 1.00 81.69 188 ILE A O 1
ATOM 1401 N N . ALA A 1 189 ? -3.961 -7.132 10.549 1.00 77.62 189 ALA A N 1
ATOM 1402 C CA . ALA A 1 189 ? -4.947 -6.048 10.598 1.00 77.62 189 ALA A CA 1
ATOM 1403 C C . ALA A 1 189 ? -6.268 -6.494 11.262 1.00 77.62 189 ALA A C 1
ATOM 1405 O O . ALA A 1 189 ? -6.909 -5.741 12.002 1.00 77.62 189 ALA A O 1
ATOM 1406 N N . GLY A 1 190 ? -6.666 -7.755 11.060 1.00 69.69 190 GLY A N 1
ATOM 1407 C CA . GLY A 1 190 ? -7.813 -8.367 11.733 1.00 69.69 190 GLY A CA 1
ATOM 1408 C C . GLY A 1 190 ? -7.631 -8.572 13.245 1.00 69.69 190 GLY A C 1
ATOM 1409 O O . GLY A 1 190 ? -8.630 -8.741 13.960 1.00 69.69 190 GLY A O 1
ATOM 1410 N N . LEU A 1 191 ? -6.391 -8.575 13.745 1.00 69.56 191 LEU A N 1
ATOM 1411 C CA . LEU A 1 191 ? -6.067 -8.585 15.175 1.00 69.56 191 LEU A CA 1
ATOM 1412 C C . LEU A 1 191 ? -6.062 -7.162 15.752 1.00 69.56 191 LEU A C 1
ATOM 1414 O O . LEU A 1 191 ? -6.662 -6.948 16.806 1.00 69.56 191 LEU A O 1
ATOM 1418 N N . GLU A 1 192 ? -5.497 -6.187 15.032 1.00 62.00 192 GLU A N 1
ATOM 1419 C CA . GLU A 1 192 ? -5.488 -4.763 15.415 1.00 62.00 192 GLU A CA 1
ATOM 1420 C C . GLU A 1 192 ? -6.910 -4.230 15.649 1.00 62.00 192 GLU A C 1
ATOM 1422 O O . GLU A 1 192 ? -7.218 -3.684 16.711 1.00 62.00 192 GLU A O 1
ATOM 142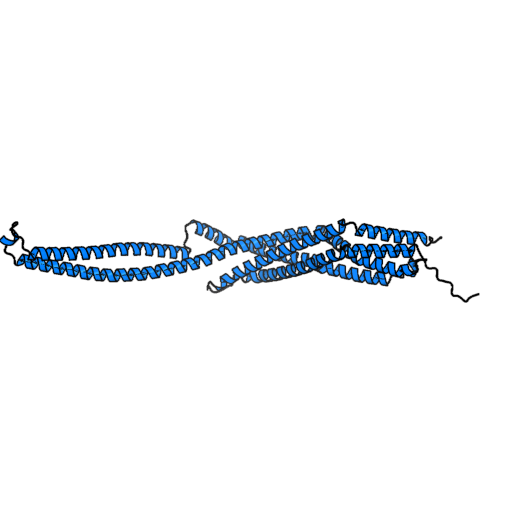7 N N . GLY A 1 193 ? -7.823 -4.482 14.703 1.00 54.97 193 GLY A N 1
ATOM 1428 C CA . GLY A 1 193 ? -9.219 -4.049 14.809 1.00 54.97 193 GLY A CA 1
ATOM 1429 C C . GLY A 1 193 ? -9.976 -4.645 16.003 1.00 54.97 193 GLY A C 1
ATOM 1430 O O . GLY A 1 193 ? -11.000 -4.100 16.404 1.00 54.97 193 GLY A O 1
ATOM 1431 N N . ARG A 1 194 ? -9.485 -5.743 16.597 1.00 55.00 194 ARG A N 1
ATOM 1432 C CA . ARG A 1 194 ? -10.060 -6.354 17.808 1.00 55.00 194 ARG A CA 1
ATOM 1433 C C . ARG A 1 194 ? -9.391 -5.855 19.091 1.00 55.00 194 ARG A C 1
ATOM 1435 O O . ARG A 1 194 ? -10.097 -5.665 20.075 1.00 55.00 194 ARG A O 1
ATOM 1442 N N . ALA A 1 195 ? -8.080 -5.614 19.076 1.00 51.06 195 ALA A N 1
ATOM 1443 C CA . ALA A 1 195 ? -7.327 -5.103 20.225 1.00 51.06 195 ALA A CA 1
ATOM 1444 C C . ALA A 1 195 ? -7.686 -3.642 20.557 1.00 51.06 195 ALA A C 1
ATOM 1446 O O . ALA A 1 195 ? -7.986 -3.323 21.705 1.00 51.06 195 ALA A O 1
ATOM 1447 N N . VAL A 1 196 ? -7.781 -2.773 19.542 1.00 44.75 196 VAL A N 1
ATOM 1448 C CA . VAL A 1 196 ? -8.121 -1.345 19.721 1.00 44.75 196 VAL A CA 1
ATOM 1449 C C . VAL A 1 196 ? -9.547 -1.146 20.257 1.00 44.75 196 VAL A C 1
ATOM 1451 O O . VAL A 1 196 ? -9.828 -0.159 20.939 1.00 44.75 196 VAL A O 1
ATOM 1454 N N . LEU A 1 197 ? -10.461 -2.080 19.973 1.00 49.91 197 LEU A N 1
ATOM 1455 C CA . LEU A 1 197 ? -11.820 -2.056 20.518 1.00 49.91 197 LEU A CA 1
ATOM 1456 C C . LEU A 1 197 ? -11.877 -2.506 21.985 1.00 49.91 197 LEU A C 1
ATOM 1458 O O . LEU A 1 197 ? -12.724 -1.992 22.711 1.00 49.91 197 LEU A O 1
ATOM 1462 N N . ASP A 1 198 ? -11.000 -3.407 22.436 1.00 57.50 198 ASP A N 1
ATOM 1463 C CA . ASP A 1 198 ? -10.980 -3.873 23.833 1.00 57.50 198 ASP A CA 1
ATOM 1464 C C . ASP A 1 198 ? -10.455 -2.775 24.773 1.00 57.50 198 ASP A C 1
ATOM 1466 O O . ASP A 1 198 ? -11.057 -2.501 25.808 1.00 57.50 198 ASP A O 1
ATOM 1470 N N . GLU A 1 199 ? -9.400 -2.060 24.375 1.00 52.91 199 GLU A N 1
ATOM 1471 C CA . GLU A 1 199 ? -8.734 -1.063 25.226 1.00 52.91 199 GLU A CA 1
ATOM 1472 C C . GLU A 1 199 ? -9.561 0.224 25.394 1.00 52.91 199 GLU A C 1
ATOM 1474 O O . GLU A 1 199 ? -9.832 0.656 26.514 1.00 52.91 199 GLU A O 1
ATOM 1479 N N . ARG A 1 200 ? -10.122 0.762 24.299 1.00 57.75 200 ARG A N 1
ATOM 1480 C CA . ARG A 1 200 ? -11.045 1.916 24.360 1.00 57.75 200 ARG A CA 1
ATOM 1481 C C . ARG A 1 200 ? -12.336 1.611 25.127 1.00 57.75 200 ARG A C 1
ATOM 1483 O O . ARG A 1 200 ? -12.943 2.519 25.693 1.00 57.75 200 ARG A O 1
ATOM 1490 N N . SER A 1 201 ? -12.783 0.354 25.102 1.00 65.25 201 SER A N 1
ATOM 1491 C CA . SER A 1 201 ? -13.979 -0.081 25.831 1.00 65.25 201 SER A CA 1
ATOM 1492 C C . SER A 1 201 ? -13.695 -0.273 27.320 1.00 65.25 201 SER A C 1
ATOM 1494 O O . SER A 1 201 ? -14.555 0.054 28.136 1.00 65.25 201 SER A O 1
ATOM 1496 N N . ARG A 1 202 ? -12.495 -0.742 27.690 1.00 70.88 202 ARG A N 1
ATOM 1497 C CA . ARG A 1 202 ? -12.063 -0.842 29.092 1.00 70.88 202 ARG A CA 1
ATOM 1498 C C . ARG A 1 202 ? -11.965 0.524 29.755 1.00 70.88 202 ARG A C 1
ATOM 1500 O O . ARG A 1 202 ? -12.587 0.698 30.797 1.00 70.88 202 ARG A O 1
ATOM 1507 N N . ASP A 1 203 ? -11.315 1.498 29.119 1.00 75.38 203 ASP A N 1
ATOM 1508 C CA . ASP A 1 203 ? -11.201 2.861 29.662 1.00 75.38 203 ASP A CA 1
ATOM 1509 C C . ASP A 1 203 ? -12.580 3.477 29.957 1.00 75.38 203 ASP A C 1
ATOM 1511 O O . ASP A 1 203 ? -12.820 4.045 31.025 1.00 75.38 203 ASP A O 1
ATOM 1515 N N . ALA A 1 204 ? -13.533 3.301 29.035 1.00 79.25 204 ALA A N 1
ATOM 1516 C CA . ALA A 1 204 ? -14.902 3.783 29.206 1.00 79.25 204 ALA A CA 1
ATOM 1517 C C . ALA A 1 204 ? -15.646 3.074 30.356 1.00 79.25 204 ALA A C 1
ATOM 1519 O O . ALA A 1 204 ? -16.435 3.699 31.071 1.00 79.25 204 ALA A O 1
ATOM 1520 N N . LEU A 1 205 ? -15.411 1.772 30.550 1.00 82.62 205 LEU A N 1
ATOM 1521 C CA . LEU A 1 205 ? -15.990 1.001 31.652 1.00 82.62 205 LEU A CA 1
ATOM 1522 C C . LEU A 1 205 ? -15.359 1.361 33.006 1.00 82.62 205 LEU A C 1
ATOM 1524 O O . LEU A 1 205 ? -16.070 1.398 34.011 1.00 82.62 205 LEU A O 1
ATOM 1528 N N . GLU A 1 206 ? -14.062 1.668 33.051 1.00 84.81 206 GLU A N 1
ATOM 1529 C CA . GLU A 1 206 ? -13.385 2.145 34.262 1.00 84.81 206 GLU A CA 1
ATOM 1530 C C . GLU A 1 206 ? -13.896 3.528 34.685 1.00 84.81 206 GLU A C 1
ATOM 1532 O O . GLU A 1 206 ? -14.222 3.732 35.858 1.00 84.81 206 GLU A O 1
ATOM 1537 N N . GLU A 1 207 ? -14.065 4.455 33.735 1.00 88.62 207 GLU A N 1
ATOM 1538 C CA . GLU A 1 207 ? -14.657 5.773 33.996 1.00 88.62 207 GLU A CA 1
ATOM 1539 C C . GLU A 1 207 ? -16.101 5.643 34.514 1.00 88.62 207 GLU A C 1
ATOM 1541 O O . GLU A 1 207 ? -16.482 6.267 35.513 1.00 88.62 207 GLU A O 1
ATOM 1546 N N . ARG A 1 208 ? -16.898 4.766 33.885 1.00 90.06 208 ARG A N 1
ATOM 1547 C CA . ARG A 1 208 ? -18.259 4.424 34.326 1.00 90.06 208 ARG A CA 1
ATOM 1548 C C . ARG A 1 208 ? -18.257 3.890 35.760 1.00 90.06 208 ARG A C 1
ATOM 1550 O O . ARG A 1 208 ? -19.060 4.347 36.576 1.00 90.06 208 ARG A O 1
ATOM 1557 N N . LEU A 1 209 ? -17.366 2.948 36.077 1.00 92.12 209 LEU A N 1
ATOM 1558 C CA . LEU A 1 209 ? -17.261 2.342 37.405 1.00 92.12 209 LEU A CA 1
ATOM 1559 C C . LEU A 1 209 ? -16.892 3.383 38.469 1.00 92.12 209 LEU A C 1
ATOM 1561 O O . LEU A 1 209 ? -17.530 3.424 39.521 1.00 92.12 209 LEU A O 1
ATOM 1565 N N . ALA A 1 210 ? -15.920 4.253 38.186 1.00 92.25 210 ALA A N 1
ATOM 1566 C CA . ALA A 1 210 ? -15.519 5.325 39.094 1.00 92.25 210 ALA A CA 1
ATOM 1567 C C . ALA A 1 210 ? -16.685 6.286 39.399 1.00 92.25 210 ALA A C 1
ATOM 1569 O O . ALA A 1 210 ? -16.904 6.657 40.557 1.00 92.25 210 ALA A O 1
ATOM 1570 N N . GLY A 1 211 ? -17.477 6.640 38.379 1.00 94.62 211 GLY A N 1
ATOM 1571 C CA . GLY A 1 211 ? -18.686 7.451 38.542 1.00 94.62 211 GLY A CA 1
ATOM 1572 C C . GLY A 1 211 ? -19.733 6.782 39.439 1.00 94.62 211 GLY A C 1
ATOM 1573 O O . GLY A 1 211 ? -20.221 7.394 40.392 1.00 94.62 211 GLY A O 1
ATOM 1574 N N . LEU A 1 212 ? -20.024 5.502 39.193 1.00 94.88 212 LEU A N 1
ATOM 1575 C CA . LEU A 1 212 ? -20.979 4.733 39.995 1.00 94.88 212 LEU A CA 1
ATOM 1576 C C . LEU A 1 212 ? -20.518 4.574 41.455 1.00 94.88 212 LEU A C 1
ATOM 1578 O O . LEU A 1 212 ? -21.320 4.693 42.384 1.00 94.88 212 LEU A O 1
ATOM 1582 N N . GLU A 1 213 ? -19.226 4.343 41.695 1.00 93.81 213 GLU A N 1
ATOM 1583 C CA . GLU A 1 213 ? -18.680 4.241 43.052 1.00 93.81 213 GLU A CA 1
ATOM 1584 C C . GLU A 1 213 ? -18.772 5.563 43.826 1.00 93.81 213 GLU A C 1
ATOM 1586 O O . GLU A 1 213 ? -19.085 5.549 45.024 1.00 93.81 213 GLU A O 1
ATOM 1591 N N . ALA A 1 214 ? -18.562 6.699 43.154 1.00 95.25 214 ALA A N 1
ATOM 1592 C CA . ALA A 1 214 ? -18.744 8.022 43.743 1.00 95.25 214 ALA A CA 1
ATOM 1593 C C . ALA A 1 214 ? -20.214 8.278 44.124 1.00 95.25 214 ALA A C 1
ATOM 1595 O O . ALA A 1 214 ? -20.499 8.750 45.232 1.00 95.25 214 ALA A O 1
ATOM 1596 N N . ASP A 1 215 ? -21.157 7.904 43.258 1.00 94.19 215 ASP A N 1
ATOM 1597 C CA . ASP A 1 215 ? -22.591 8.013 43.540 1.00 94.19 215 ASP A CA 1
ATOM 1598 C C . ASP A 1 215 ? -23.016 7.112 44.706 1.00 94.19 215 ASP A C 1
ATOM 1600 O O . ASP A 1 215 ? -23.798 7.532 45.568 1.00 94.19 215 ASP A O 1
ATOM 1604 N N . ARG A 1 216 ? -22.431 5.912 44.815 1.00 94.88 216 ARG A N 1
ATOM 1605 C CA . ARG A 1 216 ? -22.674 4.987 45.933 1.00 94.88 216 ARG A CA 1
ATOM 1606 C C . ARG A 1 216 ? -22.283 5.617 47.261 1.00 94.88 216 ARG A C 1
ATOM 1608 O O . ARG A 1 216 ? -23.030 5.516 48.234 1.00 94.88 216 ARG A O 1
ATOM 1615 N N . GLN A 1 217 ? -21.124 6.275 47.313 1.00 93.31 217 GLN A N 1
ATOM 1616 C CA . GLN A 1 217 ? -20.655 6.964 48.516 1.00 93.31 217 GLN A CA 1
ATOM 1617 C C . GLN A 1 217 ? -21.574 8.133 48.896 1.00 93.31 217 GLN A C 1
ATOM 1619 O O . GLN A 1 217 ? -21.926 8.273 50.070 1.00 93.31 217 GLN A O 1
ATOM 1624 N N . ARG A 1 218 ? -22.020 8.931 47.914 1.00 94.75 218 ARG A N 1
ATOM 1625 C CA . ARG A 1 218 ? -22.959 10.047 48.134 1.00 94.75 218 ARG A CA 1
ATOM 1626 C C . ARG A 1 218 ? -24.298 9.565 48.693 1.00 94.75 218 ARG A C 1
ATOM 1628 O O . ARG A 1 218 ? -24.731 10.035 49.744 1.00 94.75 218 ARG A O 1
ATOM 1635 N N . LEU A 1 219 ? -24.914 8.572 48.052 1.00 94.00 219 LEU A N 1
ATOM 1636 C CA . LEU A 1 219 ? -26.179 7.982 48.502 1.00 94.00 219 LEU A CA 1
ATOM 1637 C C . LEU A 1 219 ? -26.042 7.305 49.875 1.00 94.00 219 LEU A C 1
ATOM 1639 O O . LEU A 1 219 ? -26.938 7.411 50.713 1.00 94.00 219 LEU A O 1
ATOM 1643 N N . ALA A 1 220 ? -24.918 6.639 50.155 1.00 90.81 220 ALA A N 1
ATOM 1644 C CA . ALA A 1 220 ? -24.664 6.052 51.469 1.00 90.81 220 ALA A CA 1
ATOM 1645 C C . ALA A 1 220 ? -24.611 7.116 52.583 1.00 90.81 220 ALA A C 1
ATOM 1647 O O . ALA A 1 220 ? -25.164 6.892 53.665 1.00 90.81 220 ALA A O 1
ATOM 1648 N N . ALA A 1 221 ? -24.012 8.282 52.313 1.00 93.50 221 ALA A N 1
ATOM 1649 C CA . ALA A 1 221 ? -23.991 9.409 53.243 1.00 93.50 221 ALA A CA 1
ATOM 1650 C C . ALA A 1 221 ? -25.401 9.986 53.481 1.00 93.50 221 ALA A C 1
ATOM 1652 O O . ALA A 1 221 ? -25.813 10.138 54.634 1.00 93.50 221 ALA A O 1
ATOM 1653 N N . GLU A 1 222 ? -26.189 10.203 52.420 1.00 94.06 222 GLU A N 1
ATOM 1654 C CA . GLU A 1 222 ? -27.589 10.651 52.531 1.00 94.06 222 GLU A CA 1
ATOM 1655 C C . GLU A 1 222 ? -28.455 9.660 53.329 1.00 94.06 222 GLU A C 1
ATOM 1657 O O . GLU A 1 222 ? -29.302 10.046 54.146 1.00 94.06 222 GLU A O 1
ATOM 1662 N N . ARG A 1 223 ? -28.227 8.352 53.145 1.00 94.56 223 ARG A N 1
ATOM 1663 C CA . ARG A 1 223 ? -28.902 7.300 53.917 1.00 94.56 223 ARG A CA 1
ATOM 1664 C C . ARG A 1 223 ? -28.571 7.394 55.401 1.00 94.56 223 ARG A C 1
ATOM 1666 O O . ARG A 1 223 ? -29.469 7.264 56.235 1.00 94.56 223 ARG A O 1
ATOM 1673 N N . ALA A 1 224 ? -27.297 7.591 55.737 1.00 92.62 224 ALA A N 1
ATOM 1674 C CA . ALA A 1 224 ? -26.849 7.718 57.119 1.00 92.62 224 ALA A CA 1
ATOM 1675 C C . ALA A 1 224 ? -27.493 8.937 57.798 1.00 92.62 224 ALA A C 1
ATOM 1677 O O . ALA A 1 224 ? -28.062 8.806 58.886 1.00 92.62 224 ALA A O 1
ATOM 1678 N N . GLU A 1 225 ? -27.506 10.084 57.118 1.00 94.38 225 GLU A N 1
ATOM 1679 C CA . GLU A 1 225 ? -28.130 11.304 57.628 1.00 94.38 225 GLU A CA 1
ATOM 1680 C C . GLU A 1 225 ? -29.646 11.133 57.819 1.00 94.38 225 GLU A C 1
ATOM 1682 O O . GLU A 1 225 ? -30.205 11.448 58.875 1.00 94.38 225 GLU A O 1
ATOM 1687 N N . GLY A 1 226 ? -30.344 10.567 56.832 1.00 93.12 226 GLY A N 1
ATOM 1688 C CA . GLY A 1 226 ? -31.783 10.359 56.946 1.00 93.12 226 GLY A CA 1
ATOM 1689 C C . GLY A 1 226 ? -32.173 9.311 58.000 1.00 93.12 226 GLY A C 1
ATOM 1690 O O . GLY A 1 226 ? -33.227 9.449 58.624 1.00 93.12 226 GLY A O 1
ATOM 1691 N N . ARG A 1 227 ? -31.317 8.320 58.301 1.00 94.31 227 ARG A N 1
ATOM 1692 C CA . ARG A 1 227 ? -31.498 7.424 59.463 1.00 94.31 227 ARG A CA 1
ATOM 1693 C C . ARG A 1 227 ? -31.423 8.182 60.785 1.00 94.31 227 ARG A C 1
ATOM 1695 O O . ARG A 1 227 ? -32.235 7.915 61.673 1.00 94.31 227 ARG A O 1
ATOM 1702 N N . GLN A 1 228 ? -30.503 9.140 60.911 1.00 94.75 228 GLN A N 1
ATOM 1703 C CA . GLN A 1 228 ? -30.417 10.000 62.092 1.00 94.75 228 GLN A CA 1
ATOM 1704 C C . GLN A 1 228 ? -31.687 10.850 62.243 1.00 94.75 228 GLN A C 1
ATOM 1706 O O . GLN A 1 228 ? -32.287 10.864 63.320 1.00 94.75 228 GLN A O 1
ATOM 1711 N N . ARG A 1 229 ? -32.160 11.476 61.154 1.00 94.62 229 ARG A N 1
ATOM 1712 C CA . ARG A 1 229 ? -33.424 12.243 61.135 1.00 94.62 229 ARG A CA 1
ATOM 1713 C C . ARG A 1 229 ? -34.644 11.377 61.479 1.00 94.62 229 ARG A C 1
ATOM 1715 O O . ARG A 1 229 ? -35.542 11.816 62.192 1.00 94.62 229 ARG A O 1
ATOM 1722 N N . LEU A 1 230 ? -34.677 10.122 61.030 1.00 95.62 230 LEU A N 1
ATOM 1723 C CA . LEU A 1 230 ? -35.747 9.188 61.392 1.00 95.62 230 LEU A CA 1
ATOM 1724 C C . LEU A 1 230 ? -35.718 8.844 62.887 1.00 95.62 230 LEU A C 1
ATOM 1726 O O . LEU A 1 230 ? -36.771 8.730 63.517 1.00 95.62 230 LEU A O 1
ATOM 1730 N N . GLY A 1 231 ? -34.524 8.694 63.465 1.00 94.25 231 GLY A N 1
ATOM 1731 C CA . GLY A 1 231 ? -34.335 8.497 64.900 1.00 94.25 231 GLY A CA 1
ATOM 1732 C C . GLY A 1 231 ? -34.876 9.671 65.721 1.00 94.25 231 GLY A C 1
ATOM 1733 O O . GLY A 1 231 ? -35.648 9.460 66.660 1.00 94.25 231 GLY A O 1
ATOM 1734 N N . THR A 1 232 ? -34.551 10.908 65.332 1.00 96.38 232 THR A N 1
ATOM 1735 C CA . THR A 1 232 ? -35.040 12.111 66.025 1.00 96.38 232 THR A CA 1
ATOM 1736 C C . THR A 1 232 ? -36.555 12.279 65.890 1.00 96.38 232 THR A C 1
ATOM 1738 O O . THR A 1 232 ? -37.222 12.576 66.884 1.00 96.38 232 THR A O 1
ATOM 1741 N N . ALA A 1 233 ? -37.126 12.004 64.712 1.00 94.44 233 ALA A N 1
ATOM 1742 C CA . ALA A 1 233 ? -38.572 12.034 64.490 1.00 94.44 233 ALA A CA 1
ATOM 1743 C C . ALA A 1 233 ? -39.315 10.974 65.324 1.00 94.44 233 ALA A C 1
ATOM 1745 O O . ALA A 1 233 ? -40.328 11.272 65.956 1.00 94.44 233 ALA A O 1
ATOM 1746 N N . ARG A 1 234 ? -38.789 9.743 65.415 1.00 96.50 234 ARG A N 1
ATOM 1747 C CA . ARG A 1 234 ? -39.353 8.692 66.285 1.00 96.50 234 ARG A CA 1
ATOM 1748 C C . ARG A 1 234 ? -39.349 9.101 67.757 1.00 96.50 234 ARG A C 1
ATOM 1750 O O . ARG A 1 234 ? -40.352 8.905 68.440 1.00 96.50 234 ARG A O 1
ATOM 1757 N N . ALA A 1 235 ? -38.257 9.702 68.230 1.00 96.06 235 ALA A N 1
ATOM 1758 C CA . ALA A 1 235 ? -38.181 10.225 69.591 1.00 96.06 235 ALA A CA 1
ATOM 1759 C C . ALA A 1 235 ? -39.189 11.367 69.829 1.00 96.06 235 ALA A C 1
ATOM 1761 O O . ALA A 1 235 ? -39.772 11.461 70.909 1.00 96.06 235 ALA A O 1
ATOM 1762 N N . ALA A 1 236 ? -39.438 12.223 68.831 1.00 94.25 236 ALA A N 1
ATOM 1763 C CA . ALA A 1 236 ? -40.455 13.274 68.906 1.00 94.25 236 ALA A CA 1
ATOM 1764 C C . ALA A 1 236 ? -41.884 12.710 69.001 1.00 94.25 236 ALA A C 1
ATOM 1766 O O . ALA A 1 236 ? -42.645 13.160 69.857 1.00 94.25 236 ALA A O 1
ATOM 1767 N N . VAL A 1 237 ? -42.217 11.682 68.209 1.00 95.69 237 VAL A N 1
ATOM 1768 C CA . VAL A 1 237 ? -43.500 10.959 68.315 1.00 95.69 237 VAL A CA 1
ATOM 1769 C C . VAL A 1 237 ? -43.669 10.346 69.708 1.00 95.69 237 VAL A C 1
ATOM 1771 O O . VAL A 1 237 ? -44.731 10.484 70.309 1.00 95.69 237 VAL A O 1
ATOM 1774 N N . GLY A 1 238 ? -42.623 9.713 70.253 1.00 94.69 238 GLY A N 1
ATOM 1775 C CA . GLY A 1 238 ? -42.655 9.144 71.605 1.00 94.69 238 GLY A CA 1
ATOM 1776 C C . GLY A 1 238 ? -42.919 10.195 72.691 1.00 94.69 238 GLY A C 1
ATOM 1777 O O . GLY A 1 238 ? -43.739 9.968 73.580 1.00 94.69 238 GLY A O 1
ATOM 1778 N N . ARG A 1 239 ? -42.290 11.376 72.587 1.00 95.56 239 ARG A N 1
ATOM 1779 C CA . ARG A 1 239 ? -42.533 12.504 73.506 1.00 95.56 239 ARG A CA 1
ATOM 1780 C C . ARG A 1 239 ? -43.970 13.017 73.418 1.00 95.56 239 ARG A C 1
ATOM 1782 O O . ARG A 1 239 ? -44.637 13.051 74.446 1.00 95.56 239 ARG A O 1
ATOM 1789 N N . ALA A 1 240 ? -44.463 13.308 72.213 1.00 92.56 240 ALA A N 1
ATOM 1790 C CA . ALA A 1 240 ? -45.836 13.780 72.004 1.00 92.56 240 ALA A CA 1
ATOM 1791 C C . ALA A 1 240 ? -46.882 12.760 72.492 1.00 92.56 240 ALA A C 1
ATOM 1793 O O . ALA A 1 240 ? -47.853 13.125 73.146 1.00 92.56 240 ALA A O 1
ATOM 1794 N N . SER A 1 241 ? -46.648 11.465 72.252 1.00 94.69 241 SER A N 1
ATOM 1795 C CA . SER A 1 241 ? -47.518 10.389 72.743 1.00 94.69 241 SER A CA 1
ATOM 1796 C C . SER A 1 241 ? -47.539 10.306 74.269 1.00 94.69 241 SER A C 1
ATOM 1798 O O . SER A 1 241 ? -48.577 10.006 74.849 1.00 94.69 241 SER A O 1
ATOM 1800 N N . THR A 1 242 ? -46.400 10.549 74.921 1.00 94.81 242 THR A N 1
ATOM 1801 C CA . THR A 1 242 ? -46.313 10.534 76.388 1.00 94.81 242 THR A CA 1
ATOM 1802 C C . THR A 1 242 ? -46.986 11.767 76.992 1.00 94.81 242 THR A C 1
ATOM 1804 O O . THR A 1 242 ? -47.621 11.664 78.036 1.00 94.81 242 THR A O 1
ATOM 1807 N N . GLU A 1 243 ? -46.858 12.934 76.354 1.00 92.06 243 GLU A N 1
ATOM 1808 C CA . GLU A 1 243 ? -47.552 14.168 76.753 1.00 92.06 243 GLU A CA 1
ATOM 1809 C C . GLU A 1 243 ? -49.073 14.008 76.676 1.00 92.06 243 GLU A C 1
ATOM 1811 O O . GLU A 1 243 ? -49.754 14.304 77.656 1.00 92.06 243 GLU A O 1
ATOM 1816 N N . LEU A 1 244 ? -49.587 13.453 75.572 1.00 89.81 244 LEU A N 1
ATOM 1817 C CA . LEU A 1 244 ? -51.010 13.149 75.415 1.00 89.81 244 LEU A CA 1
ATOM 1818 C C . LEU A 1 244 ? -51.502 12.167 76.491 1.00 89.81 244 LEU A C 1
ATOM 1820 O O . LEU A 1 244 ? -52.477 12.448 77.177 1.00 89.81 244 LEU A O 1
ATOM 1824 N N . ALA A 1 245 ? -50.771 11.071 76.725 1.00 88.56 245 ALA A N 1
ATOM 1825 C CA . ALA A 1 245 ? -51.131 10.089 77.750 1.00 88.56 245 ALA A CA 1
ATOM 1826 C C . ALA A 1 245 ? -51.125 10.667 79.180 1.00 88.56 245 ALA A C 1
ATOM 1828 O O . ALA A 1 245 ? -51.931 10.259 80.016 1.00 88.56 245 ALA A O 1
ATOM 1829 N N . ARG A 1 246 ? -50.227 11.618 79.483 1.00 90.12 246 ARG A N 1
ATOM 1830 C CA . ARG A 1 246 ? -50.221 12.321 80.779 1.00 90.12 246 ARG A CA 1
ATOM 1831 C C . ARG A 1 246 ? -51.433 13.233 80.937 1.00 90.12 246 ARG A C 1
ATOM 1833 O O . ARG A 1 246 ? -52.001 13.246 82.023 1.00 90.12 246 ARG A O 1
ATOM 1840 N N . HIS A 1 247 ? -51.816 13.960 79.886 1.00 86.19 247 HIS A N 1
ATOM 1841 C CA . HIS A 1 247 ? -53.021 14.798 79.879 1.00 86.19 247 HIS A CA 1
ATOM 1842 C C . HIS A 1 247 ? -54.283 13.946 80.065 1.00 86.19 247 HIS A C 1
ATOM 1844 O O . HIS A 1 247 ? -55.083 14.203 80.959 1.00 86.19 247 HIS A O 1
ATOM 1850 N N . GLU A 1 248 ? -54.391 12.839 79.326 1.00 83.25 248 GLU A N 1
ATOM 1851 C CA . GLU A 1 248 ? -55.476 11.864 79.491 1.00 83.25 248 GLU A CA 1
ATOM 1852 C C . GLU A 1 248 ? -55.549 11.245 80.890 1.00 83.25 248 GLU A C 1
ATOM 1854 O O . GLU A 1 248 ? -56.640 10.970 81.384 1.00 83.25 248 GLU A O 1
ATOM 1859 N N . GLY A 1 249 ? -54.404 11.024 81.539 1.00 82.25 249 GLY A N 1
ATOM 1860 C CA . GLY A 1 249 ? -54.343 10.510 82.907 1.00 82.25 249 GLY A CA 1
ATOM 1861 C C . GLY A 1 249 ? -54.734 11.527 83.986 1.00 82.25 249 GLY A C 1
ATOM 1862 O O . GLY A 1 249 ? -55.011 11.119 85.111 1.00 82.25 249 GLY A O 1
ATOM 1863 N N . GLN A 1 250 ? -54.741 12.826 83.669 1.00 83.19 250 GLN A N 1
ATOM 1864 C CA . GLN A 1 250 ? -55.166 13.901 84.576 1.00 83.19 250 GLN A CA 1
ATOM 1865 C C . GLN A 1 250 ? -56.671 14.196 84.481 1.00 83.19 250 GLN A C 1
ATOM 1867 O O . GLN A 1 250 ? -57.226 14.778 85.412 1.00 83.19 250 GLN A O 1
ATOM 1872 N N . MET A 1 251 ? -57.333 13.774 83.399 1.00 74.44 251 MET A N 1
ATOM 1873 C CA . MET A 1 251 ? -58.781 13.906 83.224 1.00 74.44 251 MET A CA 1
ATOM 1874 C C . MET A 1 251 ? -59.556 12.893 84.079 1.00 74.44 251 MET A C 1
ATOM 1876 O O . MET A 1 251 ? -59.148 11.740 84.247 1.00 74.44 251 MET A O 1
ATOM 1880 N N . GLY A 1 252 ? -60.709 13.304 84.615 1.00 73.88 252 GLY A N 1
ATOM 1881 C CA . GLY A 1 252 ? -61.587 12.405 85.367 1.00 73.88 252 GLY A CA 1
ATOM 1882 C C . GLY A 1 252 ? -62.203 11.311 84.480 1.00 73.88 252 GLY A C 1
ATOM 1883 O O . GLY A 1 252 ? -62.474 11.531 83.301 1.00 73.88 252 GLY A O 1
ATOM 1884 N N . LEU A 1 253 ? -62.506 10.134 85.050 1.00 70.75 253 LEU A N 1
ATOM 1885 C CA . LEU A 1 253 ? -63.143 9.008 84.333 1.00 70.75 253 LEU A CA 1
ATOM 1886 C C . LEU A 1 253 ? -64.437 9.406 83.593 1.00 70.75 253 LEU A C 1
ATOM 1888 O O . LEU A 1 253 ? -64.711 8.868 82.529 1.00 70.75 253 LEU A O 1
ATOM 1892 N N . VAL A 1 254 ? -65.221 10.344 84.134 1.00 68.00 254 VAL A N 1
ATOM 1893 C CA . VAL A 1 254 ? -66.473 10.828 83.516 1.00 68.00 254 VAL A CA 1
ATOM 1894 C C . VAL A 1 254 ? -66.206 11.828 82.384 1.00 68.00 254 VAL A C 1
ATOM 1896 O O . VAL A 1 254 ? -66.939 11.854 81.403 1.00 68.00 254 VAL A O 1
ATOM 1899 N N . GLU A 1 255 ? -65.137 12.614 82.491 1.00 69.25 255 GLU A N 1
ATOM 1900 C CA . GLU A 1 255 ? -64.735 13.630 81.511 1.00 69.25 255 GLU A CA 1
ATOM 1901 C C . GLU A 1 255 ? -64.145 12.979 80.252 1.00 69.25 255 GLU A C 1
ATOM 1903 O O . GLU A 1 255 ? -64.475 13.365 79.138 1.00 69.25 255 GLU A O 1
ATOM 1908 N N . ARG A 1 256 ? -63.400 11.881 80.427 1.00 65.12 256 ARG A N 1
ATOM 1909 C CA . ARG A 1 256 ? -62.796 11.093 79.342 1.00 65.12 256 ARG A CA 1
ATOM 1910 C C . ARG A 1 256 ? -63.803 10.373 78.431 1.00 65.12 256 ARG A C 1
ATOM 1912 O O . ARG A 1 256 ? -63.497 10.117 77.273 1.00 65.12 256 ARG A O 1
ATOM 1919 N N . PHE A 1 257 ? -64.977 10.005 78.952 1.00 68.38 257 PHE A N 1
ATOM 1920 C CA . PHE A 1 257 ? -66.028 9.300 78.196 1.00 68.38 257 PHE A CA 1
ATOM 1921 C C . PHE A 1 257 ? -67.188 10.216 77.774 1.00 68.38 257 PHE A C 1
ATOM 1923 O O . PHE A 1 257 ? -68.162 9.746 77.181 1.00 68.38 257 PHE A O 1
ATOM 1930 N N . ASN A 1 258 ? -67.105 11.518 78.062 1.00 70.69 258 ASN A N 1
ATOM 1931 C CA . ASN A 1 258 ? -68.135 12.467 77.671 1.00 70.69 258 ASN A CA 1
ATOM 1932 C C . ASN A 1 258 ? -67.962 12.890 76.204 1.00 70.69 258 ASN A C 1
ATOM 1934 O O . ASN A 1 258 ? -67.232 13.823 75.892 1.00 70.69 258 ASN A O 1
ATOM 1938 N N . VAL A 1 259 ? -68.698 12.227 75.311 1.00 64.81 259 VAL A N 1
ATOM 1939 C CA . VAL A 1 259 ? -68.692 12.469 73.853 1.00 64.81 259 VAL A CA 1
ATOM 1940 C C . VAL A 1 259 ? -69.128 13.898 73.472 1.00 64.81 259 VAL A C 1
ATOM 1942 O O . VAL A 1 259 ? -68.865 14.342 72.361 1.00 64.81 259 VAL A O 1
ATOM 1945 N N . PHE A 1 260 ? -69.772 14.638 74.381 1.00 67.38 260 PHE A N 1
ATOM 1946 C CA . PHE A 1 260 ? -70.250 16.004 74.139 1.00 67.38 260 PHE A CA 1
ATOM 1947 C C . PHE A 1 260 ? -69.319 17.099 74.690 1.00 67.38 260 PHE A C 1
ATOM 1949 O O . PHE A 1 260 ? -69.679 18.275 74.631 1.00 67.38 260 PHE A O 1
ATOM 1956 N N . HIS A 1 261 ? -68.151 16.746 75.241 1.00 65.12 261 HIS A N 1
ATOM 1957 C CA . HIS A 1 261 ? -67.174 17.713 75.745 1.00 65.12 261 HIS A CA 1
ATOM 1958 C C . HIS A 1 261 ? -65.918 17.726 74.863 1.00 65.12 261 HIS A C 1
ATOM 1960 O O . HIS A 1 261 ? -65.158 16.763 74.841 1.00 65.12 261 HIS A O 1
ATOM 1966 N N . GLU A 1 262 ? -65.701 18.818 74.127 1.00 63.78 262 GLU A N 1
ATOM 1967 C CA . GLU A 1 262 ? -64.477 19.035 73.349 1.00 63.78 262 GLU A CA 1
ATOM 1968 C C . GLU A 1 262 ? -63.419 19.723 74.219 1.00 63.78 262 GLU A C 1
ATOM 1970 O O . GLU A 1 262 ? -63.471 20.935 74.444 1.00 63.78 262 GLU A O 1
ATOM 1975 N N . ASP A 1 263 ? -62.428 18.964 74.696 1.00 76.69 263 ASP A N 1
ATOM 1976 C CA . ASP A 1 263 ? -61.248 19.560 75.319 1.00 76.69 263 ASP A CA 1
ATOM 1977 C C . ASP A 1 263 ? -60.300 20.106 74.237 1.00 76.69 263 ASP A C 1
ATOM 1979 O O . ASP A 1 263 ? -59.570 19.379 73.552 1.00 76.69 263 ASP A O 1
ATOM 1983 N N . ALA A 1 264 ? -60.280 21.433 74.106 1.00 81.69 264 ALA A N 1
ATOM 1984 C CA . ALA A 1 264 ? -59.399 22.141 73.185 1.00 81.69 264 ALA A CA 1
ATOM 1985 C C . ALA A 1 264 ? -57.901 21.871 73.439 1.00 81.69 264 ALA A C 1
ATOM 1987 O O . ALA A 1 264 ? -57.090 22.053 72.527 1.00 81.69 264 ALA A O 1
ATOM 1988 N N . ALA A 1 265 ? -57.499 21.468 74.651 1.00 82.62 265 ALA A N 1
ATOM 1989 C CA . ALA A 1 265 ? -56.123 21.086 74.958 1.00 82.62 265 ALA A CA 1
ATOM 1990 C C . ALA A 1 265 ? -55.788 19.688 74.415 1.00 82.62 265 ALA A C 1
ATOM 1992 O O . ALA A 1 265 ? -54.733 19.521 73.794 1.00 82.62 265 ALA A O 1
ATOM 1993 N N . GLN A 1 266 ? -56.698 18.722 74.567 1.00 85.50 266 GLN A N 1
ATOM 1994 C CA . GLN A 1 266 ? -56.552 17.375 74.011 1.00 85.50 266 GLN A CA 1
ATOM 1995 C C . GLN A 1 266 ? -56.459 17.412 72.478 1.00 85.50 266 GLN A C 1
ATOM 1997 O O . GLN A 1 266 ? -55.491 16.894 71.920 1.00 85.50 266 GLN A O 1
ATOM 2002 N N . ALA A 1 267 ? -57.374 18.117 71.802 1.00 86.00 267 ALA A N 1
ATOM 2003 C CA . ALA A 1 267 ? -57.373 18.230 70.339 1.00 86.00 267 ALA A CA 1
ATOM 2004 C C . ALA A 1 267 ? -56.058 18.825 69.786 1.00 86.00 267 ALA A C 1
ATOM 2006 O O . ALA A 1 267 ? -55.548 18.404 68.746 1.00 86.00 267 ALA A O 1
ATOM 2007 N N . ARG A 1 268 ? -55.443 19.780 70.505 1.00 88.75 268 ARG A N 1
ATOM 2008 C CA . ARG A 1 268 ? -54.127 20.342 70.139 1.00 88.75 268 ARG A CA 1
ATOM 2009 C C . ARG A 1 268 ? -52.991 19.330 70.298 1.00 88.75 268 ARG A C 1
ATOM 2011 O O . ARG A 1 268 ? -52.066 19.331 69.483 1.00 88.75 268 ARG A O 1
ATOM 2018 N N . LEU A 1 269 ? -53.021 18.507 71.347 1.00 90.19 269 LEU A N 1
ATOM 2019 C CA . LEU A 1 269 ? -52.013 17.469 71.590 1.00 90.19 269 LEU A CA 1
ATOM 2020 C C . LEU A 1 269 ? -52.124 16.330 70.570 1.00 90.19 269 LEU A C 1
ATOM 2022 O O . LEU A 1 269 ? -51.099 15.883 70.053 1.00 90.19 269 LEU A O 1
ATOM 2026 N N . GLU A 1 270 ? -53.345 15.921 70.226 1.00 91.00 270 GLU A N 1
ATOM 2027 C CA . GLU A 1 270 ? -53.624 14.943 69.170 1.00 91.00 270 GLU A CA 1
ATOM 2028 C C . GLU A 1 270 ? -53.133 15.438 67.807 1.00 91.00 270 GLU A C 1
ATOM 2030 O O . GLU A 1 270 ? -52.320 14.759 67.176 1.00 91.00 270 GLU A O 1
ATOM 2035 N N . GLY A 1 271 ? -53.492 16.666 67.411 1.00 91.06 271 GLY A N 1
ATOM 2036 C CA . GLY A 1 271 ? -53.003 17.263 66.164 1.00 91.06 271 GLY A CA 1
ATOM 2037 C C . GLY A 1 271 ? -51.473 17.386 66.119 1.00 91.06 271 GLY A C 1
ATOM 2038 O O . GLY A 1 271 ? -50.845 17.172 65.081 1.00 91.06 271 GLY A O 1
ATOM 2039 N N . ARG A 1 272 ? -50.823 17.656 67.262 1.00 93.81 272 ARG A N 1
ATOM 2040 C CA . ARG A 1 272 ? -49.354 17.675 67.355 1.00 93.81 272 ARG A CA 1
ATOM 2041 C C . ARG A 1 272 ? -48.751 16.278 67.199 1.00 93.81 272 ARG A C 1
ATOM 2043 O O . ARG A 1 272 ? -47.710 16.148 66.556 1.00 93.81 272 ARG A O 1
ATOM 2050 N N . LEU A 1 273 ? -49.360 15.247 67.785 1.00 93.88 273 LEU A N 1
ATOM 2051 C CA . LEU A 1 273 ? -48.919 13.857 67.647 1.00 93.88 273 LEU A CA 1
ATOM 2052 C C . LEU A 1 273 ? -49.062 13.370 66.201 1.00 93.88 273 LEU A C 1
ATOM 2054 O O . LEU A 1 273 ? -48.139 12.738 65.684 1.00 93.88 273 LEU A O 1
ATOM 2058 N N . GLU A 1 274 ? -50.182 13.682 65.556 1.00 95.25 274 GLU A N 1
ATOM 2059 C CA . GLU A 1 274 ? -50.448 13.342 64.159 1.00 95.25 274 GLU A CA 1
ATOM 2060 C C . GLU A 1 274 ? -49.426 13.999 63.225 1.00 95.25 274 GLU A C 1
ATOM 2062 O O . GLU A 1 274 ? -48.717 13.288 62.514 1.00 95.25 274 GLU A O 1
ATOM 2067 N N . ALA A 1 275 ? -49.180 15.304 63.374 1.00 95.06 275 ALA A N 1
ATOM 2068 C CA . ALA A 1 275 ? -48.148 16.009 62.610 1.00 95.06 275 ALA A CA 1
ATOM 2069 C C . ALA A 1 275 ? -46.730 15.424 62.804 1.00 95.06 275 ALA A C 1
ATOM 2071 O O . ALA A 1 275 ? -45.908 15.430 61.886 1.00 95.06 275 ALA A O 1
ATOM 2072 N N . GLN A 1 276 ? -46.393 14.908 63.997 1.00 95.75 276 GLN A N 1
ATOM 2073 C CA . GLN A 1 276 ? -45.107 14.223 64.212 1.00 95.75 276 GLN A CA 1
ATOM 2074 C C . GLN A 1 276 ? -45.069 12.830 63.564 1.00 95.75 276 GLN A C 1
ATOM 2076 O O . GLN A 1 276 ? -44.005 12.398 63.112 1.00 95.75 276 GLN A O 1
ATOM 2081 N N . ARG A 1 277 ? -46.200 12.112 63.525 1.00 97.06 277 ARG A N 1
ATOM 2082 C CA . ARG A 1 277 ? -46.315 10.806 62.855 1.00 97.06 277 ARG A CA 1
ATOM 2083 C C . ARG A 1 277 ? -46.177 10.956 61.344 1.00 97.06 277 ARG A C 1
ATOM 2085 O O . ARG A 1 277 ? -45.372 10.228 60.770 1.00 97.06 277 ARG A O 1
ATOM 2092 N N . GLU A 1 278 ? -46.857 11.933 60.751 1.00 96.56 278 GLU A N 1
ATOM 2093 C CA . GLU A 1 278 ? -46.742 12.262 59.326 1.00 96.56 278 GLU A CA 1
ATOM 2094 C C . GLU A 1 278 ? -45.287 12.555 58.946 1.00 96.56 278 GLU A C 1
ATOM 2096 O O . GLU A 1 278 ? -44.719 11.862 58.104 1.00 96.56 278 GLU A O 1
ATOM 2101 N N . ARG A 1 279 ? -44.612 13.461 59.669 1.00 94.88 279 ARG A N 1
ATOM 2102 C CA . ARG A 1 279 ? -43.184 13.766 59.442 1.00 94.88 279 ARG A CA 1
ATOM 2103 C C . ARG A 1 279 ? -42.284 12.534 59.534 1.00 94.88 279 ARG A C 1
ATOM 2105 O O . ARG A 1 279 ? -41.345 12.375 58.756 1.00 94.88 279 ARG A O 1
ATOM 2112 N N . ARG A 1 280 ? -42.523 11.652 60.511 1.00 97.38 280 ARG A N 1
ATOM 2113 C CA . ARG A 1 280 ? -41.771 10.393 60.648 1.00 97.38 280 ARG A CA 1
ATOM 2114 C C . ARG A 1 280 ? -41.989 9.497 59.428 1.00 97.38 280 ARG A C 1
ATOM 2116 O O . ARG A 1 280 ? -41.031 8.865 58.975 1.00 97.38 280 ARG A O 1
ATOM 2123 N N . ASP A 1 281 ? -43.220 9.400 58.944 1.00 95.94 281 ASP A N 1
ATOM 2124 C CA . ASP A 1 281 ? -43.580 8.520 57.837 1.00 95.94 281 ASP A CA 1
ATOM 2125 C C . ASP A 1 281 ? -43.053 9.051 56.499 1.00 95.94 281 ASP A C 1
ATOM 2127 O O . ASP A 1 281 ? -42.460 8.274 55.750 1.00 95.94 281 ASP A O 1
ATOM 2131 N N . GLU A 1 282 ? -43.072 10.366 56.275 1.00 95.69 282 GLU A N 1
ATOM 2132 C CA . GLU A 1 282 ? -42.395 11.018 55.144 1.00 95.69 282 GLU A CA 1
ATOM 2133 C C . GLU A 1 282 ? -40.894 10.685 55.103 1.00 95.69 282 GLU A C 1
ATOM 2135 O O . GLU A 1 282 ? -40.359 10.250 54.076 1.00 95.69 282 GLU A O 1
ATOM 2140 N N . ILE A 1 283 ? -40.199 10.824 56.241 1.00 94.19 283 ILE A N 1
ATOM 2141 C CA . ILE A 1 283 ? -38.768 10.494 56.346 1.00 94.19 283 ILE A CA 1
ATOM 2142 C C . ILE A 1 283 ? -38.546 8.992 56.111 1.00 94.19 283 ILE A C 1
ATOM 2144 O O . ILE A 1 283 ? -37.572 8.591 55.467 1.00 94.19 283 ILE A O 1
ATOM 2148 N N . ARG A 1 284 ? -39.444 8.138 56.615 1.00 96.06 284 ARG A N 1
ATOM 2149 C CA . ARG A 1 284 ? -39.374 6.683 56.423 1.00 96.06 284 ARG A CA 1
ATOM 2150 C C . ARG A 1 284 ? -39.528 6.301 54.952 1.00 96.06 284 ARG A C 1
ATOM 2152 O O . ARG A 1 284 ? -38.810 5.417 54.484 1.00 96.06 284 ARG A O 1
ATOM 2159 N N . GLU A 1 285 ? -40.441 6.932 54.227 1.00 96.38 285 GLU A N 1
ATOM 2160 C CA . GLU A 1 285 ? -40.615 6.705 52.794 1.00 96.38 285 GLU A CA 1
ATOM 2161 C C . GLU A 1 285 ? -39.427 7.207 51.981 1.00 96.38 285 GLU A C 1
ATOM 2163 O O . GLU A 1 285 ? -38.959 6.495 51.092 1.00 96.38 285 GLU A O 1
ATOM 2168 N N . ALA A 1 286 ? -38.878 8.375 52.326 1.00 93.31 286 ALA A N 1
ATOM 2169 C CA . ALA A 1 286 ? -37.651 8.874 51.711 1.00 93.31 286 ALA A CA 1
ATOM 2170 C C . ALA A 1 286 ? -36.497 7.866 51.867 1.00 93.31 286 ALA A C 1
ATOM 2172 O O . ALA A 1 286 ? -35.801 7.570 50.898 1.00 93.31 286 ALA A O 1
ATOM 2173 N N . GLN A 1 287 ? -36.355 7.255 53.049 1.00 94.75 287 GLN A N 1
ATOM 2174 C CA . GLN A 1 287 ? -35.373 6.191 53.291 1.00 94.75 287 GLN A CA 1
ATOM 2175 C C . GLN A 1 287 ? -35.628 4.923 52.463 1.00 94.75 287 GLN A C 1
ATOM 2177 O O . GLN A 1 287 ? -34.671 4.300 52.009 1.00 94.75 287 GLN A O 1
ATOM 2182 N N . ARG A 1 288 ? -36.893 4.534 52.246 1.00 94.56 288 ARG A N 1
ATOM 2183 C CA . ARG A 1 288 ? -37.241 3.391 51.381 1.00 94.56 288 ARG A CA 1
ATOM 2184 C C . ARG A 1 288 ? -36.889 3.658 49.919 1.00 94.56 288 ARG A C 1
ATOM 2186 O O . ARG A 1 288 ? -36.276 2.803 49.290 1.00 94.56 288 ARG A O 1
ATOM 2193 N N . ARG A 1 289 ? -37.226 4.844 49.398 1.00 94.31 289 ARG A N 1
ATOM 2194 C CA . ARG A 1 289 ? -36.873 5.250 48.024 1.00 94.31 289 ARG A CA 1
ATOM 2195 C C . ARG A 1 289 ? -35.360 5.261 47.818 1.00 94.31 289 ARG A C 1
ATOM 2197 O O . ARG A 1 289 ? -34.870 4.789 46.800 1.00 94.31 289 ARG A O 1
ATOM 2204 N N . LEU A 1 290 ? -34.625 5.768 48.803 1.00 94.19 290 LEU A N 1
ATOM 2205 C CA . LEU A 1 290 ? -33.170 5.846 48.746 1.00 94.19 290 LEU A CA 1
ATOM 2206 C C . LEU A 1 290 ? -32.502 4.464 48.847 1.00 94.19 290 LEU A C 1
ATOM 2208 O O . LEU A 1 290 ? -31.498 4.234 48.184 1.00 94.19 290 LEU A O 1
ATOM 2212 N N . ALA A 1 291 ? -33.087 3.529 49.605 1.00 91.88 291 ALA A N 1
ATOM 2213 C CA . ALA A 1 291 ? -32.645 2.134 49.619 1.00 91.88 291 ALA A CA 1
ATOM 2214 C C . ALA A 1 291 ? -32.794 1.473 48.238 1.00 91.88 291 ALA A C 1
ATOM 2216 O O . ALA A 1 291 ? -31.816 0.944 47.733 1.00 91.88 291 ALA A O 1
ATOM 2217 N N . GLY A 1 292 ? -33.953 1.609 47.581 1.00 92.19 292 GLY A N 1
ATOM 2218 C CA . GLY A 1 292 ? -34.146 1.042 46.239 1.00 92.19 292 GLY A CA 1
ATOM 2219 C C . GLY A 1 292 ? -33.197 1.623 45.180 1.00 92.19 292 GLY A C 1
ATOM 2220 O O . GLY A 1 292 ? -32.758 0.907 44.288 1.00 92.19 292 GLY A O 1
ATOM 2221 N N . ARG A 1 293 ? -32.823 2.907 45.297 1.00 94.12 293 ARG A N 1
ATOM 2222 C CA . ARG A 1 293 ? -31.806 3.524 44.424 1.00 94.12 293 ARG A CA 1
ATOM 2223 C C . ARG A 1 293 ? -30.407 2.947 44.647 1.00 94.12 293 ARG A C 1
ATOM 2225 O O . ARG A 1 293 ? -29.675 2.789 43.680 1.00 94.12 293 ARG A O 1
ATOM 2232 N N . LEU A 1 294 ? -30.038 2.660 45.897 1.00 93.56 294 LEU A N 1
ATOM 2233 C CA . LEU A 1 294 ? -28.758 2.021 46.217 1.00 93.56 294 LEU A CA 1
ATOM 2234 C C . LEU A 1 294 ? -28.697 0.591 45.683 1.00 93.56 294 LEU A C 1
ATOM 2236 O O . LEU A 1 294 ? -27.676 0.226 45.117 1.00 93.56 294 LEU A O 1
ATOM 2240 N N . ASP A 1 295 ? -29.782 -0.174 45.809 1.00 91.44 295 ASP A N 1
ATOM 2241 C CA . ASP A 1 295 ? -29.833 -1.551 45.307 1.00 91.44 295 ASP A CA 1
ATOM 2242 C C . ASP A 1 295 ? -29.656 -1.589 43.775 1.00 91.44 295 ASP A C 1
ATOM 2244 O O . ASP A 1 295 ? -28.888 -2.397 43.259 1.00 91.44 295 ASP A O 1
ATOM 2248 N N . GLY A 1 296 ? -30.306 -0.670 43.044 1.00 90.25 296 GLY A N 1
ATOM 2249 C CA . GLY A 1 296 ? -30.119 -0.534 41.592 1.00 90.25 296 GLY A CA 1
ATOM 2250 C C . GLY A 1 296 ? -28.690 -0.135 41.212 1.00 90.25 296 GLY A C 1
ATOM 2251 O O . GLY A 1 296 ? -28.090 -0.738 40.332 1.00 90.25 296 GLY A O 1
ATOM 2252 N N . LEU A 1 297 ? -28.106 0.821 41.936 1.00 94.12 297 LEU A N 1
ATOM 2253 C CA . LEU A 1 297 ? -26.722 1.240 41.715 1.00 94.12 297 LEU A CA 1
ATOM 2254 C C . LEU A 1 297 ? -25.714 0.110 42.006 1.00 94.12 297 LEU A C 1
ATOM 2256 O O . LEU A 1 297 ? -24.709 -0.020 41.316 1.00 94.12 297 LEU A O 1
ATOM 2260 N N . GLU A 1 298 ? -25.956 -0.712 43.031 1.00 91.69 298 GLU A N 1
ATOM 2261 C CA . GLU A 1 298 ? -25.114 -1.875 43.336 1.00 91.69 298 GLU A CA 1
ATOM 2262 C C . GLU A 1 298 ? -25.181 -2.937 42.231 1.00 91.69 298 GLU A C 1
ATOM 2264 O O . GLU A 1 298 ? -24.150 -3.541 41.924 1.00 91.69 298 GLU A O 1
ATOM 2269 N N . ALA A 1 299 ? -26.345 -3.115 41.595 1.00 88.62 299 ALA A N 1
ATOM 2270 C CA . ALA A 1 299 ? -26.487 -3.965 40.415 1.00 88.62 299 ALA A CA 1
ATOM 2271 C C . ALA A 1 299 ? -25.685 -3.418 39.220 1.00 88.62 299 ALA A C 1
ATOM 2273 O O . ALA A 1 299 ? -24.890 -4.161 38.648 1.00 88.62 299 ALA A O 1
ATOM 2274 N N . ASP A 1 300 ? -25.792 -2.117 38.922 1.00 88.12 300 ASP A N 1
ATOM 2275 C CA . ASP A 1 300 ? -25.033 -1.469 37.838 1.00 88.12 300 ASP A CA 1
ATOM 2276 C C . ASP A 1 300 ? -23.511 -1.582 38.054 1.00 88.12 300 ASP A C 1
ATOM 2278 O O . ASP A 1 300 ? -22.737 -1.818 37.121 1.00 88.12 300 ASP A O 1
ATOM 2282 N N . ILE A 1 301 ? -23.055 -1.436 39.304 1.00 91.06 301 ILE A N 1
ATOM 2283 C CA . ILE A 1 301 ? -21.646 -1.622 39.679 1.00 91.06 301 ILE A CA 1
ATOM 2284 C C . ILE A 1 301 ? -21.215 -3.078 39.465 1.00 91.06 301 ILE A C 1
ATOM 2286 O O . ILE A 1 301 ? -20.101 -3.321 38.996 1.00 91.06 301 ILE A O 1
ATOM 2290 N N . ALA A 1 302 ? -22.052 -4.050 39.837 1.00 85.31 302 ALA A N 1
ATOM 2291 C CA . ALA A 1 302 ? -21.746 -5.466 39.660 1.00 85.31 302 ALA A CA 1
ATOM 2292 C C . ALA A 1 302 ? -21.643 -5.836 38.174 1.00 85.31 302 ALA A C 1
ATOM 2294 O O . ALA A 1 302 ? -20.663 -6.470 37.786 1.00 85.31 302 ALA A O 1
ATOM 2295 N N . GLU A 1 303 ? -22.581 -5.364 37.352 1.00 80.19 303 GLU A N 1
ATOM 2296 C CA . GLU A 1 303 ? -22.581 -5.547 35.898 1.00 80.19 303 GLU A CA 1
ATOM 2297 C C . GLU A 1 303 ? -21.334 -4.919 35.257 1.00 80.19 303 GLU A C 1
ATOM 2299 O O . GLU A 1 303 ? -20.607 -5.578 34.513 1.00 80.19 303 GLU A O 1
ATOM 2304 N N . THR A 1 304 ? -21.007 -3.677 35.625 1.00 83.06 304 THR A N 1
ATOM 2305 C CA . THR A 1 304 ? -19.821 -2.979 35.098 1.00 83.06 304 THR A CA 1
ATOM 2306 C C . THR A 1 304 ? -18.521 -3.688 35.506 1.00 83.06 304 THR A C 1
ATOM 2308 O O . THR A 1 304 ? -17.606 -3.831 34.696 1.00 83.06 304 THR A O 1
ATOM 2311 N N . ARG A 1 305 ? -18.425 -4.194 36.745 1.00 83.81 305 ARG A N 1
ATOM 2312 C CA . ARG A 1 305 ? -17.264 -4.985 37.201 1.00 83.81 305 ARG A CA 1
ATOM 2313 C C . ARG A 1 305 ? -17.163 -6.333 36.500 1.00 83.81 305 ARG A C 1
ATOM 2315 O O . ARG A 1 305 ? -16.048 -6.797 36.275 1.00 83.81 305 ARG A O 1
ATOM 2322 N N . GLN A 1 306 ? -18.289 -6.966 36.186 1.00 76.75 306 GLN A N 1
ATOM 2323 C CA . GLN A 1 306 ? -18.313 -8.210 35.426 1.00 76.75 306 GLN A CA 1
ATOM 2324 C C . GLN A 1 306 ? -17.803 -7.978 33.998 1.00 76.75 306 GLN A C 1
ATOM 2326 O O . GLN A 1 306 ? -16.925 -8.712 33.545 1.00 76.75 306 GLN A O 1
ATOM 2331 N N . ALA A 1 307 ? -18.255 -6.900 33.348 1.00 71.00 307 ALA A N 1
ATOM 2332 C CA . ALA A 1 307 ? -17.757 -6.480 32.040 1.00 71.00 307 ALA A CA 1
ATOM 2333 C C . ALA A 1 307 ? -16.241 -6.188 32.056 1.00 71.00 307 ALA A C 1
ATOM 2335 O O . ALA A 1 307 ? -15.523 -6.658 31.179 1.00 71.00 307 ALA A O 1
ATOM 2336 N N . LEU A 1 308 ? -15.732 -5.499 33.088 1.00 72.19 308 LEU A N 1
ATOM 2337 C CA . LEU A 1 308 ? -14.296 -5.207 33.265 1.00 72.19 308 LEU A CA 1
ATOM 2338 C C . LEU A 1 308 ? -13.432 -6.445 33.530 1.00 72.19 308 LEU A C 1
ATOM 2340 O O . LEU A 1 308 ? -12.276 -6.496 33.120 1.00 72.19 308 LEU A O 1
ATOM 2344 N N . ARG A 1 309 ? -13.969 -7.444 34.237 1.00 63.88 309 ARG A N 1
ATOM 2345 C CA . ARG A 1 309 ? -13.261 -8.705 34.513 1.00 63.88 309 ARG A CA 1
ATOM 2346 C C . ARG A 1 309 ? -13.233 -9.645 33.313 1.00 63.88 309 ARG A C 1
ATOM 2348 O O . ARG A 1 309 ? -12.497 -10.627 33.352 1.00 63.88 309 ARG A O 1
ATOM 2355 N N . GLY A 1 310 ? -14.025 -9.363 32.279 1.00 53.47 310 GLY A N 1
ATOM 2356 C CA . GLY A 1 310 ? -14.157 -10.239 31.124 1.00 53.47 310 GLY A CA 1
ATOM 2357 C C . GLY A 1 310 ? -14.722 -11.614 31.482 1.00 53.47 310 GLY A C 1
ATOM 2358 O O . GLY A 1 310 ? -14.421 -12.570 30.778 1.00 53.47 310 GLY A O 1
ATOM 2359 N N . GLU A 1 311 ? -15.504 -11.742 32.565 1.00 42.19 311 GLU A N 1
ATOM 2360 C CA . GLU A 1 311 ? -16.252 -12.973 32.848 1.00 42.19 311 GLU A CA 1
ATOM 2361 C C . GLU A 1 311 ? -17.524 -12.980 31.997 1.00 42.19 311 GLU A C 1
ATOM 2363 O O . GLU A 1 311 ? -18.451 -12.210 32.275 1.00 42.19 311 GLU A O 1
ATOM 2368 N N . PRO A 1 312 ? -17.590 -13.807 30.949 1.00 43.97 312 PRO A N 1
ATOM 2369 C CA . PRO A 1 312 ? -18.575 -13.614 29.905 1.00 43.97 312 PRO A CA 1
ATOM 2370 C C . PRO A 1 312 ? -19.621 -14.722 29.884 1.00 43.97 312 PRO A C 1
ATOM 2372 O O . PRO A 1 312 ? -19.402 -15.839 30.358 1.00 43.97 312 PRO A O 1
ATOM 2375 N N . ASP A 1 313 ? -20.743 -14.408 29.244 1.00 42.91 313 ASP A N 1
ATOM 2376 C CA . ASP A 1 313 ? -21.712 -15.394 28.784 1.00 42.91 313 ASP A CA 1
ATOM 2377 C C . ASP A 1 313 ? -21.014 -16.572 28.083 1.00 42.91 313 ASP A C 1
ATOM 2379 O O . ASP A 1 313 ? -20.017 -16.409 27.367 1.00 42.91 313 ASP A O 1
ATOM 2383 N N . GLU A 1 314 ? -21.586 -17.765 28.263 1.00 46.06 314 GLU A N 1
ATOM 2384 C CA . GLU A 1 314 ? -21.088 -19.086 27.840 1.00 46.06 314 GLU A CA 1
ATOM 2385 C C . GLU A 1 314 ? -20.577 -19.158 26.377 1.00 46.06 314 GLU A C 1
ATOM 2387 O O . GLU A 1 314 ? -19.781 -20.034 26.031 1.00 46.06 314 GLU A O 1
ATOM 2392 N N . GLY A 1 315 ? -20.952 -18.206 25.516 1.00 44.84 315 GLY A N 1
ATOM 2393 C CA . GLY A 1 315 ? -20.463 -18.072 24.142 1.00 44.84 315 GLY A CA 1
ATOM 2394 C C . GLY A 1 315 ? -18.994 -17.642 23.998 1.00 44.84 315 GLY A C 1
ATOM 2395 O O . GLY A 1 315 ? -18.294 -18.175 23.136 1.00 44.84 315 GLY A O 1
ATOM 2396 N N . TRP A 1 316 ? -18.471 -16.738 24.831 1.00 50.28 316 TRP A N 1
ATOM 2397 C CA . TRP A 1 316 ? -17.077 -16.265 24.699 1.00 50.28 316 TRP A CA 1
ATOM 2398 C C . TRP A 1 316 ? -16.071 -17.283 25.225 1.00 50.28 316 TRP A C 1
ATOM 2400 O O . TRP A 1 316 ? -15.032 -17.484 24.599 1.00 50.28 316 TRP A O 1
ATOM 2410 N N . LEU A 1 317 ? -16.397 -17.994 26.313 1.00 43.44 317 LEU A N 1
ATOM 2411 C CA . LEU A 1 317 ? -15.545 -19.066 26.837 1.00 43.44 317 LEU A CA 1
ATOM 2412 C C . LEU A 1 317 ? -15.374 -20.181 25.809 1.00 43.44 317 LEU A C 1
ATOM 2414 O O . LEU A 1 317 ? -14.278 -20.715 25.687 1.00 43.44 317 LEU A O 1
ATOM 2418 N N . SER A 1 318 ? -16.401 -20.483 25.010 1.00 53.16 318 SER A N 1
ATOM 2419 C CA . SER A 1 318 ? -16.278 -21.435 23.900 1.00 53.16 318 SER A CA 1
ATOM 2420 C C . SER A 1 318 ? -15.319 -20.941 22.805 1.00 53.16 318 SER A C 1
ATOM 2422 O O . SER A 1 318 ? -14.500 -21.712 22.313 1.00 53.16 318 SER A O 1
ATOM 2424 N N . GLY A 1 319 ? -15.332 -19.643 22.482 1.00 52.06 319 GLY A N 1
ATOM 2425 C CA . GLY A 1 319 ? -14.421 -19.040 21.504 1.00 52.06 319 GLY A CA 1
ATOM 2426 C C . GLY A 1 319 ? -12.981 -18.915 22.006 1.00 52.06 319 GLY A C 1
ATOM 2427 O O . GLY A 1 319 ? -12.038 -19.101 21.236 1.00 52.06 319 GLY A O 1
ATOM 2428 N N . LEU A 1 320 ? -12.795 -18.648 23.300 1.00 49.00 320 LEU A N 1
ATOM 2429 C CA . LEU A 1 320 ? -11.480 -18.508 23.918 1.00 49.00 320 LEU A CA 1
ATOM 2430 C C . LEU A 1 320 ? -10.863 -19.853 24.265 1.00 49.00 320 LEU A C 1
ATOM 2432 O O . LEU A 1 320 ? -9.683 -20.034 24.021 1.00 49.00 320 LEU A O 1
ATOM 2436 N N . THR A 1 321 ? -11.638 -20.834 24.726 1.00 55.12 321 THR A N 1
ATOM 2437 C CA . THR A 1 321 ? -11.146 -22.213 24.859 1.00 55.12 321 THR A CA 1
ATOM 2438 C C . THR A 1 321 ? -10.862 -22.831 23.498 1.00 55.12 321 THR A C 1
ATOM 2440 O O . THR A 1 321 ? -9.840 -23.488 23.372 1.00 55.12 321 THR A O 1
ATOM 2443 N N . ALA A 1 322 ? -11.658 -22.555 22.458 1.00 52.41 322 ALA A N 1
ATOM 2444 C CA . ALA A 1 322 ? -11.337 -22.978 21.094 1.00 52.41 322 ALA A CA 1
ATOM 2445 C C . ALA A 1 322 ? -10.040 -22.333 20.574 1.00 52.41 322 ALA A C 1
ATOM 2447 O O . ALA A 1 322 ? -9.209 -23.015 19.978 1.00 52.41 322 ALA A O 1
ATOM 2448 N N . ARG A 1 323 ? -9.815 -21.039 20.837 1.00 53.47 323 ARG A N 1
ATOM 2449 C CA . ARG A 1 323 ? -8.586 -20.339 20.422 1.00 53.47 323 ARG A CA 1
ATOM 2450 C C . ARG A 1 323 ? -7.364 -20.676 21.280 1.00 53.47 323 ARG A C 1
ATOM 2452 O O . ARG A 1 323 ? -6.270 -20.807 20.745 1.00 53.47 323 ARG A O 1
ATOM 2459 N N . LEU A 1 324 ? -7.529 -20.875 22.581 1.00 51.75 324 LEU A N 1
ATOM 2460 C CA . LEU A 1 324 ? -6.462 -21.243 23.515 1.00 51.75 324 LEU A CA 1
ATOM 2461 C C . LEU A 1 324 ? -6.112 -22.732 23.397 1.00 51.75 324 LEU A C 1
ATOM 2463 O O . LEU A 1 324 ? -4.950 -23.092 23.542 1.00 51.75 324 LEU A O 1
ATOM 2467 N N . ALA A 1 325 ? -7.080 -23.583 23.038 1.00 53.59 325 ALA A N 1
ATOM 2468 C CA . ALA A 1 325 ? -6.821 -24.935 22.548 1.00 53.59 325 ALA A CA 1
ATOM 2469 C C . ALA A 1 325 ? -6.074 -24.888 21.216 1.00 53.59 325 ALA A C 1
ATOM 2471 O O . ALA A 1 325 ? -5.090 -25.602 21.078 1.00 53.59 325 ALA A O 1
ATOM 2472 N N . SER A 1 326 ? -6.451 -23.988 20.295 1.00 50.59 326 SER A N 1
ATOM 2473 C CA . SER A 1 326 ? -5.704 -23.839 19.046 1.00 50.59 326 SER A CA 1
ATOM 2474 C C . SER A 1 326 ? -4.256 -23.421 19.311 1.00 50.59 326 SER A C 1
ATOM 2476 O O . SER A 1 326 ? -3.369 -24.128 18.869 1.00 50.59 326 SER A O 1
ATOM 2478 N N . LEU A 1 327 ? -3.976 -22.403 20.134 1.00 48.75 327 LEU A N 1
ATOM 2479 C CA . LEU A 1 327 ? -2.606 -21.977 20.479 1.00 48.75 327 LEU A CA 1
ATOM 2480 C C . LEU A 1 327 ? -1.814 -23.009 21.302 1.00 48.75 327 LEU A C 1
ATOM 2482 O O . LEU A 1 327 ? -0.587 -22.992 21.293 1.00 48.75 327 LEU A O 1
ATOM 2486 N N . ARG A 1 328 ? -2.499 -23.903 22.020 1.00 50.31 328 ARG A N 1
ATOM 2487 C CA . ARG A 1 328 ? -1.892 -25.019 22.759 1.00 50.31 328 ARG A CA 1
ATOM 2488 C C . ARG A 1 328 ? -1.614 -26.231 21.864 1.00 50.31 328 ARG A C 1
ATOM 2490 O O . ARG A 1 328 ? -0.731 -27.028 22.186 1.00 50.31 328 ARG A O 1
ATOM 2497 N N . ASP A 1 329 ? -2.349 -26.386 20.768 1.00 52.28 329 ASP A N 1
ATOM 2498 C CA . ASP A 1 329 ? -2.081 -27.408 19.767 1.00 52.28 329 ASP A CA 1
ATOM 2499 C C . ASP A 1 329 ? -0.810 -27.032 19.001 1.00 52.28 329 ASP A C 1
ATOM 2501 O O . ASP A 1 329 ? -0.767 -26.052 18.257 1.00 52.28 329 ASP A O 1
ATOM 2505 N N . ALA A 1 330 ? 0.232 -27.852 19.151 1.00 50.94 330 ALA A N 1
ATOM 2506 C CA . ALA A 1 330 ? 1.511 -27.682 18.461 1.00 50.94 330 ALA A CA 1
ATOM 2507 C C . ALA A 1 330 ? 1.351 -27.542 16.933 1.00 50.94 330 ALA A C 1
ATOM 2509 O O . ALA A 1 330 ? 2.130 -26.843 16.295 1.00 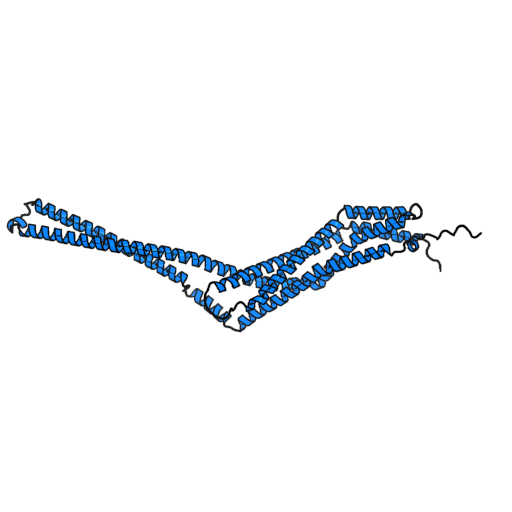50.94 330 ALA A O 1
ATOM 2510 N N . ALA A 1 331 ? 0.285 -28.120 16.366 1.00 54.97 331 ALA A N 1
ATOM 2511 C CA . ALA A 1 331 ? -0.063 -28.007 14.954 1.00 54.97 331 ALA A CA 1
ATOM 2512 C C . ALA A 1 331 ? -0.452 -26.579 14.509 1.00 54.97 331 ALA A C 1
ATOM 2514 O O . ALA A 1 331 ? -0.242 -26.236 13.347 1.00 54.97 331 ALA A O 1
ATOM 2515 N N . SER A 1 332 ? -1.005 -25.728 15.386 1.00 59.50 332 SER A N 1
ATOM 2516 C CA . SER A 1 332 ? -1.345 -24.342 15.019 1.00 59.50 332 SER A CA 1
ATOM 2517 C C . SER A 1 332 ? -0.145 -23.398 15.140 1.00 59.50 332 SER A C 1
ATOM 2519 O O . SER A 1 332 ? -0.002 -22.494 14.318 1.00 59.50 332 SER A O 1
ATOM 2521 N N . LEU A 1 333 ? 0.738 -23.643 16.118 1.00 58.47 333 LEU A N 1
ATOM 2522 C CA . LEU A 1 333 ? 2.014 -22.942 16.266 1.00 58.47 333 LEU A CA 1
ATOM 2523 C C . LEU A 1 333 ? 2.937 -23.259 15.085 1.00 58.47 333 LEU A C 1
ATOM 2525 O O . LEU A 1 333 ? 3.553 -22.354 14.532 1.00 58.47 333 LEU A O 1
ATOM 2529 N N . GLU A 1 334 ? 2.950 -24.512 14.629 1.00 64.19 334 GLU A N 1
ATOM 2530 C CA . GLU A 1 334 ? 3.649 -24.931 13.412 1.00 64.19 334 GLU A CA 1
ATOM 2531 C C . GLU A 1 334 ? 3.026 -24.301 12.151 1.00 64.19 334 GLU A C 1
ATOM 2533 O O . GLU 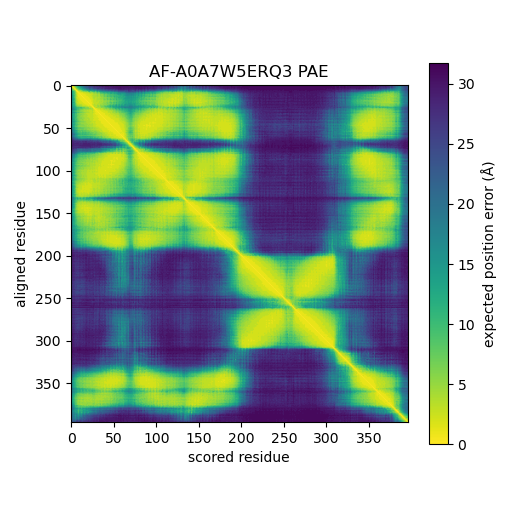A 1 334 ? 3.746 -23.827 11.275 1.00 64.19 334 GLU A O 1
ATOM 2538 N N . ALA A 1 335 ? 1.693 -24.172 12.084 1.00 67.44 335 ALA A N 1
ATOM 2539 C CA . ALA A 1 335 ? 1.008 -23.504 10.971 1.00 67.44 335 ALA A CA 1
ATOM 2540 C C . ALA A 1 335 ? 1.175 -21.967 10.949 1.00 67.44 335 ALA A C 1
ATOM 2542 O O . ALA A 1 335 ? 1.102 -21.358 9.880 1.00 67.44 335 ALA A O 1
ATOM 2543 N N . LEU A 1 336 ? 1.352 -21.317 12.103 1.00 67.62 336 LEU A N 1
ATOM 2544 C CA . LEU A 1 336 ? 1.685 -19.888 12.216 1.00 67.62 336 LEU A CA 1
ATOM 2545 C C . LEU A 1 336 ? 3.157 -19.647 11.880 1.00 67.62 336 LEU A C 1
ATOM 2547 O O . LEU A 1 336 ? 3.456 -18.782 11.061 1.00 67.62 336 LEU A O 1
ATOM 2551 N N . SER A 1 337 ? 4.058 -20.458 12.436 1.00 73.31 337 SER A N 1
ATOM 2552 C CA . SER A 1 337 ? 5.487 -20.406 12.125 1.00 73.31 337 SER A CA 1
ATOM 2553 C C . SER A 1 337 ? 5.743 -20.649 10.638 1.00 73.31 337 SER A C 1
ATOM 2555 O O . SER A 1 337 ? 6.468 -19.872 10.026 1.00 73.31 337 SER A O 1
ATOM 2557 N N . GLY A 1 338 ? 5.083 -21.640 10.027 1.00 78.50 338 GLY A N 1
ATOM 2558 C CA . GLY A 1 338 ? 5.192 -21.904 8.591 1.00 78.50 338 GLY A CA 1
ATOM 2559 C C . GLY A 1 338 ? 4.645 -20.770 7.714 1.00 78.50 338 GLY A C 1
ATOM 2560 O O . GLY A 1 338 ? 5.182 -20.512 6.639 1.00 78.50 338 GLY A O 1
ATOM 2561 N N . ARG A 1 339 ? 3.617 -20.039 8.171 1.00 80.81 339 ARG A N 1
ATOM 2562 C CA . ARG A 1 339 ? 3.103 -18.845 7.471 1.00 80.81 339 ARG A CA 1
ATOM 2563 C C . ARG A 1 339 ? 4.045 -17.650 7.579 1.00 80.81 339 ARG A C 1
ATOM 2565 O O . ARG A 1 339 ? 4.263 -16.963 6.583 1.00 80.81 339 ARG A O 1
ATOM 2572 N N . VAL A 1 340 ? 4.621 -17.420 8.757 1.00 83.25 340 VAL A N 1
ATOM 2573 C CA . VAL A 1 340 ? 5.635 -16.379 8.971 1.00 83.25 340 VAL A CA 1
ATOM 2574 C C . VAL A 1 340 ? 6.879 -16.674 8.134 1.00 83.25 340 VAL A C 1
ATOM 2576 O O . VAL A 1 340 ? 7.333 -15.806 7.396 1.00 83.25 340 VAL A O 1
ATOM 2579 N N . GLU A 1 341 ? 7.380 -17.909 8.154 1.00 86.50 341 GLU A N 1
ATOM 2580 C CA . GLU A 1 341 ? 8.534 -18.330 7.351 1.00 86.50 341 GLU A CA 1
ATOM 2581 C C . GLU A 1 341 ? 8.259 -18.234 5.840 1.00 86.50 341 GLU A C 1
ATOM 2583 O O . GLU A 1 341 ? 9.094 -17.742 5.069 1.00 86.50 341 GLU A O 1
ATOM 2588 N N . GLY A 1 342 ? 7.056 -18.631 5.411 1.00 88.81 342 GLY A N 1
ATOM 2589 C CA . GLY A 1 342 ? 6.589 -18.447 4.037 1.00 88.81 342 GLY A CA 1
ATOM 2590 C C . GLY A 1 342 ? 6.557 -16.973 3.627 1.00 88.81 342 GLY A C 1
ATOM 2591 O O . GLY A 1 342 ? 7.022 -16.628 2.542 1.00 88.81 342 GLY A O 1
ATOM 2592 N N . SER 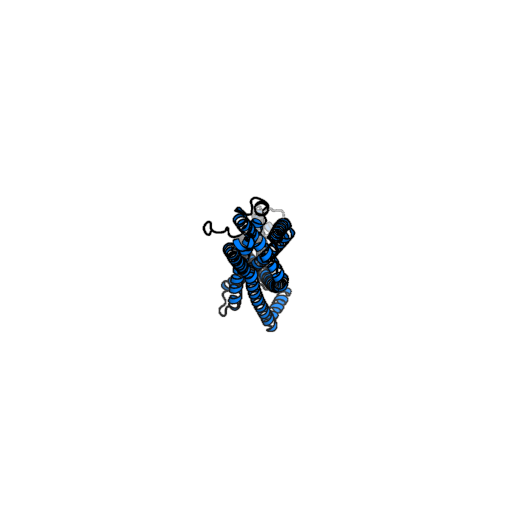A 1 343 ? 6.097 -16.095 4.519 1.00 89.81 343 SER A N 1
ATOM 2593 C CA . SER A 1 343 ? 6.050 -14.646 4.286 1.00 89.81 343 SER A CA 1
ATOM 2594 C C . SER A 1 343 ? 7.440 -14.018 4.250 1.00 89.81 343 SER A C 1
ATOM 2596 O O . SER A 1 343 ? 7.701 -13.188 3.385 1.00 89.81 343 SER A O 1
ATOM 2598 N N . ILE A 1 344 ? 8.363 -14.463 5.109 1.00 91.88 344 ILE A N 1
ATOM 2599 C CA . ILE A 1 344 ? 9.776 -14.056 5.077 1.00 91.88 344 ILE A CA 1
ATOM 2600 C C . ILE A 1 344 ? 10.384 -14.384 3.713 1.00 91.88 344 ILE A C 1
ATOM 2602 O O . ILE A 1 344 ? 10.959 -13.527 3.039 1.00 91.88 344 ILE A O 1
ATOM 2606 N N . THR A 1 345 ? 10.202 -15.626 3.265 1.00 93.62 345 THR A N 1
ATOM 2607 C CA . THR A 1 345 ? 10.702 -16.081 1.963 1.00 93.62 345 THR A CA 1
ATOM 2608 C C . THR A 1 345 ? 10.066 -15.290 0.818 1.00 93.62 345 THR A C 1
ATOM 2610 O O . THR A 1 345 ? 10.756 -14.903 -0.133 1.00 93.62 345 THR A O 1
ATOM 2613 N N . ALA A 1 346 ? 8.764 -15.014 0.913 1.00 94.06 346 ALA A N 1
ATOM 2614 C CA . ALA A 1 346 ? 8.027 -14.230 -0.065 1.00 94.06 346 ALA A CA 1
ATOM 2615 C C . ALA A 1 346 ? 8.542 -12.784 -0.141 1.00 94.06 346 ALA A C 1
ATOM 2617 O O . ALA A 1 346 ? 8.839 -12.316 -1.239 1.00 94.06 346 ALA A O 1
ATOM 2618 N N . MET A 1 347 ? 8.733 -12.106 0.995 1.00 94.69 347 MET A N 1
ATOM 2619 C CA . MET A 1 347 ? 9.287 -10.748 1.070 1.00 94.69 347 MET A CA 1
ATOM 2620 C C . MET A 1 347 ? 10.693 -10.681 0.485 1.00 94.69 347 MET A C 1
ATOM 2622 O O . MET A 1 347 ? 10.942 -9.857 -0.389 1.00 94.69 347 MET A O 1
ATOM 2626 N N . LEU A 1 348 ? 11.592 -11.591 0.872 1.00 94.56 348 LEU A N 1
ATOM 2627 C CA . LEU A 1 348 ? 12.947 -11.649 0.310 1.00 94.56 348 LEU A CA 1
ATOM 2628 C C . LEU A 1 348 ? 12.924 -11.865 -1.206 1.00 94.56 348 LEU A C 1
ATOM 2630 O O . LEU A 1 348 ? 13.675 -11.228 -1.951 1.00 94.56 348 LEU A O 1
ATOM 2634 N N . THR A 1 349 ? 12.035 -12.740 -1.680 1.00 94.00 349 THR A N 1
ATOM 2635 C CA . THR A 1 349 ? 11.860 -12.979 -3.114 1.00 94.00 349 THR A CA 1
ATOM 2636 C C . THR A 1 349 ? 11.344 -11.724 -3.811 1.00 94.00 349 THR A C 1
ATOM 2638 O O . THR A 1 349 ? 11.891 -11.337 -4.840 1.00 94.00 349 THR A O 1
ATOM 2641 N N . LEU A 1 350 ? 10.347 -11.042 -3.246 1.00 93.50 350 LEU A N 1
ATOM 2642 C CA . LEU A 1 350 ? 9.820 -9.786 -3.778 1.00 93.50 350 LEU A CA 1
ATOM 2643 C C . LEU A 1 350 ? 10.893 -8.700 -3.811 1.00 93.50 350 LEU A C 1
ATOM 2645 O O . LEU A 1 350 ? 11.080 -8.086 -4.856 1.00 93.50 350 LEU A O 1
ATOM 2649 N N . MET A 1 351 ? 11.654 -8.508 -2.733 1.00 93.81 351 MET A N 1
ATOM 2650 C CA . MET A 1 351 ? 12.781 -7.572 -2.698 1.00 93.81 351 MET A CA 1
ATOM 2651 C C . MET A 1 351 ? 13.764 -7.867 -3.828 1.00 93.81 351 MET A C 1
ATOM 2653 O O . MET A 1 351 ? 14.126 -6.963 -4.577 1.00 93.81 351 MET A O 1
ATOM 2657 N N . ALA A 1 352 ? 14.152 -9.131 -4.011 1.00 92.00 352 ALA A N 1
ATOM 2658 C CA . ALA A 1 352 ? 15.057 -9.526 -5.083 1.00 92.00 352 ALA A CA 1
ATOM 2659 C C . ALA A 1 352 ? 14.469 -9.245 -6.478 1.00 92.00 352 ALA A C 1
ATOM 2661 O O . ALA A 1 352 ? 15.165 -8.701 -7.338 1.00 92.00 352 ALA A O 1
ATOM 2662 N N . LEU A 1 353 ? 13.194 -9.576 -6.704 1.00 90.81 353 LEU A N 1
ATOM 2663 C CA . LEU A 1 353 ? 12.502 -9.348 -7.977 1.00 90.81 353 LEU A CA 1
ATOM 2664 C C . LEU A 1 353 ? 12.362 -7.851 -8.292 1.00 90.81 353 LEU A C 1
ATOM 2666 O O . LEU A 1 353 ? 12.674 -7.418 -9.403 1.00 90.81 353 LEU A O 1
ATOM 2670 N N . PHE A 1 354 ? 11.958 -7.042 -7.315 1.00 89.31 354 PHE A N 1
ATOM 2671 C CA . PHE A 1 354 ? 11.826 -5.598 -7.483 1.00 89.31 354 PHE A CA 1
ATOM 2672 C C . PHE A 1 354 ? 13.183 -4.913 -7.630 1.00 89.31 354 PHE A C 1
ATOM 2674 O O . PHE A 1 354 ? 13.324 -4.066 -8.508 1.00 89.31 354 PHE A O 1
ATOM 2681 N N . LEU A 1 355 ? 14.215 -5.297 -6.873 1.00 88.81 355 LEU A N 1
ATOM 2682 C CA . LEU A 1 355 ? 15.576 -4.782 -7.076 1.00 88.81 355 LEU A CA 1
ATOM 2683 C C . LEU A 1 355 ? 16.112 -5.143 -8.464 1.00 88.81 355 LEU A C 1
ATOM 2685 O O . LEU A 1 355 ? 16.725 -4.306 -9.132 1.00 88.81 355 LEU A O 1
ATOM 2689 N N . PHE A 1 356 ? 15.846 -6.362 -8.936 1.00 86.31 356 PHE A N 1
ATOM 2690 C CA . PHE A 1 356 ? 16.208 -6.780 -10.286 1.00 86.31 356 PHE A CA 1
ATOM 2691 C C . PHE A 1 356 ? 15.541 -5.881 -11.340 1.00 86.31 356 PHE A C 1
ATOM 2693 O O . PHE A 1 356 ? 16.221 -5.313 -12.199 1.00 86.31 356 PHE A O 1
ATOM 2700 N N . ARG A 1 357 ? 14.225 -5.675 -11.230 1.00 83.12 357 ARG A N 1
ATOM 2701 C CA . ARG A 1 357 ? 13.451 -4.841 -12.160 1.00 83.12 357 ARG A CA 1
ATOM 2702 C C . ARG A 1 357 ? 13.791 -3.353 -12.073 1.00 83.12 357 ARG A C 1
ATOM 2704 O O . ARG A 1 357 ? 13.696 -2.648 -13.070 1.00 83.12 357 ARG A O 1
ATOM 2711 N N . THR A 1 358 ? 14.157 -2.837 -10.904 1.00 84.38 358 THR A N 1
ATOM 2712 C CA . THR A 1 358 ? 14.210 -1.383 -10.661 1.00 84.38 358 THR A CA 1
ATOM 2713 C C . THR A 1 358 ? 15.630 -0.830 -10.591 1.00 84.38 358 THR A C 1
ATOM 2715 O O . THR A 1 358 ? 15.829 0.341 -10.910 1.00 84.38 358 THR A O 1
ATOM 2718 N N . LEU A 1 359 ? 16.627 -1.644 -10.233 1.00 81.69 359 LEU A N 1
ATOM 2719 C CA . LEU A 1 359 ? 18.025 -1.222 -10.104 1.00 81.69 359 LEU A CA 1
ATOM 2720 C C . LEU A 1 359 ? 18.887 -1.745 -11.257 1.00 81.69 359 LEU A C 1
ATOM 2722 O O . LEU A 1 359 ? 19.665 -1.004 -11.860 1.00 81.69 359 LEU A O 1
ATOM 2726 N N . LEU A 1 360 ? 18.726 -3.022 -11.597 1.00 77.88 360 LEU A N 1
ATOM 2727 C CA . LEU A 1 360 ? 19.521 -3.680 -12.636 1.00 77.88 360 LEU A CA 1
ATOM 2728 C C . LEU A 1 360 ? 19.191 -3.114 -14.027 1.00 77.88 360 LEU A C 1
ATOM 2730 O O . LEU A 1 360 ? 20.087 -2.929 -14.853 1.00 77.88 360 LEU A O 1
ATOM 2734 N N . LEU A 1 361 ? 17.928 -2.736 -14.238 1.00 74.75 361 LEU A N 1
ATOM 2735 C CA . LEU A 1 361 ? 17.414 -2.117 -15.462 1.00 74.75 361 LEU A CA 1
ATOM 2736 C C . LEU A 1 361 ? 18.070 -0.779 -15.807 1.00 74.75 361 LEU A C 1
ATOM 2738 O O . LEU A 1 361 ? 18.665 -0.675 -16.887 1.00 74.75 361 LEU A O 1
ATOM 2742 N N . PRO A 1 362 ? 17.992 0.255 -14.940 1.00 77.19 362 PRO A N 1
ATOM 2743 C CA . PRO A 1 362 ? 18.557 1.554 -15.274 1.00 77.19 362 PRO A CA 1
ATOM 2744 C C . PRO A 1 362 ? 20.076 1.476 -15.397 1.00 77.19 362 PRO A C 1
ATOM 2746 O O . PRO A 1 362 ? 20.648 2.140 -16.259 1.00 77.19 362 PRO A O 1
ATOM 2749 N N . LEU A 1 363 ? 20.730 0.614 -14.609 1.00 84.69 363 LEU A N 1
ATOM 2750 C CA . LEU A 1 363 ? 22.168 0.355 -14.705 1.00 84.69 363 LEU A CA 1
ATOM 2751 C C . LEU A 1 363 ? 22.552 -0.272 -16.052 1.00 84.69 363 LEU A C 1
ATOM 2753 O O . LEU A 1 363 ? 23.476 0.211 -16.713 1.00 84.69 363 LEU A O 1
ATOM 2757 N N . ALA A 1 364 ? 21.836 -1.308 -16.496 1.00 83.81 364 ALA A N 1
ATOM 2758 C CA . ALA A 1 364 ? 22.075 -1.945 -17.789 1.00 83.81 364 ALA A CA 1
ATOM 2759 C C . ALA A 1 364 ? 21.834 -0.967 -18.947 1.00 83.81 364 ALA A C 1
ATOM 2761 O O . ALA A 1 364 ? 22.656 -0.858 -19.861 1.00 83.81 364 ALA A O 1
ATOM 2762 N N . MET A 1 365 ? 20.747 -0.199 -18.884 1.00 85.00 365 MET A N 1
ATOM 2763 C CA . MET A 1 365 ? 20.435 0.837 -19.863 1.00 85.00 365 MET A CA 1
ATOM 2764 C C . MET A 1 365 ? 21.511 1.928 -19.900 1.00 85.00 365 MET A C 1
ATOM 2766 O O . MET A 1 365 ? 21.976 2.292 -20.980 1.00 85.00 365 MET A O 1
ATOM 2770 N N . LEU A 1 366 ? 21.957 2.419 -18.742 1.00 86.88 366 LEU A N 1
ATOM 2771 C CA . LEU A 1 366 ? 23.024 3.411 -18.639 1.00 86.88 366 LEU A CA 1
ATOM 2772 C C . LEU A 1 366 ? 24.330 2.873 -19.238 1.00 86.88 366 LEU A C 1
ATOM 2774 O O . LEU A 1 366 ? 24.989 3.559 -20.021 1.00 86.88 366 LEU A O 1
ATOM 2778 N N . ALA A 1 367 ? 24.680 1.618 -18.948 1.00 89.12 367 ALA A N 1
ATOM 2779 C CA . ALA A 1 367 ? 25.839 0.960 -19.540 1.00 89.12 367 ALA A CA 1
ATOM 2780 C C . ALA A 1 367 ? 25.724 0.849 -21.073 1.00 89.12 367 ALA A C 1
ATOM 2782 O O . ALA A 1 367 ? 26.694 1.133 -21.788 1.00 89.12 367 ALA A O 1
ATOM 2783 N N . LEU A 1 368 ? 24.546 0.489 -21.598 1.00 89.19 368 LEU A N 1
ATOM 2784 C CA . LEU A 1 368 ? 24.282 0.440 -23.039 1.00 89.19 368 LEU A CA 1
ATOM 2785 C C . LEU A 1 368 ? 24.338 1.830 -23.682 1.00 89.19 368 LEU A C 1
ATOM 2787 O O . LEU A 1 368 ? 24.909 1.964 -24.765 1.00 89.19 368 LEU A O 1
ATOM 2791 N N . LEU A 1 369 ? 23.837 2.866 -23.007 1.00 89.06 369 LEU A N 1
ATOM 2792 C CA . LEU A 1 369 ? 23.891 4.253 -23.471 1.00 89.06 369 LEU A CA 1
ATOM 2793 C C . LEU A 1 369 ? 25.342 4.717 -23.598 1.00 89.06 369 LEU A C 1
ATOM 2795 O O . LEU A 1 369 ? 25.748 5.214 -24.649 1.00 89.06 369 LEU A O 1
ATOM 2799 N N . LEU A 1 370 ? 26.159 4.468 -22.571 1.00 89.56 370 LEU A N 1
ATOM 2800 C CA . LEU A 1 370 ? 27.587 4.795 -22.571 1.00 89.56 370 LEU A CA 1
ATOM 2801 C C . LEU A 1 370 ? 28.364 4.011 -23.637 1.00 89.56 370 LEU A C 1
ATOM 2803 O O . LEU A 1 370 ? 29.310 4.535 -24.236 1.00 89.56 370 LEU A O 1
ATOM 2807 N N . LYS A 1 371 ? 28.002 2.746 -23.877 1.00 89.50 371 LYS A N 1
ATOM 2808 C CA . LYS A 1 371 ? 28.613 1.919 -24.927 1.00 89.50 371 LYS A CA 1
ATOM 2809 C C . LYS A 1 371 ? 28.214 2.413 -26.319 1.00 89.50 371 LYS A C 1
ATOM 2811 O O . LYS A 1 371 ? 29.088 2.543 -27.176 1.00 89.50 371 LYS A O 1
ATOM 2816 N N . GLY A 1 372 ? 26.939 2.735 -26.526 1.00 88.81 372 GLY A N 1
ATOM 2817 C CA . GLY A 1 372 ? 26.409 3.293 -27.770 1.00 88.81 372 GLY A CA 1
ATOM 2818 C C . GLY A 1 372 ? 27.027 4.649 -28.097 1.00 88.81 372 GLY A C 1
ATOM 2819 O O . GLY A 1 372 ? 27.532 4.845 -29.200 1.00 88.81 372 GLY A O 1
ATOM 2820 N N . PHE A 1 373 ? 27.107 5.548 -27.115 1.00 89.69 373 PHE A N 1
ATOM 2821 C CA . PHE A 1 373 ? 27.758 6.848 -27.263 1.00 89.69 373 PHE A CA 1
ATOM 2822 C C . PHE A 1 373 ? 29.230 6.707 -27.680 1.00 89.69 373 PHE A C 1
ATOM 2824 O O . PHE A 1 373 ? 29.666 7.300 -28.670 1.00 89.69 373 PHE A O 1
ATOM 2831 N N . ARG A 1 374 ? 29.993 5.844 -26.989 1.00 89.19 374 ARG A N 1
ATOM 2832 C CA . ARG A 1 374 ? 31.385 5.544 -27.364 1.00 89.19 374 ARG A CA 1
ATOM 2833 C C . ARG A 1 374 ? 31.488 4.950 -28.768 1.00 89.19 374 ARG A C 1
ATOM 2835 O O . ARG A 1 374 ? 32.411 5.300 -29.500 1.00 89.19 374 ARG A O 1
ATOM 2842 N N . LEU A 1 375 ? 30.562 4.078 -29.165 1.00 88.94 375 LEU A N 1
ATOM 2843 C CA . LEU A 1 375 ? 30.543 3.488 -30.504 1.00 88.94 375 LEU A CA 1
ATOM 2844 C C . LEU A 1 375 ? 30.326 4.553 -31.590 1.00 88.94 375 LEU A C 1
ATOM 2846 O O . LEU A 1 375 ? 31.060 4.559 -32.577 1.00 88.94 375 LEU A O 1
ATOM 2850 N N . ILE A 1 376 ? 29.401 5.497 -31.380 1.00 88.00 376 ILE A N 1
ATOM 2851 C CA . ILE A 1 376 ? 29.133 6.608 -32.313 1.00 88.00 376 ILE A CA 1
ATOM 2852 C C . ILE A 1 376 ? 30.390 7.459 -32.546 1.00 88.00 376 ILE A C 1
ATOM 2854 O O . ILE A 1 376 ? 30.661 7.875 -33.675 1.00 88.00 376 ILE A O 1
ATOM 2858 N N . TRP A 1 377 ? 31.197 7.688 -31.506 1.00 85.06 377 TRP A N 1
ATOM 2859 C CA . TRP A 1 377 ? 32.440 8.457 -31.628 1.00 85.06 377 TRP A CA 1
ATOM 2860 C C . TRP A 1 377 ? 33.613 7.664 -32.217 1.00 85.06 377 TRP A C 1
ATOM 2862 O O . TRP A 1 377 ? 34.477 8.270 -32.851 1.00 85.06 377 TRP A O 1
ATOM 2872 N N . ARG A 1 378 ? 33.635 6.333 -32.059 1.00 82.56 378 ARG A N 1
ATOM 2873 C CA . ARG A 1 378 ? 34.660 5.442 -32.640 1.00 82.56 378 ARG A CA 1
ATOM 2874 C C . ARG A 1 378 ? 34.399 5.074 -34.103 1.00 82.56 378 ARG A C 1
ATOM 2876 O O . ARG A 1 378 ? 35.308 4.574 -34.759 1.00 82.56 378 ARG A O 1
ATOM 2883 N N . LEU A 1 379 ? 33.189 5.296 -34.619 1.00 75.81 379 LEU A N 1
ATOM 2884 C CA . LEU A 1 379 ? 32.854 5.037 -36.020 1.00 75.81 379 LEU A CA 1
ATOM 2885 C C . LEU A 1 379 ? 33.653 5.958 -36.957 1.00 75.81 379 LEU A C 1
ATOM 2887 O O . LEU A 1 379 ? 33.409 7.168 -37.050 1.00 75.81 379 LEU A O 1
ATOM 2891 N N . ASP A 1 380 ? 34.587 5.363 -37.700 1.00 67.44 380 ASP A N 1
ATOM 2892 C CA . ASP A 1 380 ? 35.352 6.060 -38.729 1.00 67.44 380 ASP A CA 1
ATOM 2893 C C . ASP A 1 380 ? 34.495 6.247 -39.996 1.00 67.44 380 ASP A C 1
ATOM 2895 O O . ASP A 1 380 ? 34.427 5.428 -40.918 1.00 67.44 380 ASP A O 1
ATOM 2899 N N . HIS A 1 381 ? 33.758 7.355 -39.994 1.00 65.12 381 HIS A N 1
ATOM 2900 C CA . HIS A 1 381 ? 32.791 7.779 -41.008 1.00 65.12 381 HIS A CA 1
ATOM 2901 C C . HIS A 1 381 ? 33.378 7.907 -42.427 1.00 65.12 381 HIS A C 1
ATOM 2903 O O . HIS A 1 381 ? 32.622 7.945 -43.401 1.00 65.12 381 HIS A O 1
ATOM 2909 N N . ARG A 1 382 ? 34.711 7.944 -42.566 1.00 61.50 382 ARG A N 1
ATOM 2910 C CA . ARG A 1 382 ? 35.420 8.053 -43.851 1.00 61.50 382 ARG A CA 1
ATOM 2911 C C . ARG A 1 382 ? 35.245 6.810 -44.730 1.00 61.50 382 ARG A C 1
ATOM 2913 O O . ARG A 1 382 ? 35.087 6.948 -45.941 1.00 61.50 382 ARG A O 1
ATOM 2920 N N . HIS A 1 383 ? 35.181 5.616 -44.135 1.00 56.44 383 HIS A N 1
ATOM 2921 C CA . HIS A 1 383 ? 35.022 4.355 -44.876 1.00 56.44 383 HIS A CA 1
ATOM 2922 C C . HIS A 1 383 ? 33.578 4.092 -45.336 1.00 56.44 383 HIS A C 1
ATOM 2924 O O . HIS A 1 383 ? 33.355 3.432 -46.356 1.00 56.44 383 HIS A O 1
ATOM 2930 N N . TRP A 1 384 ? 32.595 4.632 -44.610 1.00 54.88 384 TRP A N 1
ATOM 2931 C CA . TRP A 1 384 ? 31.166 4.443 -44.885 1.00 54.88 384 TRP A CA 1
ATOM 2932 C C . TRP A 1 384 ? 30.595 5.473 -45.865 1.00 54.88 384 TRP A C 1
ATOM 2934 O O . TRP A 1 384 ? 29.747 5.124 -46.682 1.00 54.88 384 TRP A O 1
ATOM 2944 N N . LEU A 1 385 ? 31.098 6.713 -45.843 1.00 62.59 385 LEU A N 1
ATOM 2945 C CA . LEU A 1 385 ? 30.618 7.814 -46.692 1.00 62.59 385 LEU A CA 1
ATOM 2946 C C . LEU A 1 385 ? 31.285 7.882 -48.081 1.00 62.59 385 LEU A C 1
ATOM 2948 O O . LEU A 1 385 ? 31.037 8.824 -48.828 1.00 62.59 385 LEU A O 1
ATOM 2952 N N . GLY A 1 386 ? 32.118 6.902 -48.450 1.00 56.38 386 GLY A N 1
ATOM 2953 C CA . GLY A 1 386 ? 32.617 6.741 -49.823 1.00 56.38 386 GLY A CA 1
ATOM 2954 C C . GLY A 1 386 ? 33.447 7.913 -50.364 1.00 56.38 386 GLY A C 1
ATOM 2955 O O . GLY A 1 386 ? 33.469 8.129 -51.575 1.00 56.38 386 GLY A O 1
ATOM 2956 N N . ARG A 1 387 ? 34.127 8.679 -49.501 1.00 53.28 387 ARG A N 1
ATOM 2957 C CA . ARG A 1 387 ? 35.028 9.751 -49.945 1.00 53.28 387 ARG A CA 1
ATOM 2958 C C . ARG A 1 387 ? 36.291 9.113 -50.534 1.00 53.28 387 ARG A C 1
ATOM 2960 O O . ARG A 1 387 ? 37.062 8.497 -49.802 1.00 53.28 387 ARG A O 1
ATOM 2967 N N . ARG A 1 388 ? 36.488 9.223 -51.857 1.00 46.62 388 ARG A N 1
ATOM 2968 C CA . ARG A 1 388 ? 37.790 8.931 -52.482 1.00 46.62 388 ARG A CA 1
ATOM 2969 C C . ARG A 1 388 ? 38.821 9.845 -51.818 1.00 46.62 388 ARG A C 1
ATOM 2971 O O . ARG A 1 388 ? 38.551 11.033 -51.664 1.00 46.62 388 ARG A O 1
ATOM 2978 N N . ALA A 1 389 ? 39.952 9.284 -51.395 1.00 44.09 389 ALA A N 1
ATOM 2979 C CA . ALA A 1 389 ? 41.115 10.090 -51.055 1.00 44.09 389 ALA A CA 1
ATOM 2980 C C . ALA A 1 389 ? 41.423 10.977 -52.269 1.00 44.09 389 ALA A C 1
ATOM 2982 O O . ALA A 1 389 ? 41.527 10.462 -53.384 1.00 44.09 389 ALA A O 1
ATOM 2983 N N . GLU A 1 390 ? 41.468 12.294 -52.080 1.00 45.44 390 GLU A N 1
ATOM 2984 C CA . GLU A 1 390 ? 42.008 13.175 -53.112 1.00 45.44 390 GLU A CA 1
ATOM 2985 C C . GLU A 1 390 ? 43.478 12.786 -53.320 1.00 45.44 390 GLU A C 1
ATOM 2987 O O . GLU A 1 390 ? 44.185 12.587 -52.325 1.00 45.44 390 GLU A O 1
ATOM 2992 N N . PRO A 1 391 ? 43.945 12.604 -54.568 1.00 46.16 391 PRO A N 1
ATOM 2993 C CA . PRO A 1 391 ? 45.362 12.403 -54.808 1.00 46.16 391 PRO A CA 1
ATOM 2994 C C . PRO A 1 391 ? 46.102 13.655 -54.335 1.00 46.16 391 PRO A C 1
ATOM 2996 O O . PRO A 1 391 ? 45.700 14.782 -54.628 1.00 46.16 391 PRO A O 1
ATOM 2999 N N . THR A 1 392 ? 47.163 13.442 -53.564 1.00 48.16 392 THR A N 1
ATOM 3000 C CA . THR A 1 392 ? 48.102 14.481 -53.145 1.00 48.16 392 THR A CA 1
ATOM 3001 C C . THR A 1 392 ? 48.549 15.294 -54.365 1.00 48.16 392 THR A C 1
ATOM 3003 O O . THR A 1 392 ? 48.983 14.694 -55.350 1.00 48.16 392 THR A O 1
ATOM 3006 N N . PRO A 1 393 ? 48.454 16.635 -54.347 1.00 49.34 393 PRO A N 1
ATOM 3007 C CA . PRO A 1 393 ? 48.931 17.440 -55.460 1.00 49.34 393 PRO A CA 1
ATOM 3008 C C . PRO A 1 393 ? 50.461 17.457 -55.405 1.00 49.34 393 PRO A C 1
ATOM 3010 O O . PRO A 1 393 ? 51.030 18.196 -54.606 1.00 49.34 393 PRO A O 1
ATOM 3013 N N . GLY A 1 394 ? 51.131 16.623 -56.206 1.00 54.94 394 GLY A N 1
ATOM 3014 C CA . GLY A 1 394 ? 52.590 16.713 -56.323 1.00 54.94 394 GLY A CA 1
ATOM 3015 C C . GLY A 1 394 ? 53.380 15.479 -56.750 1.00 54.94 394 GLY A C 1
ATOM 3016 O O . GLY A 1 394 ? 54.532 15.392 -56.352 1.00 54.94 394 GLY A O 1
ATOM 3017 N N . GLU A 1 395 ? 52.838 14.560 -57.550 1.00 48.81 395 GLU A N 1
ATOM 3018 C CA . GLU A 1 395 ? 53.682 13.617 -58.304 1.00 48.81 395 GLU A CA 1
ATOM 3019 C C . GLU A 1 395 ? 53.198 13.562 -59.755 1.00 48.81 395 GLU A C 1
ATOM 3021 O O . GLU A 1 395 ? 52.224 12.886 -60.088 1.00 48.81 395 GLU A O 1
ATOM 3026 N N . GLY A 1 396 ? 53.853 14.362 -60.594 1.00 47.06 396 GLY A N 1
ATOM 3027 C CA . GLY A 1 396 ? 53.712 14.418 -62.043 1.00 47.06 396 GLY A CA 1
ATOM 3028 C C . GLY A 1 396 ? 55.009 14.929 -62.639 1.00 47.06 396 GLY A C 1
ATOM 3029 O O . GLY A 1 396 ? 55.480 15.975 -62.136 1.00 47.06 396 GLY A O 1
#

Mean predicted aligned error: 16.68 Å

Nearest PDB structures (foldseek):
  7rro-assembly1_D6  TM=3.850E-01  e=1.416E-01  Bos taurus
  8otz-assembly1_F3  TM=3.865E-01  e=3.569E-01  Bos taurus
  8to0-assembly1_GR  TM=3.956E-01  e=9.823E-01  Mus musculus
  6grj-assembly1_D  TM=2.424E-01  e=4.448E-01  Aeromonas hydrophila

Sequence (396 aa):
MDRPSPRPRTAVLCLMAAAMVLMSWLDTADRRTEAYVDAAMVQALAAFATARALNGGISVLQSTEVGVGVASTQPLEVLDPLNDLVEDYADVMQLSIGSLVTQKVLVEIVSTEAFKLLLTLSGLLLVLSLLLRGGRHAPVFLKAFLLASLARFLFVVAMLLNGLVDQAVIDARAEANMATVDDLASDIAGLEGRAVLDERSRDALEERLAGLEADRQRLAAERAEGRQRLGTARAAVGRASTELARHEGQMGLVERFNVFHEDAAQARLEGRLEAQRERRDEIREAQRRLAGRLDGLEADIAETRQALRGEPDEGWLSGLTARLASLRDAASLEALSGRVEGSITAMLTLMALFLFRTLLLPLAMLALLLKGFRLIWRLDHRHWLGRRAEPTPGEG

Radius of gyration: 48.31 Å; Cα contacts (8 Å, |Δi|>4): 249; chains: 1; bounding box: 124×50×147 Å

Foldseek 3Di:
DDDDDLPVLLVVLLVVLVVLLVVLPPCPLLVVLLVLLVVQLVLLVLQLVLLVLVLVLLVVVLVVVVPDDDDDDPVSVVCVVVNVLSVVLNVLSVLLNVLSVVLNVLSVVLSDPVLSVQLNVLSVVLSCCLVPDQNPCNLVSVLSNLLSSCSNVLSSVLSVVLSVVCVVPNVVLSVVLSVLSNVVSVVSVVVVVVVVVLVVVLVVLVVVLVVLVVVLVVLVVVLVVLVVVLVVLVVQLVVLVVVLVVVLVVDDPVRNPPPPDDDPVNVVSVVSSVVSVVSSVVSVVVSVVSVVVSVVSVVVSVVSVCVNVVVDDPVVCVVVCVVVVLVVPVVNVVVVVVSSVSSSVSSVSNSVSSCCSRVVSVVVSVVVSVVSSVVSVVDPCCVSSPDDDDPDPDDD

Solvent-accessible surface area (backbone atoms only — not comparable to full-atom values): 21333 Å² total; per-residue (Å²): 136,85,74,81,66,70,65,64,59,53,50,50,52,45,50,51,43,51,50,53,43,55,53,69,71,46,60,67,58,55,54,54,39,52,54,48,50,51,53,50,41,54,52,32,51,52,52,27,51,40,26,50,51,35,48,53,34,52,51,52,61,61,56,57,58,77,75,57,90,71,89,83,78,73,81,64,64,78,45,46,71,55,52,56,47,32,52,53,42,27,52,49,26,52,52,33,39,55,38,44,53,53,50,49,54,49,53,52,60,49,67,31,68,67,45,50,48,51,38,43,51,28,36,50,52,24,46,50,24,59,78,40,81,85,35,77,60,25,62,60,30,44,50,51,24,52,50,45,46,46,62,45,46,50,55,50,50,49,44,47,57,45,50,53,50,36,68,74,66,40,50,71,53,46,54,56,29,48,50,49,44,45,53,52,28,52,54,41,48,62,47,45,68,51,52,61,54,50,55,61,48,46,56,54,44,51,54,50,45,54,52,50,53,53,50,50,53,52,52,52,51,53,50,54,53,49,51,52,53,37,50,53,30,50,54,48,30,53,50,38,51,51,51,44,52,52,54,60,68,72,50,52,80,69,63,77,69,37,89,88,62,84,55,72,67,58,56,53,40,52,54,50,30,50,55,33,46,52,55,30,50,54,46,50,50,54,51,50,56,52,47,56,51,50,54,52,50,53,49,55,47,50,53,43,49,35,62,73,68,66,68,64,63,77,68,53,54,53,55,48,50,53,49,53,46,39,69,66,34,66,70,46,50,51,54,48,50,52,49,52,52,50,27,52,53,23,46,55,49,42,46,53,52,45,46,48,65,39,52,51,44,58,51,50,49,50,52,48,50,56,51,50,54,52,48,64,72,67,55,69,55,61,76,75,68,62,64,74,81,76,78,76,93,82,88,131

Secondary structure (DSSP, 8-state):
-PPPPSHHHHHHHHHHHHHHHHHHH-THHHHHHHHHHHHHHHHHHHHHHHHHHHHHHHHHHHHHHTTS---S--TTGGGHHHHHHHHHHHHHHHHHHHHHHHHHHHHHHHHSHHHHHHHHHHHHHHHHHHHSGGGSSHHHHHHHHHHHHHHHHHHHHHHHHHHHHIIIIIHHHHHHHHHHHHHHHHHHHHHHHHHHHHHHHHHHHHHHHHHHHHHHHHHHHHHHHHHHHHHHHHHHHHHHHHHHHHHHHHS-HHHHT-TT---HHHHHHHHHHHHHHHHHHHHHHHHHHHHHHHHHHHHHHHHHHHHHHT---HHHHHHHHHHHHHHHSHHHHHHHHHHHHHHHHHHHHHHHHHHIIIIIHHHHHHHHHHHHHHHHHH--HHHHTT-PPPPPS---

Organism: NCBI:txid795312

pLDDT: mean 80.63, std 15.5, range [36.34, 97.38]

=== Feature glossary ===
A reading guide for the features in this record.

Start from the sequence.

  · This is the polypeptide sequence — one letter per residue, N-terminus first. Length ranges from a few dozen residues for small domains to over a thousand for large multi-domain proteins.

Fold it, and you get atomic coordinates and the backbone conformation that goes with them.

  · Structure coordinates are given as an mmCIF _atom_site loop: one row per atom with element, residue name, chain id, sequence number, and x/y/z position in Å. Only the four main-chain atoms per residue are included here; side chains are omitted to keep the record compact.

  · Backbone dihedral angles. Every residue except chain termini has a φ (preceding-C → N → Cα → C) and a ψ (N → Cα → C → next-N). They are reported in degrees following the IUPAC sign convention. Secondary structure is essentially a statement about which (φ, ψ) basin each residue occupies.

  · The SS8 string is DSSP's per-residue secondary-structure call. α-helix (H) means an i→i+4 H-bond ladder; β-strand (E) means the residue participates in a β-sheet; 3₁₀ (G) and π (I) are tighter and wider helices; T/S are turns/bends; '-' is loop.

  · SS3 is a coarse helix/strand/coil call (letters a/b/c) made by the P-SEA algorithm from inter-Cα distances and dihedrals. It is less detailed than DSSP but needs only Cα positions.

Summarize the fold with a handful of shape descriptors and a per-residue structural alphabet.

  · Radius of gyration (Rg) is the root-mean-square distance of Cα atoms from their centroid — a single number for overall size and compactness. A globular domain of N residues has Rg ≈ 2.2·N^0.38 Å; an extended or disordered chain has a much larger Rg. The Cα contact count is the number of residue pairs whose Cα atoms are within 8 Å and are more than four positions apart in sequence — a standard proxy for tertiary packing density. The bounding box is the smallest axis-aligned box enclosing all Cα atoms.

  · The Foldseek 3Di string encodes local tertiary geometry as a 20-letter alphabet — one character per residue — derived from the relative positions of nearby Cα atoms. Unlike the amino-acid sequence, 3Di is a direct function of the 3D structure, so two proteins with the same fold have similar 3Di strings even at low sequence identity.

  · Solvent-accessible surface area (SASA) is the area in Å² traced out by the centre of a 1.4 Å probe sphere (a water molecule) rolled over the protein's van der Waals surface (Shrake–Rupley / Lee–Richards construction). Buried residues have near-zero SASA; fully exposed residues can exceed 200 Å². The total SASA scales roughly with the number of surface residues.

Ask how reliable the model is.

  · pLDDT (predicted Local Distance Difference Test) is AlphaFold's per-residue confidence score, ranging from 0 to 100. Values above 90 indicate high confidence (typically well-packed cores); 70–90 is confident; 50–70 low confidence; below 50 usually means the region is disordered or the prediction is unreliable there. AlphaFold stores pLDDT in the mmCIF B-factor column.

  · B-factor (Debye–Waller factor) reflects atomic displacement in the crystal lattice. It is an experimental observable (units Å²), not a prediction; low values mean the atom is pinned down, high values mean it moves or is heterogeneous across the crystal.

  · Predicted Aligned Error (PAE) is an AlphaFold confidence matrix: entry (i, j) is the expected error in the position of residue j, in ångströms, when the prediction is superimposed on the true structure at residue i. Low PAE within a block of residues means that block is internally rigid and well-predicted; high PAE between two blocks means their relative placement is uncertain even if each block individually is confident.

Place it in context: what it resembles, what it is annotated as, and how it looks.

  · Nearest PDB neighbors are the top structural matches found by Foldseek when searching this structure against the entire Protein Data Bank. Each hit reports a TM-score (0 to 1; >0.5 almost always implies the same fold) and an E-value. These are *structural* homologs — they may share no detectable sequence similarity.

  · Functional annotations link the protein to curated databases. InterPro entries identify conserved domains and families by matching the sequence against member-database signatures (Pfam, PROSITE, CDD, …). Gene Ontology (GO) terms describe molecular function, biological process, and cellular component in a controlled vocabulary. CATH places the structure in a hierarchical fold classification (Class/Architecture/Topology/Homologous-superfamily). The organism is the source species.

  · Three diagnostic plots accompany the record. The Cα contact map visualizes the tertiary structure as a 2D adjacency matrix (8 Å cutoff, sequence-local contacts suppressed). The Ramachandran plot shows the distribution of backbone (φ, ψ) torsions, with points in the α and β basins reflecting secondary structure content. The PAE plot shows AlphaFold's inter-residue confidence as a color matrix.

  · Six rendered views show the 3D structure from the faces of a cube — i.e. along ±x, ±y, ±z. Rendering representation is drawn randomly per protein from cartoon (secondary-structure ribbons), sticks (backbone bonds), or molecular surface; coloring is either N→C rainbow (blue at the N-terminus through red at the C-terminus) or one color per chain.